Protein AF-A0A923YMP8-F1 (afdb_monomer_lite)

Secondary structure (DSSP, 8-state):
----TTHHHHHHHHHHHHHHHHHTT-HHHHHHHHHHHHHHHHHSTTSS-HHHHHHHHHHHHHHHHHTT-HHHHHHHHHHHHHHH---SHHHHHHHHHHHHHHHHHHHHHHS-HHHHHHHHHHHHHHHHHHH-HHHHHHHHHHHHHHHHHHHHH----S-EEETTEEE----------------------PPPPP--PPPPPPP----PPPP---------TT----EEEE--STT-SS-EEEEE-SSEEEEEETTEEEEEEGGGEEEEEEEE---SS-TT-EEEEEEETTS-EEEEESEEEEETTEEEE-HHHHHHHHHHHHHHHHHTT--PEEEESS-HHHHHHHHHHHHHHHHHHHHHTTSS-HHHHHHHHHHHHHHHHHHHHHHHHTS-EEE-SSSPPTTSS-----HHHHHHS---

pLDDT: mean 76.53, std 22.95, range [29.64, 98.19]

Foldseek 3Di:
DPDPVPLQVVLVVLLVVLVVCVVVVVLVSSLVSLVVSLVVCVVDPPSYDLVSNLVSLQVNLVSCVVVVVLVVSLVSLVVSCVPNVDDDPVVVVSLVSNLVSQLSVCVVPPVCSPVSVVVSVVVSLVCCCVVDVVSVVVVVVVVVVLVVVCVVPVDDPQFDDDPVDTDGDDDDDDDDDDDDDDDDDDDDDDDDDDDDDDDDDDDDDPDDDPDPDPPPQPQPPVNDKQKDWAAPDPPAPDIWMWIDDSFWTWTADSNDIDTDGLQFWAEWEFAQDADPLRRRKIKIKTAGVVRDIDIDIQWHDDDDSDTDGNQQSVLVVLLVSLVSSVVVVHPHWYKFADDPVVLVVLVVVVVVVVVVLVVCCVPDDPVVNVVSVVVCVVCVVVVVVRSVRRPIDTAHSNGHDPNSGDDNDPPVVVVVVDPD

Radius of gyration: 31.83 Å; chains: 1; bounding box: 91×74×77 Å

Sequence (420 aa):
MTDQPGAVDAEQAEYNAALALLHEGLHREAQAGFKALIARYEAVPGTIRPELAADAMCTLACSERDNGQVEDGLHTFMLTSLTFGYGGHEEARYVAGIADLLASKLYYEQDRPQVAHALLDNMTLRIMMESNPRFRALFDEANAQKAALERIYGFEAGVGIRMDRIDIGRDDRMFDPMKPLADGVGPNLDPVEPEQASPPPPMPVVFAAPDPAPQAVVTSAAGKTCRYEKIESKFETAPHSWELGPAALMVTRQGQSFSIRYAEMTRLTLRFAPSRFKKGRYTMQVRSRSGASAEIDNMSFVGIGNFEERSFDYALLVHALGLELSNCGSVGEVVGGVGWPYYLMMAGLSAFGLLVVLLTFLVGGPIGILIKLALVVLYVPRLVRWFKFNRPAPGSFTAFPPGTVPPLVSRDSVNGAGCR

Structure (mmCIF, N/CA/C/O backbone):
data_AF-A0A923YMP8-F1
#
_entry.id   AF-A0A923YMP8-F1
#
loop_
_atom_site.group_PDB
_atom_site.id
_atom_site.type_symbol
_atom_site.label_atom_id
_at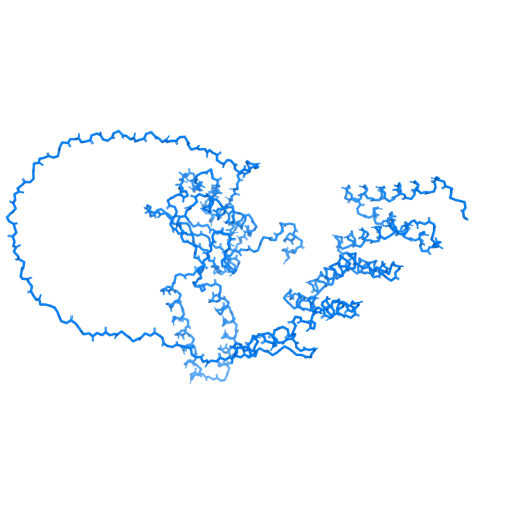om_site.label_alt_id
_atom_site.label_comp_id
_atom_site.label_asym_id
_atom_site.label_entity_id
_atom_site.label_seq_id
_atom_site.pdbx_PDB_ins_code
_atom_site.Cartn_x
_atom_site.Cartn_y
_atom_site.Cartn_z
_atom_site.occupancy
_atom_site.B_iso_or_equiv
_atom_site.auth_seq_id
_atom_site.auth_comp_id
_atom_site.auth_asym_id
_atom_site.auth_atom_id
_atom_site.pdbx_PDB_model_num
ATOM 1 N N . MET A 1 1 ? 27.638 -50.789 31.799 1.00 50.09 1 MET A N 1
ATOM 2 C CA . MET A 1 1 ? 27.803 -49.340 32.005 1.00 50.09 1 MET A CA 1
ATOM 3 C C . MET A 1 1 ? 27.077 -49.001 33.287 1.00 50.09 1 MET A C 1
ATOM 5 O O . MET A 1 1 ? 25.883 -49.234 33.371 1.00 50.09 1 MET A O 1
ATOM 9 N N . THR A 1 2 ? 27.814 -48.640 34.330 1.00 45.84 2 THR A N 1
ATOM 10 C CA . THR A 1 2 ? 27.243 -48.148 35.586 1.00 45.84 2 THR A CA 1
ATOM 11 C C . THR A 1 2 ? 26.910 -46.677 35.383 1.00 45.84 2 THR A C 1
ATOM 13 O O . THR A 1 2 ? 27.838 -45.874 35.295 1.00 45.84 2 THR A O 1
ATOM 16 N N . ASP A 1 3 ? 25.625 -46.345 35.268 1.00 48.38 3 ASP A N 1
ATOM 17 C CA . ASP A 1 3 ? 25.150 -44.961 35.266 1.00 48.38 3 ASP A CA 1
ATOM 18 C C . ASP A 1 3 ? 25.620 -44.286 36.556 1.00 48.38 3 ASP A C 1
ATOM 20 O O . ASP A 1 3 ? 25.162 -44.623 37.649 1.00 48.38 3 ASP A O 1
ATOM 24 N N . GLN A 1 4 ? 26.587 -43.372 36.448 1.00 56.53 4 GLN A N 1
ATOM 25 C CA . GLN A 1 4 ? 26.904 -42.459 37.536 1.00 56.53 4 GLN A CA 1
ATOM 26 C C . GLN A 1 4 ? 25.887 -41.313 37.477 1.00 56.53 4 GLN A C 1
ATOM 28 O O . GLN A 1 4 ? 25.968 -40.490 36.564 1.00 56.53 4 GLN A O 1
ATOM 33 N N . PRO A 1 5 ? 24.951 -41.213 38.437 1.00 61.78 5 PRO A N 1
ATOM 34 C CA . PRO A 1 5 ? 23.853 -40.247 38.380 1.00 61.78 5 PRO A CA 1
ATOM 35 C C . PRO A 1 5 ? 24.297 -38.772 38.395 1.00 61.78 5 PRO A C 1
ATOM 37 O O . PRO A 1 5 ? 23.478 -37.907 38.131 1.00 61.78 5 PRO A O 1
ATOM 40 N N . GLY A 1 6 ? 25.575 -38.466 38.651 1.00 69.25 6 GLY A N 1
ATOM 41 C CA . GLY A 1 6 ? 26.095 -37.092 38.652 1.00 69.25 6 GLY A CA 1
ATOM 42 C C . GLY A 1 6 ? 26.572 -36.550 37.297 1.00 69.25 6 GLY A C 1
ATOM 43 O O . GLY A 1 6 ? 26.750 -35.343 37.171 1.00 69.25 6 GLY A O 1
ATOM 44 N N . ALA A 1 7 ? 26.794 -37.397 36.284 1.00 68.44 7 ALA A N 1
ATOM 45 C CA . ALA A 1 7 ? 27.309 -36.933 34.987 1.00 68.44 7 ALA A CA 1
ATOM 46 C C . ALA A 1 7 ? 26.232 -36.218 34.148 1.00 68.44 7 ALA A C 1
ATOM 48 O O . ALA A 1 7 ? 26.513 -35.217 33.495 1.00 68.44 7 ALA A O 1
ATOM 49 N N . VAL A 1 8 ? 24.983 -36.685 34.235 1.00 74.06 8 VAL A N 1
ATOM 50 C CA . VAL A 1 8 ? 23.845 -36.144 33.471 1.00 74.06 8 VAL A CA 1
ATOM 51 C C . VAL A 1 8 ? 23.516 -34.703 33.880 1.00 74.06 8 VAL A C 1
ATOM 53 O O . VAL A 1 8 ? 23.192 -33.871 33.030 1.00 74.06 8 VAL A O 1
ATOM 56 N N . ASP A 1 9 ? 23.651 -34.389 35.170 1.00 83.94 9 ASP A N 1
ATOM 57 C CA . ASP A 1 9 ? 23.353 -33.058 35.703 1.00 83.94 9 ASP A CA 1
ATOM 58 C C . ASP A 1 9 ? 24.392 -32.014 35.269 1.00 83.94 9 ASP A C 1
ATOM 60 O O . ASP A 1 9 ? 24.046 -30.856 35.027 1.00 83.94 9 ASP A O 1
ATOM 64 N N . ALA A 1 10 ? 25.657 -32.420 35.113 1.00 90.75 10 ALA A N 1
ATOM 65 C CA . ALA A 1 10 ? 26.735 -31.523 34.700 1.00 90.75 10 ALA A CA 1
ATOM 66 C C . ALA A 1 10 ? 26.558 -31.044 33.250 1.00 90.75 10 ALA A C 1
ATOM 68 O O . ALA A 1 10 ? 26.672 -29.854 32.967 1.00 90.75 10 ALA A O 1
ATOM 69 N N . GLU A 1 11 ? 26.206 -31.947 32.335 1.00 92.31 11 GLU A N 1
ATOM 70 C CA . GLU A 1 11 ? 26.021 -31.615 30.918 1.00 92.31 11 GLU A CA 1
ATOM 71 C C . GLU A 1 11 ? 24.833 -30.681 30.694 1.00 92.31 11 GLU A C 1
ATOM 73 O O . GLU A 1 11 ? 24.927 -29.709 29.943 1.00 92.31 11 GLU A O 1
ATOM 78 N N . GLN A 1 12 ? 23.718 -30.949 31.381 1.00 94.12 12 GLN A N 1
ATOM 79 C CA . GLN A 1 12 ? 22.542 -30.088 31.314 1.00 94.12 12 GLN A CA 1
ATOM 80 C C . GLN A 1 12 ? 22.836 -28.701 31.900 1.00 94.12 12 GLN A C 1
ATOM 82 O O . GLN A 1 12 ? 22.362 -27.702 31.360 1.00 94.12 12 GLN A O 1
ATOM 87 N N . ALA A 1 13 ? 23.623 -28.622 32.978 1.00 94.44 13 ALA A N 1
ATOM 88 C CA . ALA A 1 13 ? 24.037 -27.349 33.558 1.00 94.44 13 ALA A CA 1
ATOM 89 C C . ALA A 1 13 ? 24.897 -26.527 32.584 1.00 94.44 13 ALA A C 1
ATOM 91 O O . ALA A 1 13 ? 24.678 -25.324 32.452 1.00 94.44 13 ALA A O 1
ATOM 92 N N . GLU A 1 14 ? 25.819 -27.163 31.859 1.00 95.56 14 GLU A N 1
ATOM 93 C CA . GLU A 1 14 ? 26.637 -26.489 30.845 1.00 95.56 14 GLU A CA 1
ATOM 94 C C . GLU A 1 14 ? 25.813 -26.000 29.647 1.00 95.56 14 GLU A C 1
ATOM 96 O O . GLU A 1 14 ? 25.981 -24.858 29.214 1.00 95.56 14 GLU A O 1
ATOM 101 N N . TYR A 1 15 ? 24.879 -26.818 29.150 1.00 96.62 15 TYR A N 1
ATOM 102 C CA . TYR A 1 15 ? 23.943 -26.399 28.105 1.00 96.62 15 TYR A CA 1
ATOM 103 C C . TYR A 1 15 ? 23.107 -25.189 28.553 1.00 96.62 15 TYR A C 1
ATOM 105 O O . TYR A 1 15 ? 23.030 -24.182 27.849 1.00 96.62 15 TYR A O 1
ATOM 113 N N . ASN A 1 16 ? 22.537 -25.247 29.761 1.00 96.19 16 ASN A N 1
ATOM 114 C CA . ASN A 1 16 ? 21.732 -24.158 30.314 1.00 96.19 16 ASN A CA 1
ATOM 115 C C . ASN A 1 16 ? 22.560 -22.879 30.523 1.00 96.19 16 ASN A C 1
ATOM 117 O O . ASN A 1 16 ? 22.038 -21.782 30.335 1.00 96.19 16 ASN A O 1
ATOM 121 N N . ALA A 1 17 ? 23.842 -23.001 30.883 1.00 97.25 17 ALA A N 1
ATOM 122 C CA . ALA A 1 17 ? 24.745 -21.860 31.002 1.00 97.25 17 ALA A CA 1
ATOM 123 C C . ALA A 1 17 ? 25.004 -21.193 29.640 1.00 97.25 17 ALA A C 1
ATOM 125 O O . ALA A 1 17 ? 24.932 -19.969 29.538 1.00 97.25 17 ALA A O 1
ATOM 126 N N . ALA A 1 18 ? 25.235 -21.975 28.579 1.00 96.69 18 ALA A N 1
ATOM 127 C CA . ALA A 1 18 ? 25.372 -21.446 27.220 1.00 96.69 18 ALA A CA 1
ATOM 128 C C . ALA A 1 18 ? 24.076 -20.772 26.731 1.00 96.69 18 ALA A C 1
ATOM 130 O O . ALA A 1 18 ? 24.119 -19.704 26.119 1.00 96.69 18 ALA A O 1
ATOM 131 N N . LEU A 1 19 ? 22.918 -21.351 27.058 1.00 96.44 19 LEU A N 1
ATOM 132 C CA . LEU A 1 19 ? 21.614 -20.784 26.720 1.00 96.44 19 LEU A CA 1
ATOM 133 C C . LEU A 1 19 ? 21.338 -19.467 27.467 1.00 96.44 19 LEU A C 1
ATOM 135 O O . LEU A 1 19 ? 20.824 -18.519 26.875 1.00 96.44 19 LEU A O 1
ATOM 139 N N . ALA A 1 20 ? 21.721 -19.371 28.743 1.00 95.88 20 ALA A N 1
ATOM 140 C CA . ALA A 1 20 ? 21.611 -18.134 29.516 1.00 95.88 20 ALA A CA 1
ATOM 141 C C . ALA A 1 20 ? 22.447 -17.000 28.896 1.00 95.88 20 ALA A C 1
ATOM 143 O O . ALA A 1 20 ? 21.930 -15.903 28.696 1.00 95.88 20 ALA A O 1
ATOM 144 N N . LEU A 1 21 ? 23.690 -17.289 28.492 1.00 96.50 21 LEU A N 1
ATOM 145 C CA . LEU A 1 21 ? 24.546 -16.330 27.781 1.00 96.50 21 LEU A CA 1
ATOM 146 C C . LEU A 1 21 ? 23.909 -15.860 26.465 1.00 96.50 21 LEU A C 1
ATOM 148 O O . LEU A 1 21 ? 23.966 -14.676 26.135 1.00 96.50 21 LEU A O 1
ATOM 152 N N . LEU A 1 22 ? 23.251 -16.765 25.732 1.00 95.00 22 LEU A N 1
ATOM 153 C CA . LEU A 1 22 ? 22.539 -16.414 24.503 1.00 95.00 22 LEU A CA 1
ATOM 154 C C . LEU A 1 22 ? 21.383 -15.439 24.780 1.00 95.00 22 LEU A C 1
ATOM 156 O O . LEU A 1 22 ? 21.217 -14.464 24.051 1.00 95.00 22 LEU A O 1
ATOM 160 N N . HIS A 1 23 ? 20.615 -15.664 25.851 1.00 93.00 23 HIS A N 1
ATOM 161 C CA . HIS A 1 23 ? 19.528 -14.770 26.265 1.00 93.00 23 HIS A CA 1
ATOM 162 C C . HIS A 1 23 ? 20.011 -13.396 26.748 1.00 93.00 23 HIS A C 1
ATOM 164 O O . HIS A 1 23 ? 19.290 -12.411 26.596 1.00 93.00 23 HIS A O 1
ATOM 170 N N . GLU A 1 24 ? 21.229 -13.312 27.281 1.00 95.81 24 GLU A N 1
ATOM 171 C CA . GLU A 1 24 ? 21.881 -12.051 27.655 1.00 95.81 24 GLU A CA 1
ATOM 172 C C . GLU A 1 24 ? 22.489 -11.301 26.452 1.00 95.81 24 GLU A C 1
ATOM 174 O O . GLU A 1 24 ? 23.007 -10.195 26.608 1.00 95.81 24 GLU A O 1
ATOM 179 N N . GLY A 1 25 ? 22.417 -11.869 25.241 1.00 92.38 25 GLY A N 1
ATOM 180 C CA . GLY A 1 25 ? 23.005 -11.296 24.025 1.00 92.38 25 GLY A CA 1
ATOM 181 C C . GLY A 1 25 ? 24.519 -11.512 23.904 1.00 92.38 25 GLY A C 1
ATOM 182 O O . GLY A 1 25 ? 25.159 -10.944 23.017 1.00 92.38 25 GLY A O 1
ATOM 183 N N . LEU A 1 26 ? 25.108 -12.351 24.761 1.00 96.06 26 LEU A N 1
ATOM 184 C CA . LEU A 1 26 ? 26.523 -12.734 24.742 1.00 96.06 26 LEU A CA 1
ATOM 185 C C . LEU A 1 26 ? 26.743 -13.891 23.758 1.00 96.06 26 LEU A C 1
ATOM 187 O O . LEU A 1 26 ? 27.092 -15.018 24.118 1.00 96.06 26 LEU A O 1
ATOM 191 N N . HIS A 1 27 ? 26.473 -13.618 22.479 1.00 92.56 27 HIS A N 1
ATOM 192 C CA . HIS A 1 27 ? 26.428 -14.645 21.440 1.00 92.56 27 HIS A CA 1
ATOM 193 C C . HIS A 1 27 ? 27.751 -15.401 21.273 1.00 92.56 27 HIS A C 1
ATOM 195 O O . HIS A 1 27 ? 27.737 -16.609 21.051 1.00 92.56 27 HIS A O 1
ATOM 201 N N . ARG A 1 28 ? 28.899 -14.724 21.394 1.00 93.56 28 ARG A N 1
ATOM 202 C CA . ARG A 1 28 ? 30.215 -15.340 21.171 1.00 93.56 28 ARG A CA 1
ATOM 203 C C . ARG A 1 28 ? 30.566 -16.333 22.279 1.00 93.56 28 ARG A C 1
ATOM 205 O O . ARG A 1 28 ? 31.092 -17.410 22.003 1.00 93.56 28 ARG A O 1
ATOM 212 N N . GLU A 1 29 ? 30.264 -15.977 23.520 1.00 96.44 29 GLU A N 1
ATOM 213 C CA . GLU A 1 29 ? 30.448 -16.817 24.698 1.00 96.44 29 GLU A CA 1
ATOM 214 C C . GLU A 1 29 ? 29.490 -18.015 24.665 1.00 96.44 29 GLU A C 1
ATOM 216 O O . GLU A 1 29 ? 29.918 -19.149 24.886 1.00 96.44 29 GLU A O 1
ATOM 221 N N . ALA A 1 30 ? 28.225 -17.788 24.293 1.00 96.25 30 ALA A N 1
ATOM 222 C CA . ALA A 1 30 ? 27.240 -18.851 24.105 1.00 96.25 30 ALA A CA 1
ATOM 223 C C . ALA A 1 30 ? 27.676 -19.857 23.025 1.00 96.25 30 ALA A C 1
ATOM 225 O O . ALA A 1 30 ? 27.676 -21.066 23.260 1.00 96.25 30 ALA A O 1
ATOM 226 N N . GLN A 1 31 ? 28.121 -19.369 21.860 1.00 96.12 31 GLN A N 1
ATOM 227 C CA . GLN A 1 31 ? 28.639 -20.210 20.776 1.00 96.12 31 GLN A CA 1
ATOM 228 C C . GLN A 1 31 ? 29.844 -21.049 21.224 1.00 96.12 31 GLN A C 1
ATOM 230 O O . GLN A 1 31 ? 29.930 -22.227 20.879 1.00 96.12 31 GLN A O 1
ATOM 235 N N . ALA A 1 32 ? 30.765 -20.474 22.006 1.00 96.31 32 ALA A N 1
ATOM 236 C CA . ALA A 1 32 ? 31.902 -21.210 22.555 1.00 96.31 32 ALA A CA 1
ATOM 237 C C . ALA A 1 32 ? 31.451 -22.339 23.501 1.00 96.31 32 ALA A C 1
ATOM 239 O O . ALA A 1 32 ? 31.991 -23.444 23.426 1.00 96.31 32 ALA A O 1
ATOM 240 N N . GLY A 1 33 ? 30.430 -22.086 24.329 1.00 96.00 33 GLY A N 1
ATOM 241 C CA . GLY A 1 33 ? 29.814 -23.093 25.196 1.00 96.00 33 GLY A CA 1
ATOM 242 C C . GLY A 1 33 ? 29.204 -24.257 24.410 1.00 96.00 33 GLY A C 1
ATOM 243 O O . GLY A 1 33 ? 29.533 -25.415 24.672 1.00 96.00 33 GLY A O 1
ATOM 244 N N . PHE A 1 34 ? 28.392 -23.966 23.388 1.00 96.75 34 PHE A N 1
ATOM 245 C CA . PHE A 1 34 ? 27.806 -25.009 22.537 1.00 96.75 34 PHE A CA 1
ATOM 246 C C . PHE A 1 34 ? 28.874 -25.804 21.771 1.00 96.75 34 PHE A C 1
ATOM 248 O O . PHE A 1 34 ? 28.815 -27.032 21.748 1.00 96.75 34 PHE A O 1
ATOM 255 N N . LYS A 1 35 ? 29.898 -25.140 21.213 1.00 95.12 35 LYS A N 1
ATOM 256 C CA . LYS A 1 35 ? 31.016 -25.808 20.516 1.00 95.12 35 LYS A CA 1
ATOM 257 C C . LYS A 1 35 ? 31.795 -26.750 21.433 1.00 95.12 35 LYS A C 1
ATOM 259 O O . LYS A 1 35 ? 32.152 -27.845 21.007 1.00 95.12 35 LYS A O 1
ATOM 264 N N . ALA A 1 36 ? 32.035 -26.362 22.686 1.00 95.38 36 ALA A N 1
ATOM 265 C CA . ALA A 1 36 ? 32.704 -27.224 23.659 1.00 95.38 36 ALA A CA 1
ATOM 266 C C . ALA A 1 36 ? 31.879 -28.484 23.976 1.00 95.38 36 ALA A C 1
ATOM 268 O O . ALA A 1 36 ? 32.436 -29.580 24.060 1.00 95.38 36 ALA A O 1
ATOM 269 N N . LEU A 1 37 ? 30.556 -28.340 24.103 1.00 94.12 37 LEU A N 1
ATOM 270 C CA . LEU A 1 37 ? 29.645 -29.458 24.348 1.00 94.12 37 LEU A CA 1
ATOM 271 C C . LEU A 1 37 ? 29.615 -30.426 23.157 1.00 94.12 37 LEU A C 1
ATOM 273 O O . LEU A 1 37 ? 29.778 -31.631 23.341 1.00 94.12 37 LEU A O 1
ATOM 277 N N . ILE A 1 38 ? 29.521 -29.898 21.936 1.00 93.19 38 ILE A N 1
ATOM 278 C CA . ILE A 1 38 ? 29.565 -30.683 20.694 1.00 93.19 38 ILE A CA 1
ATOM 279 C C . ILE A 1 38 ? 30.894 -31.435 20.554 1.00 93.19 38 ILE A C 1
ATOM 281 O O . ILE A 1 38 ? 30.897 -32.643 20.331 1.00 93.19 38 ILE A O 1
ATOM 285 N N . ALA A 1 39 ? 32.025 -30.759 20.770 1.00 92.44 39 ALA A N 1
ATOM 286 C CA . ALA A 1 39 ? 33.347 -31.371 20.645 1.00 92.44 39 ALA A CA 1
ATOM 287 C C . ALA A 1 39 ? 33.550 -32.552 21.613 1.00 92.44 39 ALA A C 1
ATOM 289 O O . ALA A 1 39 ? 34.201 -33.536 21.265 1.00 92.44 39 ALA A O 1
ATOM 290 N N . ARG A 1 40 ? 32.982 -32.493 22.826 1.00 93.31 40 ARG A N 1
ATOM 291 C CA . ARG A 1 40 ? 33.028 -33.625 23.769 1.00 93.31 40 ARG A CA 1
ATOM 292 C C . ARG A 1 40 ? 32.173 -34.802 23.309 1.00 93.31 40 ARG A C 1
ATOM 294 O O . ARG A 1 40 ? 32.608 -35.943 23.459 1.00 93.31 40 ARG A O 1
ATOM 301 N N . TYR A 1 41 ? 31.003 -34.526 22.734 1.00 90.38 41 TYR A N 1
ATOM 302 C CA . TYR A 1 41 ? 30.129 -35.561 22.183 1.00 90.38 41 TYR A CA 1
ATOM 303 C C . TYR A 1 41 ? 30.828 -36.298 21.033 1.00 90.38 41 TYR A C 1
ATOM 305 O O . TYR A 1 41 ? 30.827 -37.527 20.998 1.00 90.38 41 TYR A O 1
ATOM 313 N N . GLU A 1 42 ? 31.498 -35.554 20.147 1.00 88.62 42 GLU A N 1
ATOM 314 C CA . GLU A 1 42 ? 32.287 -36.113 19.043 1.00 88.62 42 GLU A CA 1
ATOM 315 C C . GLU A 1 42 ? 33.513 -36.900 19.530 1.00 88.62 42 GLU A C 1
ATOM 317 O O . GLU A 1 42 ? 33.837 -37.949 18.973 1.00 88.62 42 GLU A O 1
ATOM 322 N N . ALA A 1 43 ? 34.194 -36.420 20.578 1.00 91.75 43 ALA A N 1
ATOM 323 C CA . ALA A 1 43 ? 35.400 -37.058 21.101 1.00 91.75 43 ALA A CA 1
ATOM 324 C C . ALA A 1 43 ? 35.128 -38.431 21.733 1.00 91.75 43 ALA A C 1
ATOM 326 O O . ALA A 1 43 ? 35.942 -39.346 21.591 1.00 91.75 43 ALA A O 1
ATOM 327 N N . VAL A 1 44 ? 34.007 -38.583 22.446 1.00 88.88 44 VAL A N 1
ATOM 328 C CA . VAL A 1 44 ? 33.626 -39.847 23.087 1.00 88.88 44 VAL A CA 1
ATOM 329 C C . VAL A 1 44 ? 32.115 -40.065 22.932 1.00 88.88 44 VAL A C 1
ATOM 331 O O . VAL A 1 44 ? 31.341 -39.664 23.811 1.00 88.88 44 VAL A O 1
ATOM 334 N N . PRO A 1 45 ? 31.675 -40.722 21.840 1.00 79.56 45 PRO A N 1
ATOM 335 C CA . PRO A 1 45 ? 30.264 -41.001 21.604 1.00 79.56 45 PRO A CA 1
ATOM 336 C C . PRO A 1 45 ? 29.629 -41.745 22.783 1.00 79.56 45 PRO A C 1
ATOM 338 O O . PRO A 1 45 ? 30.154 -42.754 23.255 1.00 79.56 45 PRO A O 1
ATOM 341 N N . GLY A 1 46 ? 28.496 -41.232 23.265 1.00 79.50 46 GLY A N 1
ATOM 342 C CA . GLY A 1 46 ? 27.784 -41.769 24.428 1.00 79.50 46 GLY A CA 1
ATOM 343 C C . GLY A 1 46 ? 28.200 -41.182 25.780 1.00 79.50 46 GLY A C 1
ATOM 344 O O . GLY A 1 46 ? 27.660 -41.618 26.792 1.00 79.50 46 GLY A O 1
ATOM 345 N N . THR A 1 47 ? 29.122 -40.208 25.820 1.00 82.94 47 THR A N 1
ATOM 346 C CA . THR A 1 47 ? 29.329 -39.396 27.035 1.00 82.94 47 THR A CA 1
ATOM 347 C C . THR A 1 47 ? 28.182 -38.424 27.233 1.00 82.94 47 THR A C 1
ATOM 349 O O . THR A 1 47 ? 27.556 -38.476 28.280 1.00 82.94 47 THR A O 1
ATOM 352 N N . ILE A 1 48 ? 27.851 -37.650 26.194 1.00 88.19 48 ILE A N 1
ATOM 353 C CA . ILE A 1 48 ? 26.730 -36.710 26.213 1.00 88.19 48 ILE A CA 1
ATOM 354 C C . ILE A 1 48 ? 25.464 -37.344 25.643 1.00 88.19 48 ILE A C 1
ATOM 356 O O . ILE A 1 48 ? 25.507 -38.064 24.638 1.00 88.19 48 ILE A O 1
ATOM 360 N N . ARG A 1 49 ? 24.320 -37.030 26.265 1.00 89.00 49 ARG A N 1
ATOM 361 C CA . ARG A 1 49 ? 22.995 -37.406 25.748 1.00 89.00 49 ARG A CA 1
ATOM 362 C C . ARG A 1 49 ? 22.813 -36.920 24.300 1.00 89.00 49 ARG A C 1
ATOM 364 O O . ARG A 1 49 ? 22.934 -35.715 24.063 1.00 89.00 49 ARG A O 1
ATOM 371 N N . PRO A 1 50 ? 22.495 -37.810 23.341 1.00 87.06 50 PRO A N 1
ATOM 372 C CA . PRO A 1 50 ? 22.317 -37.440 21.937 1.00 87.06 50 PRO A CA 1
ATOM 373 C C . PRO A 1 50 ? 21.333 -36.285 21.732 1.00 87.06 50 PRO A C 1
ATOM 375 O O . PRO A 1 50 ? 21.586 -35.409 20.914 1.00 87.06 50 PRO A O 1
ATOM 378 N N . GLU A 1 51 ? 20.259 -36.234 22.524 1.00 88.19 51 GLU A N 1
ATOM 379 C CA . GLU A 1 51 ? 19.240 -35.185 22.443 1.00 88.19 51 GLU A CA 1
ATOM 380 C C . GLU A 1 51 ? 19.802 -33.810 22.828 1.00 88.19 51 GLU A C 1
ATOM 382 O O . GLU A 1 51 ? 19.473 -32.802 22.210 1.00 88.19 51 GLU A O 1
ATOM 387 N N . LEU A 1 52 ? 20.691 -33.765 23.825 1.00 91.12 52 LEU A N 1
ATOM 388 C CA . LEU A 1 52 ? 21.311 -32.523 24.284 1.00 91.12 52 LEU A CA 1
ATOM 389 C C . LEU A 1 52 ? 22.363 -32.020 23.287 1.00 91.12 52 LEU A C 1
ATOM 391 O O . LEU A 1 52 ? 22.466 -30.820 23.044 1.00 91.12 52 LEU A O 1
ATOM 395 N N . ALA A 1 53 ? 23.128 -32.936 22.688 1.00 89.62 53 ALA A N 1
ATOM 396 C CA . ALA A 1 53 ? 24.088 -32.602 21.641 1.00 89.62 53 ALA A CA 1
ATOM 397 C C . ALA A 1 53 ? 23.380 -32.098 20.370 1.00 89.62 53 ALA A C 1
ATOM 399 O O . ALA A 1 53 ? 23.794 -31.092 19.796 1.00 89.62 53 ALA A O 1
ATOM 400 N N . ALA A 1 54 ? 22.274 -32.735 19.982 1.00 87.50 54 ALA A N 1
ATOM 401 C CA . ALA A 1 54 ? 21.402 -32.280 18.905 1.00 87.50 54 ALA A CA 1
ATOM 402 C C . ALA A 1 54 ? 20.856 -30.864 19.144 1.00 87.50 54 ALA A C 1
ATOM 404 O O . ALA A 1 54 ? 20.950 -30.005 18.265 1.00 87.50 54 ALA A O 1
ATOM 405 N N . ASP A 1 55 ? 20.322 -30.603 20.338 1.00 90.12 55 ASP A N 1
ATOM 406 C CA . ASP A 1 55 ? 19.763 -29.297 20.691 1.00 90.12 55 ASP A CA 1
ATOM 407 C C . ASP A 1 55 ? 20.847 -28.202 20.725 1.00 90.12 55 ASP A C 1
ATOM 409 O O . ASP A 1 55 ? 20.646 -27.090 20.228 1.00 90.12 55 ASP A O 1
ATOM 413 N N . ALA A 1 56 ? 22.048 -28.539 21.209 1.00 91.75 56 ALA A N 1
ATOM 414 C CA . ALA A 1 56 ? 23.210 -27.653 21.172 1.00 91.75 56 ALA A CA 1
ATOM 415 C C . ALA A 1 56 ? 23.641 -27.308 19.739 1.00 91.75 56 ALA A C 1
ATOM 417 O O . ALA A 1 56 ? 23.922 -26.142 19.460 1.00 91.75 56 ALA A O 1
ATOM 418 N N . MET A 1 57 ? 23.665 -28.279 18.818 1.00 91.62 57 MET A N 1
ATOM 419 C CA . MET A 1 57 ? 24.011 -28.015 17.417 1.00 91.62 57 MET A CA 1
ATOM 420 C C . MET A 1 57 ? 22.947 -27.170 16.704 1.00 91.62 57 MET A C 1
ATOM 422 O O . MET A 1 57 ? 23.296 -26.225 15.995 1.00 91.62 57 MET A O 1
ATOM 426 N N . CYS A 1 58 ? 21.658 -27.445 16.929 1.00 87.25 58 CYS A N 1
ATOM 427 C CA . CYS A 1 58 ? 20.563 -26.632 16.389 1.00 87.25 58 CYS A CA 1
ATOM 428 C C . CYS A 1 58 ? 20.628 -25.185 16.896 1.00 87.25 58 CYS A C 1
ATOM 430 O O . CYS A 1 58 ? 20.527 -24.238 16.113 1.00 87.25 58 CYS A O 1
ATOM 432 N N . THR A 1 59 ? 20.843 -25.006 18.200 1.00 91.06 59 THR A N 1
ATOM 433 C CA . THR A 1 59 ? 20.933 -23.679 18.825 1.00 91.06 59 THR A CA 1
ATOM 434 C C . THR A 1 59 ? 22.167 -22.916 18.343 1.00 91.06 59 THR A C 1
ATOM 436 O O . THR A 1 59 ? 22.082 -21.722 18.043 1.00 91.06 59 THR A O 1
ATOM 439 N N . LEU A 1 60 ? 23.301 -23.606 18.189 1.00 93.38 60 LEU A N 1
ATOM 440 C CA . LEU A 1 60 ? 24.517 -23.034 17.622 1.00 93.38 60 LEU A CA 1
ATOM 441 C C . LEU A 1 60 ? 24.302 -22.566 16.177 1.00 93.38 60 LEU A C 1
ATOM 443 O O . LEU A 1 60 ? 24.633 -21.424 15.869 1.00 93.38 60 LEU A O 1
ATOM 447 N N . ALA A 1 61 ? 23.693 -23.394 15.324 1.00 87.50 61 ALA A N 1
ATOM 448 C CA . ALA A 1 61 ? 23.435 -23.052 13.925 1.00 87.50 61 ALA A CA 1
ATOM 449 C C . ALA A 1 61 ? 22.533 -21.812 13.779 1.00 87.50 61 ALA A C 1
ATOM 451 O O . ALA A 1 61 ? 22.814 -20.927 12.967 1.00 87.50 61 ALA A O 1
ATOM 452 N N . CYS A 1 62 ? 21.481 -21.709 14.599 1.00 84.81 62 CYS A N 1
ATOM 453 C CA . CYS A 1 62 ? 20.625 -20.522 14.654 1.00 84.81 62 CYS A CA 1
ATOM 454 C C . CYS A 1 62 ? 21.407 -19.277 15.101 1.00 84.81 62 CYS A C 1
ATOM 456 O O . CYS A 1 62 ? 21.306 -18.227 14.471 1.00 84.81 62 CYS A O 1
ATOM 458 N N . SER A 1 63 ? 22.231 -19.401 16.145 1.00 90.25 63 SER A N 1
ATOM 459 C CA . SER A 1 63 ? 23.049 -18.292 16.652 1.00 90.25 63 SER A CA 1
ATOM 460 C C . SER A 1 63 ? 24.106 -17.824 15.641 1.00 90.25 63 SER A C 1
ATOM 462 O O . SER A 1 63 ? 24.332 -16.625 15.490 1.00 90.25 63 SER A O 1
ATOM 464 N N . GLU A 1 64 ? 24.762 -18.740 14.922 1.00 89.81 64 GLU A N 1
ATOM 465 C CA . GLU A 1 64 ? 25.720 -18.413 13.853 1.00 89.81 64 GLU A CA 1
ATOM 466 C C . GLU A 1 64 ? 25.029 -17.682 12.693 1.00 89.81 64 GLU A C 1
ATOM 468 O O . GLU A 1 64 ? 25.520 -16.646 12.238 1.00 89.81 64 GLU A O 1
ATOM 473 N N . ARG A 1 65 ? 23.835 -18.135 12.282 1.00 86.88 65 ARG A N 1
ATOM 474 C CA . ARG A 1 65 ? 23.013 -17.443 11.278 1.00 86.88 65 ARG A CA 1
ATOM 475 C C . ARG A 1 65 ? 22.676 -16.016 11.708 1.00 86.88 65 ARG A C 1
ATOM 477 O O . ARG A 1 65 ? 22.891 -15.085 10.934 1.00 86.88 65 ARG A O 1
ATOM 484 N N . ASP A 1 66 ? 22.165 -15.848 12.923 1.00 82.31 66 ASP A N 1
ATOM 485 C CA . ASP A 1 66 ? 21.697 -14.550 13.415 1.00 82.31 66 ASP A CA 1
ATOM 486 C C . ASP A 1 66 ? 22.859 -13.545 13.584 1.00 82.31 66 ASP A C 1
ATOM 488 O O . ASP A 1 66 ? 22.658 -12.338 13.456 1.00 82.31 66 ASP A O 1
ATOM 492 N N . ASN A 1 67 ? 24.098 -14.028 13.756 1.00 85.25 67 ASN A N 1
ATOM 493 C CA . ASN A 1 67 ? 25.322 -13.212 13.768 1.00 85.25 67 ASN A CA 1
ATOM 494 C C . ASN A 1 67 ? 25.974 -13.013 12.385 1.00 85.25 67 ASN A C 1
ATOM 496 O O . ASN A 1 67 ? 27.092 -12.502 12.292 1.00 85.25 67 ASN A O 1
ATOM 500 N N . GLY A 1 68 ? 25.307 -13.410 11.298 1.00 86.38 68 GLY A N 1
ATOM 501 C CA . GLY A 1 68 ? 25.813 -13.261 9.931 1.00 86.38 68 GLY A CA 1
ATOM 502 C C . GLY A 1 68 ? 26.896 -14.272 9.529 1.00 86.38 68 GLY A C 1
ATOM 503 O O . GLY A 1 68 ? 27.467 -14.147 8.447 1.00 86.38 68 GLY A O 1
ATOM 504 N N . GLN A 1 69 ? 27.160 -15.295 10.347 1.00 88.50 69 GLN A N 1
ATOM 505 C CA . GLN A 1 69 ? 28.062 -16.416 10.048 1.00 88.50 69 GLN A CA 1
ATOM 506 C C . GLN A 1 69 ? 27.292 -17.541 9.337 1.00 88.50 69 GLN A C 1
ATOM 508 O O . GLN A 1 69 ? 27.234 -18.681 9.791 1.00 88.50 69 GLN A O 1
ATOM 513 N N . VAL A 1 70 ? 26.649 -17.210 8.213 1.00 80.19 70 VAL A N 1
ATOM 514 C CA . VAL A 1 70 ? 25.710 -18.108 7.511 1.00 80.19 70 VAL A CA 1
ATOM 515 C C . VAL A 1 70 ? 26.375 -19.417 7.060 1.00 80.19 70 VAL A C 1
ATOM 517 O O . VAL A 1 70 ? 25.733 -20.465 7.076 1.00 80.19 70 VAL A O 1
ATOM 520 N N . GLU A 1 71 ? 27.653 -19.379 6.671 1.00 76.50 71 GLU A N 1
ATOM 521 C CA . GLU A 1 71 ? 28.388 -20.580 6.247 1.00 76.50 71 GLU A CA 1
ATOM 522 C C . GLU A 1 71 ? 28.683 -21.528 7.411 1.00 76.50 71 GLU A C 1
ATOM 524 O O . GLU A 1 71 ? 28.475 -22.734 7.269 1.00 76.50 71 GLU A O 1
ATOM 529 N N . ASP A 1 72 ? 29.086 -20.983 8.561 1.00 80.50 72 ASP A N 1
ATOM 530 C CA . ASP A 1 72 ? 29.329 -21.761 9.778 1.00 80.50 72 ASP A CA 1
ATOM 531 C C . ASP A 1 72 ? 28.016 -22.379 10.273 1.00 80.50 72 ASP A C 1
ATOM 533 O O . ASP A 1 72 ? 27.952 -23.589 10.491 1.00 80.50 72 ASP A O 1
ATOM 537 N N . GLY A 1 73 ? 26.932 -21.592 10.297 1.00 79.06 73 GLY A N 1
ATOM 538 C CA . GLY A 1 73 ? 25.606 -22.080 10.676 1.00 79.06 73 GLY A CA 1
ATOM 539 C C . GLY A 1 73 ? 25.108 -23.206 9.766 1.00 79.06 73 GLY A C 1
ATOM 540 O O . GLY A 1 73 ? 24.576 -24.203 10.251 1.00 79.06 73 GLY A O 1
ATOM 541 N N . LEU A 1 74 ? 25.335 -23.102 8.451 1.00 75.75 74 LEU A N 1
ATOM 542 C CA . LEU A 1 74 ? 24.992 -24.159 7.495 1.00 75.75 74 LEU A CA 1
ATOM 543 C C . LEU A 1 74 ? 25.841 -25.419 7.715 1.00 75.75 74 LEU A C 1
ATOM 545 O O . LEU A 1 74 ? 25.314 -26.530 7.662 1.00 75.75 74 LEU A O 1
ATOM 549 N N . HIS A 1 75 ? 27.141 -25.263 7.969 1.00 76.81 75 HIS A N 1
ATOM 550 C CA . HIS A 1 75 ? 28.041 -26.380 8.241 1.00 76.81 75 HIS A CA 1
ATOM 551 C C . HIS A 1 75 ? 27.656 -27.118 9.532 1.00 76.81 75 HIS A C 1
ATOM 553 O O . HIS A 1 75 ? 27.504 -28.341 9.515 1.00 76.81 75 HIS A O 1
ATOM 559 N N . THR A 1 76 ? 27.411 -26.382 10.620 1.00 81.06 76 THR A N 1
ATOM 560 C CA . THR A 1 76 ? 26.923 -26.916 11.901 1.00 81.06 76 THR A CA 1
ATOM 561 C C . THR A 1 76 ? 25.606 -27.675 11.713 1.00 81.06 76 THR A C 1
ATOM 563 O O . THR A 1 76 ? 25.439 -28.793 12.209 1.00 81.06 76 THR A O 1
ATOM 566 N N . PHE A 1 77 ? 24.687 -27.123 10.920 1.00 76.88 77 PHE A N 1
ATOM 567 C CA . PHE A 1 77 ? 23.410 -27.766 10.626 1.00 76.88 77 PHE A CA 1
ATOM 568 C C . PHE A 1 77 ? 23.578 -29.074 9.832 1.00 76.88 77 PHE A C 1
ATOM 570 O O . PHE A 1 77 ? 22.994 -30.096 10.193 1.00 76.88 77 PHE A O 1
ATOM 577 N N . MET A 1 78 ? 24.429 -29.085 8.797 1.00 72.56 78 MET A N 1
ATOM 578 C CA . MET A 1 78 ? 24.725 -30.297 8.018 1.00 72.56 78 MET A CA 1
ATOM 579 C C . MET A 1 78 ? 25.350 -31.403 8.876 1.00 72.56 78 MET A C 1
ATOM 581 O O . MET A 1 78 ? 24.946 -32.564 8.763 1.00 72.56 78 MET A O 1
ATOM 585 N N . LEU A 1 79 ? 26.293 -31.052 9.756 1.00 72.50 79 LEU A N 1
ATOM 586 C CA . LEU A 1 79 ? 26.899 -31.994 10.701 1.00 72.50 79 LEU A CA 1
ATOM 587 C C . LEU A 1 79 ? 25.855 -32.616 11.632 1.00 72.50 79 LEU A C 1
ATOM 589 O O . LEU A 1 79 ? 25.900 -33.821 11.883 1.00 72.50 79 LEU A O 1
ATOM 593 N N . THR A 1 80 ? 24.868 -31.830 12.068 1.00 74.75 80 THR A N 1
ATOM 594 C CA . THR A 1 80 ? 23.777 -32.313 12.928 1.00 74.75 80 THR A CA 1
ATOM 595 C C . THR A 1 80 ? 23.000 -33.443 12.252 1.00 74.75 80 THR A C 1
ATOM 597 O O . THR A 1 80 ? 22.751 -34.479 12.866 1.00 74.75 80 THR A O 1
ATOM 600 N N . SER A 1 81 ? 22.665 -33.309 10.964 1.00 65.62 81 SER A N 1
ATOM 601 C CA . SER A 1 81 ? 21.967 -34.392 10.255 1.00 65.62 81 SER A CA 1
ATOM 602 C C . SER A 1 81 ? 22.781 -35.642 10.063 1.00 65.62 81 SER A C 1
ATOM 604 O O . SER A 1 81 ? 22.261 -36.742 10.239 1.00 65.62 81 SER A O 1
ATOM 606 N N . LEU A 1 82 ? 24.035 -35.470 9.645 1.00 68.88 82 LEU A N 1
ATOM 607 C CA . LEU A 1 82 ? 24.909 -36.602 9.375 1.00 68.88 82 LEU A CA 1
ATOM 608 C C . LEU A 1 82 ? 25.137 -37.423 10.648 1.00 68.88 82 LEU A C 1
ATOM 610 O O . LEU A 1 82 ? 25.283 -38.640 10.568 1.00 68.88 82 LEU A O 1
ATOM 614 N N . THR A 1 83 ? 25.121 -36.758 11.804 1.00 72.06 83 THR A N 1
ATOM 615 C CA . THR A 1 83 ? 25.396 -37.369 13.104 1.00 72.06 83 THR A CA 1
ATOM 616 C C . THR A 1 83 ? 24.169 -38.046 13.717 1.00 72.06 83 THR A C 1
ATOM 618 O O . THR A 1 83 ? 24.296 -39.148 14.246 1.00 72.06 83 THR A O 1
ATOM 621 N N . PHE A 1 84 ? 22.982 -37.432 13.640 1.00 74.94 84 PHE A N 1
ATOM 622 C CA . PHE A 1 84 ? 21.807 -37.909 14.387 1.00 74.94 84 PHE A CA 1
ATOM 623 C C . PHE A 1 84 ? 20.766 -38.678 13.567 1.00 74.94 84 PHE A C 1
ATOM 625 O O . PHE A 1 84 ? 19.896 -39.292 14.176 1.00 74.94 84 PHE A O 1
ATOM 632 N N . GLY A 1 85 ? 20.857 -38.702 12.228 1.00 51.72 85 GLY A N 1
ATOM 633 C CA . GLY A 1 85 ? 20.025 -39.565 11.377 1.00 51.72 85 GLY A CA 1
ATOM 634 C C . GLY A 1 85 ? 18.537 -39.537 11.748 1.00 51.72 85 GLY A C 1
ATOM 635 O O . GLY A 1 85 ? 17.985 -40.543 12.188 1.00 51.72 85 GLY A O 1
ATOM 636 N N . TYR A 1 86 ? 17.894 -38.375 11.627 1.00 56.72 86 TYR A N 1
ATOM 637 C CA . TYR A 1 86 ? 16.513 -38.195 12.078 1.00 56.72 86 TYR A CA 1
ATOM 638 C C . TYR A 1 86 ? 15.511 -38.983 11.228 1.00 56.72 86 TYR A C 1
ATOM 640 O O . TYR A 1 86 ? 15.531 -38.906 10.004 1.00 56.72 86 TYR A O 1
ATOM 648 N N . GLY A 1 87 ? 14.576 -39.672 11.888 1.00 38.47 87 GLY A N 1
ATOM 649 C CA . GLY A 1 87 ? 13.352 -40.177 11.266 1.00 38.4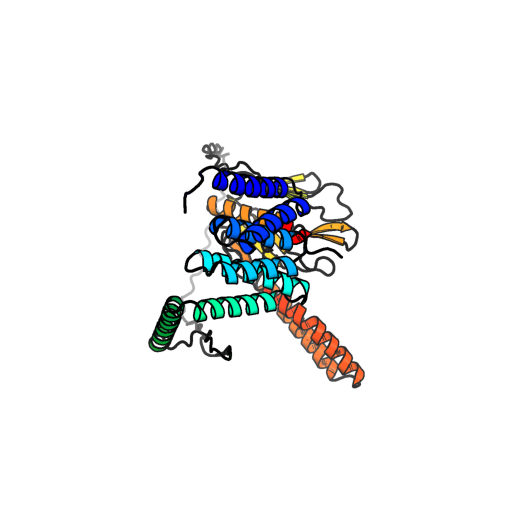7 87 GLY A CA 1
ATOM 650 C C . GLY A 1 87 ? 12.114 -39.509 11.869 1.00 38.47 87 GLY A C 1
ATOM 651 O O . GLY A 1 87 ? 11.932 -39.530 13.084 1.00 38.47 87 GLY A O 1
ATOM 652 N N . GLY A 1 88 ? 11.225 -38.953 11.036 1.00 56.03 88 GLY A N 1
ATOM 653 C CA . GLY A 1 88 ? 9.885 -38.505 11.457 1.00 56.03 88 GLY A CA 1
ATOM 654 C C . GLY A 1 88 ? 9.690 -36.985 11.593 1.00 56.03 88 GLY A C 1
ATOM 655 O O . GLY A 1 88 ? 10.175 -36.208 10.783 1.00 56.03 88 GLY A O 1
ATOM 656 N N . HIS A 1 89 ? 8.900 -36.540 12.583 1.00 40.34 89 HIS A N 1
ATOM 657 C CA . HIS A 1 89 ? 8.428 -35.143 12.724 1.00 40.34 89 HIS A CA 1
ATOM 658 C C . HIS A 1 89 ? 9.553 -34.095 12.869 1.00 40.34 89 HIS A C 1
ATOM 660 O O . HIS A 1 89 ? 9.342 -32.918 12.566 1.00 40.34 89 HIS A O 1
ATOM 666 N N . GLU A 1 90 ? 10.740 -34.515 13.307 1.00 47.91 90 GLU A N 1
ATOM 667 C CA . GLU A 1 90 ? 11.936 -33.672 13.427 1.00 47.91 90 GLU A CA 1
ATOM 668 C C . GLU A 1 90 ? 12.630 -33.446 12.079 1.00 47.91 90 GLU A C 1
ATOM 670 O O . GLU A 1 90 ? 13.174 -32.372 11.843 1.00 47.91 90 GLU A O 1
ATOM 675 N N . GLU A 1 91 ? 12.467 -34.374 11.135 1.00 49.44 91 GLU A N 1
ATOM 676 C CA . GLU A 1 91 ? 12.937 -34.278 9.749 1.00 49.44 91 GLU A CA 1
ATOM 677 C C . GLU A 1 91 ? 12.270 -33.092 9.015 1.00 49.44 91 GLU A C 1
ATOM 679 O O . GLU A 1 91 ? 12.897 -32.408 8.210 1.00 49.44 91 GLU A O 1
ATOM 684 N N . ALA A 1 92 ? 11.018 -32.756 9.358 1.00 42.44 92 ALA A N 1
ATOM 685 C CA . ALA A 1 92 ? 10.298 -31.611 8.789 1.00 42.44 92 ALA A CA 1
ATOM 686 C C . ALA A 1 92 ? 10.785 -30.252 9.328 1.00 42.44 92 ALA A C 1
ATOM 688 O O . ALA A 1 92 ? 10.925 -29.302 8.556 1.00 42.44 92 ALA A O 1
ATOM 689 N N . ARG A 1 93 ? 11.080 -30.150 10.636 1.00 51.81 93 ARG A N 1
ATOM 690 C CA . ARG A 1 93 ? 11.735 -28.955 11.212 1.00 51.81 93 ARG A CA 1
ATOM 691 C C . ARG A 1 93 ? 13.149 -28.795 10.658 1.00 51.81 93 ARG A C 1
ATOM 693 O O . ARG A 1 93 ? 13.596 -27.680 10.408 1.00 51.81 93 ARG A O 1
ATOM 700 N N . TYR A 1 94 ? 13.809 -29.919 10.414 1.00 55.22 94 TYR A N 1
ATOM 701 C CA . TYR A 1 94 ? 15.152 -29.990 9.874 1.00 55.22 94 TYR A CA 1
ATOM 702 C C . TYR A 1 94 ? 15.232 -29.517 8.409 1.00 55.22 94 TYR A C 1
ATOM 704 O O . TYR A 1 94 ? 16.042 -28.653 8.072 1.00 55.22 94 TYR A O 1
ATOM 712 N N . VAL A 1 95 ? 14.335 -29.995 7.539 1.00 50.50 95 VAL A N 1
ATOM 713 C CA . VAL A 1 95 ? 14.244 -29.531 6.143 1.00 50.50 95 VAL A CA 1
ATOM 714 C C . VAL A 1 95 ? 13.857 -28.049 6.067 1.00 50.50 95 VAL A C 1
ATOM 716 O O . VAL A 1 95 ? 14.387 -27.330 5.222 1.00 50.50 95 VAL A O 1
ATOM 719 N N . ALA A 1 96 ? 13.002 -27.567 6.976 1.00 52.34 96 ALA A N 1
ATOM 720 C CA . ALA A 1 96 ? 12.684 -26.143 7.082 1.00 52.34 96 ALA A CA 1
ATOM 721 C C . ALA A 1 96 ? 13.910 -25.295 7.481 1.00 52.34 96 ALA A C 1
ATOM 723 O O . ALA A 1 96 ? 14.107 -24.221 6.923 1.00 52.34 96 ALA A O 1
ATOM 724 N N . GLY A 1 97 ? 14.775 -25.799 8.371 1.00 58.19 97 GLY A N 1
ATOM 725 C CA . GLY A 1 97 ? 16.018 -25.126 8.764 1.00 58.19 97 GLY A CA 1
ATOM 726 C C . GLY A 1 97 ? 17.049 -25.018 7.633 1.00 58.19 97 GLY A C 1
ATOM 727 O O . GLY A 1 97 ? 17.570 -23.929 7.397 1.00 58.19 97 GLY A O 1
ATOM 728 N N . ILE A 1 98 ? 17.296 -26.101 6.876 1.00 56.31 98 ILE A N 1
ATOM 729 C CA . ILE A 1 98 ? 18.157 -26.056 5.670 1.00 56.31 98 ILE A CA 1
ATOM 730 C C . ILE A 1 98 ? 17.593 -25.091 4.637 1.00 56.31 98 ILE A C 1
ATOM 732 O O . ILE A 1 98 ? 18.347 -24.319 4.045 1.00 56.31 98 ILE A O 1
ATOM 736 N N . ALA A 1 99 ? 16.282 -25.156 4.403 1.00 51.81 99 ALA A N 1
ATOM 737 C CA . ALA A 1 99 ? 15.612 -24.286 3.457 1.00 51.81 99 ALA A CA 1
ATOM 738 C C . ALA A 1 99 ? 15.823 -22.817 3.857 1.00 51.81 99 ALA A C 1
ATOM 740 O O . ALA A 1 99 ? 16.343 -22.049 3.055 1.00 51.81 99 ALA A O 1
ATOM 741 N N . ASP A 1 100 ? 15.553 -22.436 5.105 1.00 54.50 100 ASP A N 1
ATOM 742 C CA . ASP A 1 100 ? 15.754 -21.060 5.582 1.00 54.50 100 ASP A CA 1
ATOM 743 C C . ASP A 1 100 ? 17.220 -20.596 5.510 1.00 54.50 100 ASP A C 1
ATOM 745 O O . ASP A 1 100 ? 17.494 -19.448 5.147 1.00 54.50 100 ASP A O 1
ATOM 749 N N . LEU A 1 101 ? 18.185 -21.471 5.810 1.00 56.47 101 LEU A N 1
ATOM 750 C CA . LEU A 1 101 ? 19.619 -21.162 5.721 1.00 56.47 101 LEU A CA 1
ATOM 751 C C . LEU A 1 101 ? 20.090 -20.987 4.267 1.00 56.47 101 LEU A C 1
ATOM 753 O O . LEU A 1 101 ? 20.794 -20.023 3.956 1.00 56.47 101 LEU A O 1
ATOM 757 N N . LEU A 1 102 ? 19.666 -21.867 3.356 1.00 53.69 102 LEU A N 1
ATOM 758 C CA . LEU A 1 102 ? 19.951 -21.747 1.921 1.00 53.69 102 LEU A CA 1
ATOM 759 C C . LEU A 1 102 ? 19.240 -20.544 1.300 1.00 53.69 102 LEU A C 1
ATOM 761 O O . LEU A 1 102 ? 19.825 -19.861 0.459 1.00 53.69 102 LEU A O 1
ATOM 765 N N . ALA A 1 103 ? 18.014 -20.251 1.739 1.00 53.56 103 ALA A N 1
ATOM 766 C CA . ALA A 1 103 ? 17.274 -19.063 1.340 1.00 53.56 103 ALA A CA 1
ATOM 767 C C . ALA A 1 103 ? 18.031 -17.819 1.773 1.00 53.56 103 ALA A C 1
ATOM 769 O O . ALA A 1 103 ? 18.242 -16.939 0.951 1.00 53.56 103 ALA A O 1
ATOM 770 N N . SER A 1 104 ? 18.514 -17.784 3.017 1.00 53.84 104 SER A N 1
ATOM 771 C CA . SER A 1 104 ? 19.319 -16.680 3.538 1.00 53.84 104 SER A CA 1
ATOM 772 C C . SER A 1 104 ? 20.599 -16.491 2.716 1.00 53.84 104 SER A C 1
ATOM 774 O O . SER A 1 104 ? 20.867 -15.381 2.261 1.00 53.84 104 SER A O 1
ATOM 776 N N . LYS A 1 105 ? 21.351 -17.562 2.419 1.00 52.03 105 LYS A N 1
ATOM 777 C CA . LYS A 1 105 ? 22.566 -17.481 1.586 1.00 52.03 105 LYS A CA 1
ATOM 778 C C . LYS A 1 105 ? 22.277 -16.992 0.158 1.00 52.03 105 LYS A C 1
ATOM 780 O O . LYS A 1 105 ? 22.928 -16.067 -0.321 1.00 52.03 105 LYS A O 1
ATOM 785 N N . LEU A 1 106 ? 21.256 -17.545 -0.503 1.00 50.91 106 LEU A N 1
ATOM 786 C CA . LEU A 1 106 ? 20.834 -17.125 -1.848 1.00 50.91 106 LEU A CA 1
ATOM 787 C C . LEU A 1 106 ? 20.290 -15.689 -1.872 1.00 50.91 106 LEU A C 1
ATOM 789 O O . LEU A 1 106 ? 20.476 -14.971 -2.855 1.00 50.91 106 LEU A O 1
ATOM 793 N N . TYR A 1 107 ? 19.636 -15.260 -0.793 1.00 52.88 107 TYR A N 1
ATOM 794 C CA . TYR A 1 107 ? 19.125 -13.903 -0.623 1.00 52.88 107 TYR A CA 1
ATOM 795 C C . TYR A 1 107 ? 20.270 -12.891 -0.491 1.00 52.88 107 TYR A C 1
ATOM 797 O O . TYR A 1 107 ? 20.206 -11.829 -1.107 1.00 52.88 107 TYR A O 1
ATOM 805 N N . TYR A 1 108 ? 21.337 -13.241 0.236 1.00 51.97 108 TYR A N 1
ATOM 806 C CA . TYR A 1 108 ? 22.535 -12.405 0.365 1.00 51.97 108 TYR A CA 1
ATOM 807 C C . TYR A 1 108 ? 23.396 -12.366 -0.909 1.00 51.97 108 TYR A C 1
ATOM 809 O O . TYR A 1 108 ? 24.005 -11.335 -1.187 1.00 51.97 108 TYR A O 1
ATOM 817 N N . GLU A 1 109 ? 23.440 -13.442 -1.702 1.00 47.47 109 GLU A N 1
ATOM 818 C CA . GLU A 1 109 ? 24.324 -13.524 -2.876 1.00 47.47 109 GLU A CA 1
ATOM 819 C C . GLU A 1 109 ? 23.684 -13.099 -4.215 1.00 47.47 109 GLU A C 1
ATOM 821 O O . GLU A 1 109 ? 24.412 -12.642 -5.098 1.00 47.47 109 GLU A O 1
ATOM 826 N N . GLN A 1 110 ? 22.362 -13.239 -4.422 1.00 46.44 110 GLN A N 1
ATOM 827 C CA . GLN A 1 110 ? 21.770 -13.132 -5.775 1.00 46.44 110 GLN A CA 1
ATOM 828 C C . GLN A 1 110 ? 20.750 -12.007 -6.028 1.00 46.44 110 GLN A C 1
ATOM 830 O O . GLN A 1 110 ? 20.301 -11.877 -7.169 1.00 46.44 110 GLN A O 1
ATOM 835 N N . ASP A 1 111 ? 20.368 -11.191 -5.039 1.00 45.72 111 ASP A N 1
ATOM 836 C CA . ASP A 1 111 ? 19.434 -10.048 -5.199 1.00 45.72 111 ASP A CA 1
ATOM 837 C C . ASP A 1 111 ? 18.120 -10.401 -5.956 1.00 45.72 111 ASP A C 1
ATOM 839 O O . ASP A 1 111 ? 17.513 -9.598 -6.673 1.00 45.72 111 ASP A O 1
ATOM 843 N N . ARG A 1 112 ? 17.684 -11.670 -5.860 1.00 45.94 112 ARG A N 1
ATOM 844 C CA . ARG A 1 112 ? 16.512 -12.229 -6.565 1.00 45.94 112 ARG A CA 1
ATOM 845 C C . ARG A 1 112 ? 15.701 -13.168 -5.664 1.00 45.94 112 ARG A C 1
ATOM 847 O O . ARG A 1 112 ? 15.698 -14.383 -5.871 1.00 45.94 112 ARG A O 1
ATOM 854 N N . PRO A 1 113 ? 14.921 -12.619 -4.719 1.00 45.28 113 PRO A N 1
ATOM 855 C CA . PRO A 1 113 ? 14.208 -13.405 -3.707 1.00 45.28 113 PRO A CA 1
ATOM 856 C C . PRO A 1 113 ? 13.200 -14.412 -4.283 1.00 45.28 113 PRO A C 1
ATOM 858 O O . PRO A 1 113 ? 12.985 -15.479 -3.724 1.00 45.28 113 PRO A O 1
ATOM 861 N N . GLN A 1 114 ? 12.613 -14.122 -5.446 1.00 47.16 114 GLN A N 1
ATOM 862 C CA . GLN A 1 114 ? 11.610 -14.993 -6.075 1.00 47.16 114 GLN A CA 1
ATOM 863 C C . GLN A 1 114 ? 12.215 -16.268 -6.681 1.00 47.16 114 GLN A C 1
ATOM 865 O O . GLN A 1 114 ? 11.552 -17.299 -6.727 1.00 47.16 114 GLN A O 1
ATOM 870 N N . VAL A 1 115 ? 13.468 -16.200 -7.141 1.00 45.88 115 VAL A N 1
ATOM 871 C CA . VAL A 1 115 ? 14.185 -17.356 -7.700 1.00 45.88 115 VAL A CA 1
ATOM 872 C C . VAL A 1 115 ? 14.684 -18.249 -6.566 1.00 45.88 115 VAL A C 1
ATOM 874 O O . VAL A 1 115 ? 14.571 -19.466 -6.670 1.00 45.88 115 VAL A O 1
ATOM 877 N N . ALA A 1 116 ? 15.135 -17.642 -5.464 1.00 45.28 116 ALA A N 1
ATOM 878 C CA . ALA A 1 116 ? 15.533 -18.353 -4.255 1.00 45.28 116 ALA A CA 1
ATOM 879 C C . ALA A 1 116 ? 14.373 -19.170 -3.668 1.00 45.28 116 ALA A C 1
ATOM 881 O O . ALA A 1 116 ? 14.541 -20.367 -3.479 1.00 45.28 116 ALA A O 1
ATOM 882 N N . HIS A 1 117 ? 13.184 -18.577 -3.483 1.00 44.97 117 HIS A N 1
ATOM 883 C CA . HIS A 1 117 ? 12.010 -19.299 -2.969 1.00 44.97 117 HIS A CA 1
ATOM 884 C C . HIS A 1 117 ? 11.558 -20.448 -3.882 1.00 44.97 117 HIS A C 1
ATOM 886 O O . HIS A 1 117 ? 11.311 -21.545 -3.399 1.00 44.97 117 HIS A O 1
ATOM 892 N N . ALA A 1 118 ? 11.518 -20.240 -5.203 1.00 46.34 118 ALA A N 1
ATOM 893 C CA . ALA A 1 118 ? 11.112 -21.292 -6.138 1.00 46.34 118 ALA A CA 1
ATOM 894 C C . ALA A 1 118 ? 12.118 -22.459 -6.209 1.00 46.34 118 ALA A C 1
ATOM 896 O O . ALA A 1 118 ? 11.715 -23.609 -6.379 1.00 46.34 118 ALA A O 1
ATOM 897 N N . LEU A 1 119 ? 13.421 -22.179 -6.079 1.00 46.62 119 LEU A N 1
ATOM 898 C CA . LEU A 1 119 ? 14.461 -23.208 -5.962 1.00 46.62 119 LEU A CA 1
ATOM 899 C C . LEU A 1 119 ? 14.363 -23.957 -4.632 1.00 46.62 119 LEU A C 1
ATOM 901 O O . LEU A 1 119 ? 14.489 -25.179 -4.624 1.00 46.62 119 LEU A O 1
ATOM 905 N N . LEU A 1 120 ? 14.096 -23.237 -3.542 1.00 50.94 120 LEU A N 1
ATOM 906 C CA . LEU A 1 120 ? 13.892 -23.797 -2.209 1.00 50.94 120 LEU A CA 1
ATOM 907 C C . LEU A 1 120 ? 12.719 -24.772 -2.184 1.00 50.94 120 LEU A C 1
ATOM 909 O O . LEU A 1 120 ? 12.889 -25.918 -1.789 1.00 50.94 120 LEU A O 1
ATOM 913 N N . ASP A 1 121 ? 11.557 -24.334 -2.671 1.00 51.59 121 ASP A N 1
ATOM 914 C CA . ASP A 1 121 ? 10.341 -25.142 -2.687 1.00 51.59 121 ASP A CA 1
ATOM 915 C C . ASP A 1 121 ? 10.565 -26.417 -3.507 1.00 51.59 121 ASP A C 1
ATOM 917 O O . ASP A 1 121 ? 10.148 -27.501 -3.107 1.00 51.59 121 ASP A O 1
ATOM 921 N N . ASN A 1 122 ? 11.297 -26.317 -4.621 1.00 52.56 122 ASN A N 1
ATOM 922 C CA . ASN A 1 122 ? 11.617 -27.459 -5.473 1.00 52.56 122 ASN A CA 1
ATOM 923 C C . ASN A 1 122 ? 12.617 -28.425 -4.810 1.00 52.56 122 ASN A C 1
ATOM 925 O O . ASN A 1 122 ? 12.408 -29.638 -4.831 1.00 52.56 122 ASN A O 1
ATOM 929 N N . MET A 1 123 ? 13.673 -27.906 -4.175 1.00 52.00 123 MET A N 1
ATOM 930 C CA . MET A 1 123 ? 14.663 -28.721 -3.462 1.00 52.00 123 MET A CA 1
ATOM 931 C C . MET A 1 123 ? 14.058 -29.406 -2.235 1.00 52.00 123 MET A C 1
ATOM 933 O O . MET A 1 123 ? 14.273 -30.600 -2.045 1.00 52.00 123 MET A O 1
ATOM 937 N N . THR A 1 124 ? 13.257 -28.692 -1.448 1.00 53.41 124 THR A N 1
ATOM 938 C CA . THR A 1 124 ? 12.540 -29.224 -0.285 1.00 53.41 124 THR A CA 1
ATOM 939 C C . THR A 1 124 ? 11.571 -30.328 -0.689 1.00 53.41 124 THR A C 1
ATOM 941 O O . THR A 1 124 ? 11.598 -31.407 -0.096 1.00 53.41 124 THR A O 1
ATOM 944 N N . LEU A 1 125 ? 10.767 -30.111 -1.736 1.00 51.16 125 LEU A N 1
ATOM 945 C CA . LEU A 1 125 ? 9.829 -31.121 -2.227 1.00 51.16 125 LEU A CA 1
ATOM 946 C C . LEU A 1 125 ? 10.567 -32.361 -2.749 1.00 51.16 125 LEU A C 1
ATOM 948 O O . LEU A 1 125 ? 10.153 -33.487 -2.483 1.00 51.16 125 LEU A O 1
ATOM 952 N N . ARG A 1 126 ? 11.695 -32.166 -3.442 1.00 55.50 126 ARG A N 1
ATOM 953 C CA . ARG A 1 126 ? 12.516 -33.259 -3.967 1.00 55.50 126 ARG A CA 1
ATOM 954 C C . ARG A 1 126 ? 13.179 -34.076 -2.859 1.00 55.50 126 ARG A C 1
ATOM 956 O O . ARG A 1 126 ? 13.098 -35.298 -2.901 1.00 55.50 126 ARG A O 1
ATOM 963 N N . ILE A 1 127 ? 13.765 -33.421 -1.858 1.00 55.66 127 ILE A N 1
ATOM 964 C CA . ILE A 1 127 ? 14.365 -34.092 -0.696 1.00 55.66 127 ILE A CA 1
ATOM 965 C C . ILE A 1 127 ? 13.291 -34.881 0.061 1.00 55.66 127 ILE A C 1
ATOM 967 O O . ILE A 1 127 ? 13.494 -36.062 0.318 1.00 55.66 127 ILE A O 1
ATOM 971 N N . MET A 1 128 ? 12.118 -34.288 0.320 1.00 52.06 128 MET A N 1
ATOM 972 C CA . MET A 1 128 ? 11.001 -34.980 0.982 1.00 52.06 128 MET A CA 1
ATOM 973 C C . MET A 1 128 ? 10.482 -36.189 0.184 1.00 52.06 128 MET A C 1
ATOM 975 O O . MET A 1 128 ? 10.105 -37.204 0.770 1.00 52.06 128 MET A O 1
ATOM 979 N N . MET A 1 129 ? 10.459 -36.105 -1.150 1.00 60.97 129 MET A N 1
ATOM 980 C CA . MET A 1 129 ? 10.028 -37.207 -2.020 1.00 60.97 129 MET A CA 1
ATOM 981 C C . MET A 1 129 ? 11.073 -38.323 -2.167 1.00 60.97 129 MET A C 1
ATOM 983 O O . MET A 1 129 ? 10.697 -39.475 -2.394 1.00 60.97 129 MET A O 1
ATOM 987 N N . GLU A 1 130 ? 12.365 -38.000 -2.080 1.00 58.06 130 GLU A N 1
ATOM 988 C CA . GLU A 1 130 ? 13.463 -38.971 -2.171 1.00 58.06 130 GLU A CA 1
ATOM 989 C C . GLU A 1 130 ? 13.746 -39.649 -0.819 1.00 58.06 130 GLU A C 1
ATOM 991 O O . GLU A 1 130 ? 14.060 -40.840 -0.806 1.00 58.06 130 GLU A O 1
ATOM 996 N N . SER A 1 131 ? 13.571 -38.949 0.310 1.00 53.25 131 SER A N 1
ATOM 997 C CA . SER A 1 131 ? 13.830 -39.498 1.650 1.00 53.25 131 SER A CA 1
ATOM 998 C C . SER A 1 131 ? 12.652 -40.276 2.248 1.00 53.25 131 SER A C 1
ATOM 1000 O O . SER A 1 131 ? 12.866 -41.151 3.086 1.00 53.25 131 SER A O 1
ATOM 1002 N N . ASN A 1 132 ? 11.409 -40.020 1.809 1.00 66.94 132 ASN A N 1
ATOM 1003 C CA . ASN A 1 132 ? 10.218 -40.622 2.411 1.00 66.94 132 ASN A CA 1
ATOM 1004 C C . ASN A 1 132 ? 9.298 -41.330 1.386 1.00 66.94 132 ASN A C 1
ATOM 1006 O O . ASN A 1 132 ? 8.479 -40.684 0.718 1.00 66.94 132 ASN A O 1
ATOM 1010 N N . PRO A 1 133 ? 9.331 -42.678 1.306 1.00 68.50 133 PRO A N 1
ATOM 1011 C CA . PRO A 1 133 ? 8.504 -43.457 0.376 1.00 68.50 133 PRO A CA 1
ATOM 1012 C C . PRO A 1 133 ? 6.996 -43.233 0.548 1.00 68.50 133 PRO A C 1
ATOM 1014 O O . PRO A 1 133 ? 6.235 -43.325 -0.415 1.00 68.50 133 PRO A O 1
ATOM 1017 N N . ARG A 1 134 ? 6.550 -42.919 1.771 1.00 58.00 134 ARG A N 1
ATOM 1018 C CA . ARG A 1 134 ? 5.137 -42.667 2.079 1.00 58.00 134 ARG A CA 1
ATOM 1019 C C . ARG A 1 134 ? 4.675 -41.324 1.523 1.00 58.00 134 ARG A C 1
ATOM 1021 O O . ARG A 1 134 ? 3.554 -41.225 1.035 1.00 58.00 134 ARG A O 1
ATOM 1028 N N . PHE A 1 135 ? 5.535 -40.308 1.568 1.00 50.59 135 PHE A N 1
ATOM 1029 C CA . PHE A 1 135 ? 5.239 -39.000 0.989 1.00 50.59 135 PHE A CA 1
ATOM 1030 C C . PHE A 1 135 ? 5.154 -39.079 -0.539 1.00 50.59 135 PHE A C 1
ATOM 1032 O O . PHE A 1 135 ? 4.221 -38.546 -1.137 1.00 50.59 135 PHE A O 1
ATOM 1039 N N . ARG A 1 136 ? 6.063 -39.840 -1.162 1.00 67.44 136 ARG A N 1
ATOM 1040 C CA . ARG A 1 136 ? 6.011 -40.138 -2.598 1.00 67.44 136 ARG A CA 1
ATOM 1041 C C . ARG A 1 136 ? 4.702 -40.821 -3.006 1.00 67.44 136 ARG A C 1
ATOM 1043 O O . ARG A 1 136 ? 4.070 -40.381 -3.957 1.00 67.44 136 ARG A O 1
ATOM 1050 N N . ALA A 1 137 ? 4.250 -41.818 -2.243 1.00 66.94 137 ALA A N 1
ATOM 1051 C CA . ALA A 1 137 ? 2.981 -42.500 -2.507 1.00 66.94 137 ALA A CA 1
ATOM 1052 C C . ALA A 1 137 ? 1.762 -41.557 -2.432 1.00 66.94 137 ALA A C 1
ATOM 1054 O O . ALA A 1 137 ? 0.890 -41.619 -3.295 1.00 66.94 137 ALA A O 1
ATOM 1055 N N . LEU A 1 138 ? 1.719 -40.651 -1.446 1.00 56.62 138 LEU A N 1
ATOM 1056 C CA . LEU A 1 138 ? 0.649 -39.650 -1.319 1.00 56.62 138 LEU A CA 1
ATOM 1057 C C . LEU A 1 138 ? 0.661 -38.634 -2.470 1.00 56.62 138 LEU A C 1
ATOM 1059 O O . LEU A 1 138 ? -0.393 -38.227 -2.956 1.00 56.62 138 LEU A O 1
ATOM 1063 N N . PHE A 1 139 ? 1.850 -38.233 -2.919 1.00 63.47 139 PHE A N 1
ATOM 1064 C CA . PHE A 1 139 ? 2.009 -37.334 -4.059 1.00 63.47 139 PHE A CA 1
ATOM 1065 C C . PHE A 1 139 ? 1.548 -37.989 -5.371 1.00 63.47 139 PHE A C 1
ATOM 1067 O O . PHE A 1 139 ? 0.832 -37.370 -6.162 1.00 63.47 139 PHE A O 1
ATOM 1074 N N . ASP A 1 140 ? 1.902 -39.258 -5.584 1.00 73.81 140 ASP A N 1
ATOM 1075 C CA . ASP A 1 140 ? 1.457 -40.040 -6.740 1.00 73.81 140 ASP A CA 1
ATOM 1076 C C . ASP A 1 140 ? -0.072 -40.239 -6.728 1.00 73.81 140 ASP A C 1
ATOM 1078 O O . ASP A 1 140 ? -0.726 -40.098 -7.765 1.00 73.81 140 ASP A O 1
ATOM 1082 N N . GLU A 1 141 ? -0.668 -40.475 -5.554 1.00 68.88 141 GLU A N 1
ATOM 1083 C CA . GLU A 1 141 ? -2.121 -40.577 -5.380 1.00 68.88 141 GLU A CA 1
ATOM 1084 C C . GLU A 1 141 ? -2.839 -39.254 -5.691 1.00 68.88 141 GLU A C 1
ATOM 1086 O O . GLU A 1 141 ? -3.822 -39.245 -6.437 1.00 68.88 141 GLU A O 1
ATOM 1091 N N . ALA A 1 142 ? -2.326 -38.123 -5.200 1.00 56.06 142 ALA A N 1
ATOM 1092 C CA . ALA A 1 142 ? -2.884 -36.803 -5.491 1.00 56.06 142 ALA A CA 1
ATOM 1093 C C . ALA A 1 142 ? -2.839 -36.477 -6.998 1.00 56.06 142 ALA A C 1
ATOM 1095 O O . ALA A 1 142 ? -3.810 -35.961 -7.560 1.00 56.06 142 ALA A O 1
ATOM 1096 N N . ASN A 1 143 ? -1.750 -36.841 -7.686 1.00 66.62 143 ASN A N 1
ATOM 1097 C CA . ASN A 1 143 ? -1.641 -36.686 -9.139 1.00 66.62 143 ASN A CA 1
ATOM 1098 C C . ASN A 1 143 ? -2.590 -37.622 -9.903 1.00 66.62 143 ASN A C 1
ATOM 1100 O O . ASN A 1 143 ? -3.176 -37.215 -10.909 1.00 66.62 143 ASN A O 1
ATOM 1104 N N . ALA A 1 144 ? -2.799 -38.849 -9.422 1.00 72.38 144 ALA A N 1
ATOM 1105 C CA . ALA A 1 144 ? -3.772 -39.771 -10.003 1.00 72.38 144 ALA A CA 1
ATOM 1106 C C . ALA A 1 144 ? -5.215 -39.255 -9.850 1.00 72.38 144 ALA A C 1
ATOM 1108 O O . ALA A 1 144 ? -5.999 -39.326 -10.801 1.00 72.38 144 ALA A O 1
ATOM 1109 N N . GLN A 1 145 ? -5.553 -38.679 -8.691 1.00 60.81 145 GLN A N 1
ATOM 1110 C CA . GLN A 1 145 ? -6.850 -38.040 -8.442 1.00 60.81 145 GLN A CA 1
ATOM 1111 C C . GLN A 1 145 ? -7.057 -36.818 -9.342 1.00 60.81 145 GLN A C 1
ATOM 1113 O O . GLN A 1 145 ? -8.120 -36.671 -9.946 1.00 60.81 145 GLN A O 1
ATOM 1118 N N . LYS A 1 146 ? -6.024 -35.987 -9.518 1.00 61.91 146 LYS A N 1
ATOM 1119 C CA . LYS A 1 146 ? -6.047 -34.868 -10.467 1.00 61.91 146 LYS A CA 1
ATOM 1120 C C . LYS A 1 146 ? -6.333 -35.347 -11.896 1.00 61.91 146 LYS A C 1
ATOM 1122 O O . LYS A 1 146 ? -7.274 -34.868 -12.521 1.00 61.91 146 LYS A O 1
ATOM 1127 N N . ALA A 1 147 ? -5.595 -36.346 -12.381 1.00 69.00 147 ALA A N 1
ATOM 1128 C CA . ALA A 1 147 ? -5.780 -36.911 -13.721 1.00 69.00 147 ALA A CA 1
ATOM 1129 C C . ALA A 1 147 ? -7.151 -37.596 -13.913 1.00 69.00 147 ALA A C 1
ATOM 1131 O O . ALA A 1 147 ? -7.629 -37.758 -15.041 1.00 69.00 147 ALA A O 1
ATOM 1132 N N . ALA A 1 148 ? -7.789 -38.047 -12.830 1.00 66.75 148 ALA A N 1
ATOM 1133 C CA . ALA A 1 148 ? -9.161 -38.547 -12.858 1.00 66.75 148 ALA A CA 1
ATOM 1134 C C . ALA A 1 148 ? -10.177 -37.398 -12.971 1.00 66.75 148 ALA A C 1
ATOM 1136 O O . ALA A 1 148 ? -11.100 -37.482 -13.779 1.00 66.75 148 ALA A O 1
ATOM 1137 N N . LEU A 1 149 ? -9.979 -36.307 -12.226 1.00 55.00 149 LEU A N 1
ATOM 1138 C CA . LEU A 1 149 ? -10.824 -35.112 -12.301 1.00 55.00 149 LEU A CA 1
ATOM 1139 C C . LEU A 1 149 ? -10.746 -34.443 -13.682 1.00 55.00 149 LEU A C 1
ATOM 1141 O O 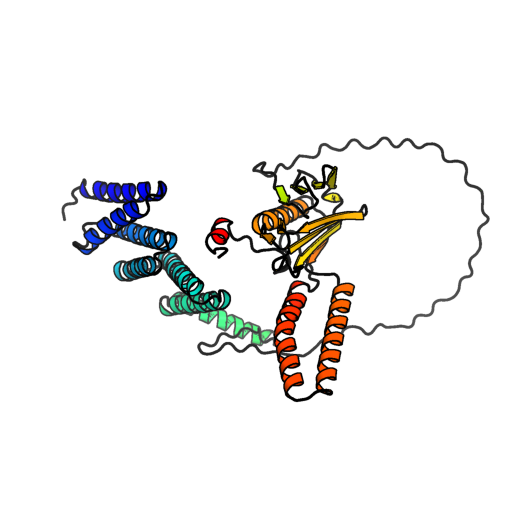. LEU A 1 149 ? -11.781 -34.104 -14.248 1.00 55.00 149 LEU A O 1
ATOM 1145 N N . GLU A 1 150 ? -9.555 -34.331 -14.272 1.00 71.31 150 GLU A N 1
ATOM 1146 C CA . GLU A 1 150 ? -9.370 -33.776 -15.624 1.00 71.31 150 GLU A CA 1
ATOM 1147 C C . GLU A 1 150 ? -10.121 -34.601 -16.689 1.00 71.31 150 GLU A C 1
ATOM 1149 O O . GLU A 1 150 ? -10.756 -34.040 -17.581 1.00 71.31 150 GLU A O 1
ATOM 1154 N N . ARG A 1 151 ? -10.151 -35.937 -16.548 1.00 72.62 151 ARG A N 1
ATOM 1155 C CA . ARG A 1 151 ? -10.934 -36.830 -17.423 1.00 72.62 151 ARG A CA 1
ATOM 1156 C C . ARG A 1 151 ? -12.445 -36.675 -17.267 1.00 72.62 151 ARG A C 1
ATOM 1158 O O . ARG A 1 151 ? -13.161 -36.807 -18.253 1.00 72.62 151 ARG A O 1
ATOM 1165 N N . ILE A 1 152 ? -12.928 -36.440 -16.048 1.00 68.06 152 ILE A N 1
ATOM 1166 C CA . ILE A 1 152 ? -14.365 -36.309 -15.763 1.00 68.06 152 ILE A CA 1
ATOM 1167 C C . ILE A 1 152 ? -14.891 -34.958 -16.246 1.00 68.06 152 ILE A C 1
ATOM 1169 O O . ILE A 1 152 ? -15.979 -34.889 -16.813 1.00 68.06 152 ILE A O 1
ATOM 1173 N N . TYR A 1 153 ? -14.127 -33.890 -16.020 1.00 59.66 153 TYR A N 1
ATOM 1174 C CA . TYR A 1 153 ? -14.610 -32.527 -16.224 1.00 59.66 153 TYR A CA 1
ATOM 1175 C C . TYR A 1 153 ? -14.132 -31.880 -17.528 1.00 59.66 153 TYR A C 1
ATOM 1177 O O . TYR A 1 153 ? -14.601 -30.795 -17.854 1.00 59.66 153 TYR A O 1
ATOM 1185 N N . GLY A 1 154 ? -13.241 -32.522 -18.292 1.00 54.09 154 GLY A N 1
ATOM 1186 C CA . GLY A 1 154 ? -12.792 -32.023 -19.599 1.00 54.09 154 GLY A CA 1
ATOM 1187 C C . GLY A 1 154 ? -11.997 -30.713 -19.541 1.00 54.09 154 GLY A C 1
ATOM 1188 O O . GLY A 1 154 ? -11.811 -30.074 -20.572 1.00 54.09 154 GLY A O 1
ATOM 1189 N N . PHE A 1 155 ? -11.534 -30.312 -18.353 1.00 51.19 155 PHE A N 1
ATOM 1190 C CA . PHE A 1 155 ? -10.642 -29.175 -18.149 1.00 51.19 155 PHE A CA 1
ATOM 1191 C C . PHE A 1 155 ? -9.223 -29.688 -17.898 1.00 51.19 155 PHE A C 1
ATOM 1193 O O . PHE A 1 155 ? -9.020 -30.493 -16.990 1.00 51.19 155 PHE A O 1
ATOM 1200 N N . GLU A 1 156 ? -8.235 -29.185 -18.642 1.00 48.53 156 GLU A N 1
ATOM 1201 C CA . GLU A 1 156 ? -6.839 -29.261 -18.206 1.00 48.53 156 GLU A CA 1
ATOM 1202 C C . GLU A 1 156 ? -6.672 -28.326 -17.000 1.00 48.53 156 GLU A C 1
ATOM 1204 O O . GLU A 1 156 ? -6.749 -27.101 -17.127 1.00 48.53 156 GLU A O 1
ATOM 1209 N N . ALA A 1 157 ? -6.456 -28.874 -15.803 1.00 48.19 157 ALA A N 1
ATOM 1210 C CA . ALA A 1 157 ? -6.089 -28.049 -14.663 1.00 48.19 157 ALA A CA 1
ATOM 1211 C C . ALA A 1 157 ? -4.626 -27.620 -14.859 1.00 48.19 157 ALA A C 1
ATOM 1213 O O . ALA A 1 157 ? -3.702 -28.420 -14.694 1.00 48.19 157 ALA A O 1
ATOM 1214 N N . GLY A 1 158 ? -4.433 -26.355 -15.248 1.00 41.47 158 GLY A N 1
ATOM 1215 C CA . GLY A 1 158 ? -3.184 -25.751 -15.733 1.00 41.47 158 GLY A CA 1
ATOM 1216 C C . GLY A 1 158 ? -2.012 -25.638 -14.748 1.00 41.47 158 GLY A C 1
ATOM 1217 O O . GLY A 1 158 ? -1.397 -24.580 -14.657 1.00 41.47 158 GLY A O 1
ATOM 1218 N N . VAL A 1 159 ? -1.666 -26.718 -14.047 1.00 39.28 159 VAL A N 1
ATOM 1219 C CA . VAL A 1 159 ? -0.353 -26.938 -13.423 1.00 39.28 159 VAL A CA 1
ATOM 1220 C C . VAL A 1 159 ? -0.019 -28.429 -13.526 1.00 39.28 159 VAL A C 1
ATOM 1222 O O . VAL A 1 159 ? -0.505 -29.246 -12.745 1.00 39.28 159 VAL A O 1
ATOM 1225 N N . GLY A 1 160 ? 0.785 -28.808 -14.519 1.00 37.03 160 GLY A N 1
ATOM 1226 C CA . GLY A 1 160 ? 1.430 -30.120 -14.587 1.00 37.03 160 GLY A CA 1
ATOM 1227 C C . GLY A 1 160 ? 2.900 -29.978 -14.208 1.00 37.03 160 GLY A C 1
ATOM 1228 O O . GLY A 1 160 ? 3.648 -29.315 -14.921 1.00 37.03 160 GLY A O 1
ATOM 1229 N N . ILE A 1 161 ? 3.317 -30.574 -13.091 1.00 35.94 161 ILE A N 1
ATOM 1230 C CA . ILE A 1 161 ? 4.732 -30.644 -12.709 1.00 35.94 161 ILE A CA 1
ATOM 1231 C C . ILE A 1 161 ? 5.288 -31.934 -13.318 1.00 35.94 161 ILE A C 1
ATOM 1233 O O . ILE A 1 161 ? 5.011 -33.021 -12.813 1.00 35.94 161 ILE A O 1
ATOM 1237 N N . ARG A 1 162 ? 6.041 -31.840 -14.422 1.00 41.09 162 ARG A N 1
ATOM 1238 C CA . ARG A 1 162 ? 6.922 -32.939 -14.846 1.00 41.09 162 ARG A CA 1
ATOM 1239 C C . ARG A 1 162 ? 8.285 -32.760 -14.186 1.00 41.09 162 ARG A C 1
ATOM 1241 O O . ARG A 1 162 ? 8.722 -31.630 -13.978 1.00 41.09 162 ARG A O 1
ATOM 1248 N N . MET A 1 163 ? 8.959 -33.873 -13.886 1.00 34.38 163 MET A N 1
ATOM 1249 C CA . MET A 1 163 ? 10.288 -33.896 -13.250 1.00 34.38 163 MET A CA 1
ATOM 1250 C C . MET A 1 163 ? 11.354 -33.068 -13.992 1.00 34.38 163 MET A C 1
ATOM 1252 O O . MET A 1 163 ? 12.372 -32.724 -13.401 1.00 34.38 163 MET A O 1
ATOM 1256 N N . ASP A 1 164 ? 11.129 -32.744 -15.264 1.00 30.33 164 ASP A N 1
ATOM 1257 C CA . ASP A 1 164 ? 12.070 -32.076 -16.157 1.00 30.33 164 ASP A CA 1
ATOM 1258 C C . ASP A 1 164 ? 11.589 -30.716 -16.701 1.00 30.33 164 ASP A C 1
ATOM 1260 O O . ASP A 1 164 ? 12.400 -29.980 -17.269 1.00 30.33 164 ASP A O 1
ATOM 1264 N N . ARG A 1 165 ? 10.309 -30.334 -16.537 1.00 31.47 165 ARG A N 1
ATOM 1265 C CA . ARG A 1 165 ? 9.772 -29.074 -17.091 1.00 31.47 165 ARG A CA 1
ATOM 1266 C C . ARG A 1 165 ? 8.407 -28.673 -16.510 1.00 31.47 165 ARG A C 1
ATOM 1268 O O . ARG A 1 165 ? 7.534 -29.515 -16.318 1.00 31.47 165 ARG A O 1
ATOM 1275 N N . ILE A 1 166 ? 8.196 -27.366 -16.315 1.00 32.28 166 ILE A N 1
ATOM 1276 C CA . ILE A 1 166 ? 6.873 -26.756 -16.090 1.00 32.28 166 ILE A CA 1
ATOM 1277 C C . ILE A 1 166 ? 6.427 -26.121 -17.414 1.00 32.28 166 ILE A C 1
ATOM 1279 O O . ILE A 1 166 ? 7.046 -25.154 -17.858 1.00 32.28 166 ILE A O 1
ATOM 1283 N N . ASP A 1 167 ? 5.366 -26.640 -18.036 1.00 34.31 167 ASP A N 1
ATOM 1284 C CA . ASP A 1 167 ? 4.723 -26.007 -19.195 1.00 34.31 167 ASP A CA 1
ATOM 1285 C C . ASP A 1 167 ? 3.427 -25.307 -18.754 1.00 34.31 167 ASP A C 1
ATOM 1287 O O . ASP A 1 167 ? 2.544 -25.912 -18.146 1.00 34.31 167 ASP A O 1
ATOM 1291 N N . ILE A 1 168 ? 3.321 -24.010 -19.057 1.00 31.56 168 ILE A N 1
ATOM 1292 C CA . ILE A 1 168 ? 2.129 -23.191 -18.803 1.00 31.56 168 ILE A CA 1
ATOM 1293 C C . ILE A 1 168 ? 1.396 -23.027 -20.139 1.00 31.56 168 ILE A C 1
ATOM 1295 O O . ILE A 1 168 ? 1.774 -22.193 -20.964 1.00 31.56 168 ILE A O 1
ATOM 1299 N N . GLY A 1 169 ? 0.375 -23.853 -20.369 1.00 30.53 169 GLY A N 1
ATOM 1300 C CA . GLY A 1 169 ? -0.512 -23.758 -21.529 1.00 30.53 169 GLY A CA 1
ATOM 1301 C C . GLY A 1 169 ? -1.511 -22.606 -21.388 1.00 30.53 169 GLY A C 1
ATOM 1302 O O . GLY A 1 169 ? -2.052 -22.364 -20.311 1.00 30.53 169 GLY A O 1
ATOM 1303 N N . ARG A 1 170 ? -1.742 -21.880 -22.484 1.00 31.14 170 ARG A N 1
ATOM 1304 C CA . ARG A 1 170 ? -2.728 -20.800 -22.611 1.00 31.14 170 ARG A CA 1
ATOM 1305 C C . ARG A 1 170 ? -3.819 -21.297 -23.554 1.00 31.14 170 ARG A C 1
ATOM 1307 O O . ARG A 1 170 ? -3.503 -21.558 -24.711 1.00 31.14 170 ARG A O 1
ATOM 1314 N N . ASP A 1 171 ? -5.053 -21.420 -23.074 1.00 30.66 171 ASP A N 1
ATOM 1315 C CA . ASP A 1 171 ? -6.203 -21.741 -23.925 1.00 30.66 171 ASP A CA 1
ATOM 1316 C C . ASP A 1 171 ? -7.165 -20.545 -23.993 1.00 30.66 171 ASP A C 1
ATOM 1318 O O . ASP A 1 171 ? -7.570 -19.985 -22.973 1.00 30.66 171 ASP A O 1
ATOM 1322 N N . ASP A 1 172 ? -7.473 -20.136 -25.223 1.00 37.31 172 ASP A N 1
ATOM 1323 C CA . ASP A 1 172 ? -8.282 -18.973 -25.593 1.00 37.31 172 ASP A CA 1
ATOM 1324 C C . ASP A 1 172 ? -9.594 -19.470 -26.227 1.00 37.31 172 ASP A C 1
ATOM 1326 O O . ASP A 1 172 ? -9.757 -19.364 -27.444 1.00 37.31 172 ASP A O 1
ATOM 1330 N N . ARG A 1 173 ? -10.550 -20.018 -25.453 1.00 32.38 173 ARG A N 1
ATOM 1331 C CA . ARG A 1 173 ? -11.922 -20.282 -25.951 1.00 32.38 173 ARG A CA 1
ATOM 1332 C C . ARG A 1 173 ? -13.034 -20.129 -24.897 1.00 32.38 173 ARG A C 1
ATOM 1334 O O . ARG A 1 173 ? -13.023 -20.777 -23.863 1.00 32.38 173 ARG A O 1
ATOM 1341 N N . MET A 1 174 ? -14.046 -19.352 -25.311 1.00 31.31 174 MET A N 1
ATOM 1342 C CA . MET A 1 174 ? -15.453 -19.235 -24.861 1.00 31.31 174 MET A CA 1
ATOM 1343 C C . MET A 1 174 ? -15.797 -18.499 -23.551 1.00 31.31 174 MET A C 1
ATOM 1345 O O . MET A 1 174 ? -15.588 -19.013 -22.461 1.00 31.31 174 MET A O 1
ATOM 1349 N N . PHE A 1 175 ? -16.510 -17.367 -23.659 1.00 32.22 175 PHE A N 1
ATOM 1350 C CA . PHE A 1 175 ? -17.989 -17.315 -23.667 1.00 32.22 175 PHE A CA 1
ATOM 1351 C C . PHE A 1 175 ? -18.475 -15.880 -23.970 1.00 32.22 175 PHE A C 1
ATOM 1353 O O . PHE A 1 175 ? -17.941 -14.921 -23.419 1.00 32.22 175 PHE A O 1
ATOM 1360 N N . ASP A 1 176 ? -19.496 -15.744 -24.820 1.00 37.62 176 ASP A N 1
ATOM 1361 C CA . ASP A 1 176 ? -20.220 -14.493 -25.100 1.00 37.62 176 ASP A CA 1
ATOM 1362 C C . ASP A 1 176 ? -21.653 -14.624 -24.557 1.00 37.62 176 ASP A C 1
ATOM 1364 O O . ASP A 1 176 ? -22.433 -15.408 -25.109 1.00 37.62 176 ASP A O 1
ATOM 1368 N N . PRO A 1 177 ? -22.012 -13.939 -23.454 1.00 33.22 177 PRO A N 1
ATOM 1369 C CA . PRO A 1 177 ? -23.359 -13.999 -22.924 1.00 33.22 177 PRO A CA 1
ATOM 1370 C C . PRO A 1 177 ? -23.972 -12.600 -22.847 1.00 33.22 177 PRO A C 1
ATOM 1372 O O . PRO A 1 177 ? -24.092 -12.079 -21.749 1.00 33.22 177 PRO A O 1
ATOM 1375 N N . MET A 1 178 ? -24.395 -11.986 -23.957 1.00 29.64 178 MET A N 1
ATOM 1376 C CA . MET A 1 178 ? -25.502 -11.010 -23.933 1.00 29.64 178 MET A CA 1
ATOM 1377 C C . MET A 1 178 ? -26.130 -10.803 -25.316 1.00 29.64 178 MET A C 1
ATOM 1379 O O . MET A 1 178 ? -25.636 -10.050 -26.150 1.00 29.64 178 MET A O 1
ATOM 1383 N N . LYS A 1 179 ? -27.309 -11.399 -25.512 1.00 33.84 179 LYS A N 1
ATOM 1384 C CA . LYS A 1 179 ? -28.276 -10.994 -26.537 1.00 33.84 179 LYS A CA 1
ATOM 1385 C C . LYS A 1 179 ? -29.572 -10.603 -25.819 1.00 33.84 179 LYS A C 1
ATOM 1387 O O . LYS A 1 179 ? -30.256 -11.503 -25.332 1.00 33.84 179 LYS A O 1
ATOM 1392 N N . PRO A 1 180 ? -29.917 -9.312 -25.684 1.00 38.16 180 PRO A N 1
ATOM 1393 C CA . PRO A 1 180 ? -31.207 -8.940 -25.127 1.00 38.16 180 PRO A CA 1
ATOM 1394 C C . PRO A 1 180 ? -32.296 -9.026 -26.203 1.00 38.16 180 PRO A C 1
ATOM 1396 O O . PRO A 1 180 ? -32.131 -8.533 -27.319 1.00 38.16 180 PRO A O 1
ATOM 1399 N N . LEU A 1 181 ? -33.414 -9.662 -25.839 1.00 37.91 181 LEU A N 1
ATOM 1400 C CA . LEU A 1 181 ? -34.701 -9.496 -26.506 1.00 37.91 181 LEU A CA 1
ATOM 1401 C C . LEU A 1 181 ? -35.159 -8.044 -26.315 1.00 37.91 181 LEU A C 1
ATOM 1403 O O . LEU A 1 181 ? -35.371 -7.610 -25.184 1.00 37.91 181 LEU A O 1
ATOM 1407 N N . ALA A 1 182 ? -35.355 -7.331 -27.416 1.00 35.88 182 ALA A N 1
ATOM 1408 C CA . ALA A 1 182 ? -36.183 -6.139 -27.476 1.00 35.88 182 ALA A CA 1
ATOM 1409 C C . ALA A 1 182 ? -37.356 -6.464 -28.405 1.00 35.88 182 ALA A C 1
ATOM 1411 O O . ALA A 1 182 ? -37.126 -6.922 -29.520 1.00 35.88 182 ALA A O 1
ATOM 1412 N N . ASP A 1 183 ? -38.577 -6.364 -27.878 1.00 33.81 183 ASP A N 1
ATOM 1413 C CA . ASP A 1 183 ? -39.738 -5.725 -28.514 1.00 33.81 183 ASP A CA 1
ATOM 1414 C C . ASP A 1 183 ? -41.010 -6.114 -27.749 1.00 33.81 183 ASP A C 1
ATOM 1416 O O . ASP A 1 183 ? -41.449 -7.263 -27.732 1.00 33.81 183 ASP A O 1
ATOM 1420 N N . GLY A 1 184 ? -41.589 -5.124 -27.073 1.00 34.97 184 GLY A N 1
ATOM 1421 C CA . GLY A 1 184 ? -42.804 -5.250 -26.278 1.00 34.97 184 GLY A CA 1
ATOM 1422 C C . GLY A 1 184 ? -43.441 -3.881 -26.097 1.00 34.97 184 GLY A C 1
ATOM 1423 O O . GLY A 1 184 ? -43.194 -3.192 -25.113 1.00 34.97 184 GLY A O 1
ATOM 1424 N N . VAL A 1 185 ? -44.213 -3.492 -27.108 1.00 42.47 185 VAL A N 1
ATOM 1425 C CA . VAL A 1 185 ? -45.033 -2.280 -27.210 1.00 42.47 185 VAL A CA 1
ATOM 1426 C C . VAL A 1 185 ? -46.110 -2.264 -26.117 1.00 42.47 185 VAL A C 1
ATOM 1428 O O . VAL A 1 185 ? -46.850 -3.233 -25.969 1.00 42.47 185 VAL A O 1
ATOM 1431 N N . GLY A 1 186 ? -46.237 -1.148 -25.395 1.00 36.59 186 GLY A N 1
ATOM 1432 C CA . GLY A 1 186 ? -47.343 -0.862 -24.473 1.00 36.59 186 GLY A CA 1
ATOM 1433 C C . GLY A 1 186 ? -47.790 0.604 -24.606 1.00 36.59 186 GLY A C 1
ATOM 1434 O O . GLY A 1 186 ? -46.922 1.461 -24.775 1.00 36.59 186 GLY A O 1
ATOM 1435 N N . PRO A 1 187 ? -49.104 0.905 -24.613 1.00 50.28 187 PRO A N 1
ATOM 1436 C CA . PRO A 1 187 ? -49.635 2.152 -25.161 1.00 50.28 187 PRO A CA 1
ATOM 1437 C C . PRO A 1 187 ? -49.695 3.325 -24.172 1.00 50.28 187 PRO A C 1
ATOM 1439 O O . PRO A 1 187 ? -49.807 3.151 -22.960 1.00 50.28 187 PRO A O 1
ATOM 1442 N N . ASN A 1 188 ? -49.679 4.518 -24.776 1.00 45.19 188 ASN A N 1
ATOM 1443 C CA . ASN A 1 188 ? -49.995 5.837 -24.227 1.00 45.19 188 ASN A CA 1
ATOM 1444 C C . ASN A 1 188 ? -51.162 5.836 -23.232 1.00 45.19 188 ASN A C 1
ATOM 1446 O O . ASN A 1 188 ? -52.262 5.391 -23.560 1.00 45.19 188 ASN A O 1
ATOM 1450 N N . LEU A 1 189 ? -50.938 6.480 -22.087 1.00 43.56 189 LEU A N 1
ATOM 1451 C CA . LEU A 1 189 ? -51.984 7.103 -21.286 1.00 43.56 189 LEU A CA 1
ATOM 1452 C C . LEU A 1 189 ? -51.552 8.540 -20.990 1.00 43.56 189 LEU A C 1
ATOM 1454 O O . LEU A 1 189 ? -50.479 8.770 -20.430 1.00 43.56 189 LEU A O 1
ATOM 1458 N N . ASP A 1 190 ? -52.384 9.485 -21.420 1.00 47.84 190 ASP A N 1
ATOM 1459 C CA . ASP A 1 190 ? -52.218 10.917 -21.189 1.00 47.84 190 ASP A CA 1
ATOM 1460 C C . ASP A 1 190 ? -52.266 11.246 -19.685 1.00 47.84 190 ASP A C 1
ATOM 1462 O O . ASP A 1 190 ? -53.044 10.633 -18.943 1.00 47.84 190 ASP A O 1
ATOM 1466 N N . PRO A 1 191 ? -51.476 12.221 -19.201 1.00 51.56 191 PRO A N 1
ATOM 1467 C CA . PRO A 1 191 ? -51.533 12.629 -17.808 1.00 51.56 191 PRO A CA 1
ATOM 1468 C C . PRO A 1 191 ? -52.748 13.531 -17.558 1.00 51.56 191 PRO A C 1
ATOM 1470 O O . PRO A 1 191 ? -52.860 14.626 -18.106 1.00 51.56 191 PRO A O 1
ATOM 1473 N N . VAL A 1 192 ? -53.641 13.074 -16.678 1.00 50.97 192 VAL A N 1
ATOM 1474 C CA . VAL A 1 192 ? -54.648 13.912 -16.019 1.00 50.97 192 VAL A CA 1
ATOM 1475 C C . VAL A 1 192 ? -53.943 14.733 -14.941 1.00 50.97 192 VAL A C 1
ATOM 1477 O O . VAL A 1 192 ? -53.338 14.178 -14.026 1.00 50.97 192 VAL A O 1
ATOM 1480 N N . GLU A 1 193 ? -54.012 16.051 -15.075 1.00 49.84 193 GLU A N 1
ATOM 1481 C CA . GLU A 1 193 ? -53.472 17.049 -14.153 1.00 49.84 193 GLU A CA 1
ATOM 1482 C C . GLU A 1 193 ? -54.409 17.190 -12.933 1.00 49.84 193 GLU A C 1
ATOM 1484 O O . GLU A 1 193 ? -55.577 17.543 -13.117 1.00 49.84 193 GLU A O 1
ATOM 1489 N N . PRO A 1 194 ? -53.969 16.903 -11.690 1.00 50.66 194 PRO A N 1
ATOM 1490 C CA . PRO A 1 194 ? -54.776 17.186 -10.516 1.00 50.66 194 PRO A CA 1
ATOM 1491 C C . PRO A 1 194 ? -54.477 18.582 -9.957 1.00 50.66 194 PRO A C 1
ATOM 1493 O O . PRO A 1 194 ? -53.338 18.969 -9.697 1.00 50.66 194 PRO A O 1
ATOM 1496 N N . GLU A 1 195 ? -55.576 19.296 -9.754 1.00 46.09 195 GLU A N 1
ATOM 1497 C CA . GLU A 1 195 ? -55.765 20.594 -9.118 1.00 46.09 195 GLU A CA 1
ATOM 1498 C C . GLU A 1 195 ? -54.954 20.754 -7.810 1.00 46.09 195 GLU A C 1
ATOM 1500 O O . GLU A 1 195 ? -55.101 19.993 -6.850 1.00 46.09 195 GLU A O 1
ATOM 1505 N N . GLN A 1 196 ? -54.071 21.759 -7.779 1.00 47.00 196 GLN A N 1
ATOM 1506 C CA . GLN A 1 196 ? -53.247 22.131 -6.625 1.00 47.00 196 GLN A CA 1
ATOM 1507 C C . GLN A 1 196 ? -54.106 22.739 -5.504 1.00 47.00 196 GLN A C 1
ATOM 1509 O O . GLN A 1 196 ? -54.472 23.912 -5.551 1.00 47.00 196 GLN A O 1
ATOM 1514 N N . ALA A 1 197 ? -54.354 21.967 -4.446 1.00 53.25 197 ALA A N 1
ATOM 1515 C CA . ALA A 1 197 ? -54.788 22.491 -3.154 1.00 53.25 197 ALA A CA 1
ATOM 1516 C C . ALA A 1 197 ? -53.565 22.820 -2.277 1.00 53.25 197 ALA A C 1
ATOM 1518 O O . ALA A 1 197 ? -52.687 21.980 -2.065 1.00 53.25 197 ALA A O 1
ATOM 1519 N N . SER A 1 198 ? -53.509 24.049 -1.761 1.00 54.25 198 SER A N 1
ATOM 1520 C CA . SER A 1 198 ? -52.451 24.537 -0.870 1.00 54.25 198 SER A CA 1
ATOM 1521 C C . SER A 1 198 ? -52.328 23.686 0.405 1.00 54.25 198 SER A C 1
ATOM 1523 O O . SER A 1 198 ? -53.333 23.493 1.095 1.00 54.25 198 SER A O 1
ATOM 1525 N N . PRO A 1 199 ? -51.124 23.215 0.782 1.00 59.94 199 PRO A N 1
ATOM 1526 C CA . PRO A 1 199 ? -50.940 22.499 2.038 1.00 59.94 199 PRO A CA 1
ATOM 1527 C C . PRO A 1 199 ? -50.988 23.457 3.248 1.00 59.94 199 PRO A C 1
ATOM 1529 O O . PRO A 1 199 ? -50.484 24.582 3.164 1.00 59.94 199 PRO A O 1
ATOM 1532 N N . PRO A 1 200 ? -51.564 23.031 4.390 1.00 68.25 200 PRO A N 1
ATOM 1533 C CA . PRO A 1 200 ? -51.530 23.795 5.635 1.00 68.25 200 PRO A CA 1
ATOM 1534 C C . PRO A 1 200 ? -50.105 23.863 6.221 1.00 68.25 200 PRO A C 1
ATOM 1536 O O . PRO A 1 200 ? -49.282 22.983 5.952 1.00 68.25 200 PRO A O 1
ATOM 1539 N N . PRO A 1 201 ? -49.792 24.892 7.034 1.00 64.88 201 PRO A N 1
ATOM 1540 C CA . PRO A 1 201 ? -48.459 25.076 7.599 1.00 64.88 201 PRO A CA 1
ATOM 1541 C C . PRO A 1 201 ? -48.073 23.920 8.543 1.00 64.88 201 PRO A C 1
ATOM 1543 O O . PRO A 1 201 ? -48.922 23.434 9.297 1.00 64.88 201 PRO A O 1
ATOM 1546 N N . PRO A 1 202 ? -46.800 23.480 8.540 1.00 56.03 202 PRO A N 1
ATOM 1547 C CA . PRO A 1 202 ? -46.355 22.370 9.373 1.00 56.03 202 PRO A CA 1
ATOM 1548 C C . PRO A 1 202 ? -46.349 22.759 10.856 1.00 56.03 202 PRO A C 1
ATOM 1550 O O . PRO A 1 202 ? -45.740 23.753 11.253 1.00 56.03 202 PRO A O 1
ATOM 1553 N N . MET A 1 203 ? -46.996 21.938 11.688 1.00 50.94 203 MET A N 1
ATOM 1554 C CA . MET A 1 203 ? -46.813 21.981 13.140 1.00 50.94 203 MET A CA 1
ATOM 1555 C C . MET A 1 203 ? -45.431 21.424 13.523 1.00 50.94 203 MET A C 1
ATOM 1557 O O . MET A 1 203 ? -44.952 20.485 12.879 1.00 50.94 203 MET A O 1
ATOM 1561 N N . PRO A 1 204 ? -44.787 21.951 14.579 1.00 47.91 204 PRO A N 1
ATOM 1562 C CA . PRO A 1 204 ? -43.507 21.445 15.053 1.00 47.91 204 PRO A CA 1
ATOM 1563 C C . PRO A 1 204 ? -43.689 20.061 15.689 1.00 47.91 204 PRO A C 1
ATOM 1565 O O . PRO A 1 204 ? -44.177 19.929 16.810 1.00 47.91 204 PRO A O 1
ATOM 1568 N N . VAL A 1 205 ? -43.281 19.015 14.969 1.00 45.59 205 VAL A N 1
ATOM 1569 C CA . VAL A 1 205 ? -43.138 17.667 15.525 1.00 45.59 205 VAL A CA 1
ATOM 1570 C C . VAL A 1 205 ? -41.796 17.604 16.248 1.00 45.59 205 VAL A C 1
ATOM 1572 O O . VAL A 1 205 ? -40.739 17.492 15.628 1.00 45.59 205 VAL A O 1
ATOM 1575 N N . VAL A 1 206 ? -41.835 17.707 17.575 1.00 44.09 206 VAL A N 1
ATOM 1576 C CA . VAL A 1 206 ? -40.686 17.425 18.440 1.00 44.09 206 VAL A CA 1
ATOM 1577 C C . VAL A 1 206 ? -40.516 15.908 18.494 1.00 44.09 206 VAL A C 1
ATOM 1579 O O . VAL A 1 206 ? -41.184 15.224 19.266 1.00 44.09 206 VAL A O 1
ATOM 1582 N N . PHE A 1 207 ? -39.636 15.367 17.653 1.00 38.16 207 PHE A N 1
ATOM 1583 C CA . PHE A 1 207 ? -39.130 14.011 17.836 1.00 38.16 207 PHE A CA 1
ATOM 1584 C C . PHE A 1 207 ? -38.137 14.032 18.998 1.00 38.16 207 PHE A C 1
ATOM 1586 O O . PHE A 1 207 ? -37.031 14.558 18.871 1.00 38.16 207 PHE A O 1
ATOM 1593 N N . ALA A 1 208 ? -38.534 13.472 20.139 1.00 41.84 208 ALA A N 1
ATOM 1594 C CA . ALA A 1 208 ? -37.577 13.069 21.158 1.00 41.84 208 ALA A CA 1
ATOM 1595 C C . ALA A 1 208 ? -36.613 12.058 20.520 1.00 41.84 208 ALA A C 1
ATOM 1597 O O . ALA A 1 208 ? -37.049 11.065 19.931 1.00 41.84 208 ALA A O 1
ATOM 1598 N N . ALA A 1 209 ? -35.312 12.346 20.582 1.00 38.47 209 ALA A N 1
ATOM 1599 C CA . ALA A 1 209 ? -34.288 11.415 20.137 1.00 38.47 209 ALA A CA 1
ATOM 1600 C C . ALA A 1 209 ? -34.452 10.099 20.922 1.00 38.47 209 ALA A C 1
ATOM 1602 O O . ALA A 1 209 ? -34.562 10.158 22.148 1.00 38.47 209 ALA A O 1
ATOM 1603 N N . PRO A 1 210 ? -34.501 8.929 20.261 1.00 42.06 210 PRO A N 1
ATOM 1604 C CA . PRO A 1 210 ? -34.460 7.667 20.979 1.00 42.06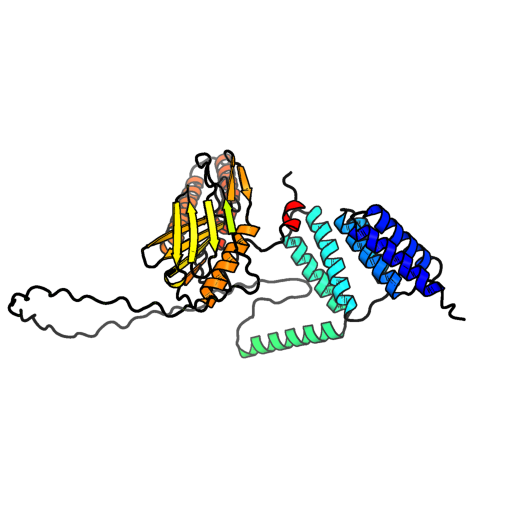 210 PRO A CA 1
ATOM 1605 C C . PRO A 1 210 ? -33.145 7.600 21.758 1.00 42.06 210 PRO A C 1
ATOM 1607 O O . PRO A 1 210 ? -32.074 7.820 21.184 1.00 42.06 210 PRO A O 1
ATOM 1610 N N . ASP A 1 211 ? -33.248 7.321 23.058 1.00 35.88 211 ASP A N 1
ATOM 1611 C CA . ASP A 1 211 ? -32.098 7.051 23.916 1.00 35.88 211 ASP A CA 1
ATOM 1612 C C . ASP A 1 211 ? -31.187 6.029 23.220 1.00 35.88 211 ASP A C 1
ATOM 1614 O O . ASP A 1 211 ? -31.667 4.964 22.804 1.00 35.88 211 ASP A O 1
ATOM 1618 N N . PRO A 1 212 ? -29.884 6.319 23.045 1.00 39.78 212 PRO A N 1
ATOM 1619 C CA . PRO A 1 212 ? -28.972 5.337 22.498 1.00 39.78 212 PRO A CA 1
ATOM 1620 C C . PRO A 1 212 ? -28.917 4.165 23.475 1.00 39.78 212 PRO A C 1
ATOM 1622 O O . PRO A 1 212 ? -28.437 4.294 24.601 1.00 39.78 212 PRO A O 1
ATOM 1625 N N . ALA A 1 213 ? -29.426 3.017 23.026 1.00 33.38 213 ALA A N 1
ATOM 1626 C CA . ALA A 1 213 ? -29.284 1.755 23.732 1.00 33.38 213 ALA A CA 1
ATOM 1627 C C . ALA A 1 213 ? -27.813 1.570 24.156 1.00 33.38 213 ALA A C 1
ATOM 1629 O O . ALA A 1 213 ? -26.915 1.896 23.369 1.00 33.38 213 ALA A O 1
ATOM 1630 N N . PRO A 1 214 ? -27.548 1.069 25.376 1.00 32.12 214 PRO A N 1
ATOM 1631 C CA . PRO A 1 214 ? -26.195 0.905 25.885 1.00 32.12 214 PRO A CA 1
ATOM 1632 C C . PRO A 1 214 ? -25.412 -0.011 24.944 1.00 32.12 214 PRO A C 1
ATOM 1634 O O . PRO A 1 214 ? -25.646 -1.217 24.876 1.00 32.12 214 PRO A O 1
ATOM 1637 N N . GLN A 1 215 ? -24.502 0.586 24.174 1.00 31.38 215 GLN A N 1
ATOM 1638 C CA . GLN A 1 215 ? -23.590 -0.147 23.313 1.00 31.38 215 GLN A CA 1
ATOM 1639 C C . GLN A 1 215 ? -22.651 -0.928 24.225 1.00 31.38 215 GLN A C 1
ATOM 1641 O O . GLN A 1 215 ? -21.848 -0.343 24.952 1.00 31.38 215 GLN A O 1
ATOM 1646 N N . ALA A 1 216 ? -22.783 -2.254 24.210 1.00 29.80 216 ALA A N 1
ATOM 1647 C CA . ALA A 1 216 ? -21.785 -3.139 24.778 1.00 29.80 216 ALA A CA 1
ATOM 1648 C C . ALA A 1 216 ? -20.455 -2.824 24.085 1.00 29.80 216 ALA A C 1
ATOM 1650 O O . ALA A 1 216 ? -20.275 -3.097 22.898 1.00 29.80 216 ALA A O 1
ATOM 1651 N N . VAL A 1 217 ? -19.558 -2.172 24.820 1.00 32.31 217 VAL A N 1
ATOM 1652 C CA . VAL A 1 217 ? -18.193 -1.900 24.387 1.00 32.31 217 VAL A CA 1
ATOM 1653 C C . VAL A 1 217 ? -17.514 -3.256 24.264 1.00 32.31 217 VAL A C 1
ATOM 1655 O O . VAL A 1 217 ? -17.096 -3.846 25.257 1.00 32.31 217 VAL A O 1
ATOM 1658 N N . VAL A 1 218 ? -17.444 -3.778 23.042 1.00 36.16 218 VAL A N 1
ATOM 1659 C CA . VAL A 1 218 ? -16.550 -4.883 22.715 1.00 36.16 218 VAL A CA 1
ATOM 1660 C C . VAL A 1 218 ? -15.152 -4.280 22.690 1.00 36.16 218 VAL A C 1
ATOM 1662 O O . VAL A 1 218 ? -14.656 -3.819 21.668 1.00 36.16 218 VAL A O 1
ATOM 1665 N N . THR A 1 219 ? -14.533 -4.184 23.861 1.00 35.31 219 THR A N 1
ATOM 1666 C CA . THR A 1 219 ? -13.101 -3.944 23.966 1.00 35.31 219 THR A CA 1
ATOM 1667 C C . THR A 1 219 ? -12.404 -5.118 23.290 1.00 35.31 219 THR A C 1
ATOM 1669 O O . THR A 1 219 ? -12.587 -6.268 23.692 1.00 35.31 219 THR A O 1
ATOM 1672 N N . SER A 1 220 ? -11.588 -4.837 22.268 1.00 44.84 220 SER A N 1
ATOM 1673 C CA . SER A 1 220 ? -10.537 -5.757 21.823 1.00 44.84 220 SER A CA 1
ATOM 1674 C C . SER A 1 220 ? -9.877 -6.353 23.066 1.00 44.84 220 SER A C 1
ATOM 1676 O O . SER A 1 220 ? -9.483 -5.607 23.967 1.00 44.84 220 SER A O 1
ATOM 1678 N N . ALA A 1 221 ? -9.794 -7.683 23.144 1.00 43.75 221 ALA A N 1
ATOM 1679 C CA . ALA A 1 221 ? -9.415 -8.425 24.350 1.00 43.75 221 ALA A CA 1
ATOM 1680 C C . ALA A 1 221 ? -8.020 -8.068 24.920 1.00 43.75 221 ALA A C 1
ATOM 1682 O O . ALA A 1 221 ? -7.649 -8.562 25.980 1.00 43.75 221 ALA A O 1
ATOM 1683 N N . ALA A 1 222 ? -7.255 -7.193 24.254 1.00 48.12 222 ALA A N 1
ATOM 1684 C CA . ALA A 1 222 ? -5.969 -6.680 24.719 1.00 48.12 222 ALA A CA 1
ATOM 1685 C C . ALA A 1 222 ? -5.925 -5.161 24.989 1.00 48.12 222 ALA A C 1
ATOM 1687 O O . ALA A 1 222 ? -4.867 -4.664 25.366 1.00 48.12 222 ALA A O 1
ATOM 1688 N N . GLY A 1 223 ? -7.001 -4.397 24.762 1.00 58.94 223 GLY A N 1
ATOM 1689 C CA . GLY A 1 223 ? -7.034 -2.943 25.002 1.00 58.94 223 GLY A CA 1
ATOM 1690 C C . GLY A 1 223 ? -5.982 -2.117 24.239 1.00 58.94 223 GLY A C 1
ATOM 1691 O O . GLY A 1 223 ? -5.823 -0.930 24.513 1.00 58.94 223 GLY A O 1
ATOM 1692 N N . LYS A 1 224 ? -5.243 -2.716 23.296 1.00 63.78 224 LYS A N 1
ATOM 1693 C CA . LYS A 1 224 ? -4.220 -2.025 22.507 1.00 63.78 224 LYS A CA 1
ATOM 1694 C C . LYS A 1 224 ? -4.896 -1.265 21.375 1.00 63.78 224 LYS A C 1
ATOM 1696 O O . LYS A 1 224 ? -5.416 -1.874 20.442 1.00 63.78 224 LYS A O 1
ATOM 1701 N N . THR A 1 225 ? -4.869 0.060 21.457 1.00 81.44 225 THR A N 1
ATOM 1702 C CA . THR A 1 225 ? -5.272 0.932 20.357 1.00 81.44 225 THR A CA 1
ATOM 1703 C C . THR A 1 225 ? -4.256 0.803 19.222 1.00 81.44 225 THR A C 1
ATOM 1705 O O . THR A 1 225 ? -3.046 0.928 19.418 1.00 81.44 225 THR A O 1
ATOM 1708 N N . CYS A 1 226 ? -4.734 0.490 18.016 1.00 93.19 226 CYS A N 1
ATOM 1709 C CA . CYS A 1 226 ? -3.887 0.518 16.830 1.00 93.19 226 CYS A CA 1
ATOM 1710 C C . CYS A 1 226 ? -3.801 1.969 16.354 1.00 93.19 226 CYS A C 1
ATOM 1712 O O . CYS A 1 226 ? -4.817 2.561 15.979 1.00 93.19 226 CYS A O 1
ATOM 1714 N N . ARG A 1 227 ? -2.597 2.544 16.405 1.00 95.75 227 ARG A N 1
ATOM 1715 C CA . ARG A 1 227 ? -2.329 3.933 16.037 1.00 95.75 227 ARG A CA 1
ATOM 1716 C C . ARG A 1 227 ? -1.244 3.995 14.974 1.00 95.75 227 ARG A C 1
ATOM 1718 O O . ARG A 1 227 ? -0.193 3.377 15.108 1.00 95.75 227 ARG A O 1
ATOM 1725 N N . TYR A 1 228 ? -1.505 4.778 13.938 1.00 96.81 228 TYR A N 1
ATOM 1726 C CA . TYR A 1 228 ? -0.573 5.086 12.865 1.00 96.81 228 TYR A CA 1
ATOM 1727 C C . TYR A 1 228 ? -0.338 6.590 12.814 1.00 96.81 228 TYR A C 1
ATOM 1729 O O . TYR A 1 228 ? -1.281 7.372 12.924 1.00 96.81 228 TYR A O 1
ATOM 1737 N N . GLU A 1 229 ? 0.910 6.997 12.608 1.00 97.12 229 GLU A N 1
ATOM 1738 C CA . GLU A 1 229 ? 1.283 8.405 12.501 1.00 97.12 229 GLU A CA 1
ATOM 1739 C C . GLU A 1 229 ? 2.213 8.640 11.321 1.00 97.12 229 GLU A C 1
ATOM 1741 O O . GLU A 1 229 ? 3.031 7.779 10.982 1.00 97.12 229 GLU A O 1
ATOM 1746 N N . LYS A 1 230 ? 2.131 9.829 10.724 1.00 96.75 230 LYS A N 1
ATOM 1747 C CA . LYS A 1 230 ? 3.116 10.311 9.750 1.00 96.75 230 LYS A CA 1
ATOM 1748 C C . LYS A 1 230 ? 3.058 11.824 9.579 1.00 96.75 230 LYS A C 1
ATOM 1750 O O . LYS A 1 230 ? 2.069 12.461 9.922 1.00 96.75 230 LYS A O 1
ATOM 1755 N N . ILE A 1 231 ? 4.095 12.372 8.962 1.00 96.94 231 ILE A N 1
ATOM 1756 C CA . ILE A 1 231 ? 4.127 13.744 8.445 1.00 96.94 231 ILE A CA 1
ATOM 1757 C C . ILE A 1 231 ? 3.859 13.663 6.935 1.00 96.94 231 ILE A C 1
ATOM 1759 O O . ILE A 1 231 ? 4.491 12.852 6.253 1.00 96.94 231 ILE A O 1
ATOM 1763 N N . GLU A 1 232 ? 2.920 14.432 6.375 1.00 94.69 232 GLU A N 1
ATOM 1764 C CA . GLU A 1 232 ? 2.624 14.361 4.933 1.00 94.69 232 GLU A CA 1
ATOM 1765 C C . GLU A 1 232 ? 3.551 15.242 4.100 1.00 94.69 232 GLU A C 1
ATOM 1767 O O . GLU A 1 232 ? 3.917 14.865 2.980 1.00 94.69 232 GLU A O 1
ATOM 1772 N N . SER A 1 233 ? 3.945 16.403 4.628 1.00 95.25 233 SER A N 1
ATOM 1773 C CA . SER A 1 233 ? 4.746 17.379 3.888 1.00 95.25 233 SER A CA 1
ATOM 1774 C C . SER A 1 233 ? 5.696 18.191 4.769 1.00 95.25 233 SER A C 1
ATOM 1776 O O . SER A 1 233 ? 5.538 18.264 5.982 1.00 95.25 233 SER A O 1
ATOM 1778 N N . LYS A 1 234 ? 6.650 18.889 4.135 1.00 94.50 234 LYS A N 1
ATOM 1779 C CA . LYS A 1 234 ? 7.593 19.794 4.821 1.00 94.50 234 LYS A CA 1
ATOM 1780 C C . LYS A 1 234 ? 6.910 20.935 5.590 1.00 94.50 234 LYS A C 1
ATOM 1782 O O . LYS A 1 234 ? 7.545 21.552 6.437 1.00 94.50 234 LYS A O 1
ATOM 1787 N N . PHE A 1 235 ? 5.682 21.289 5.214 1.00 95.12 235 PHE A N 1
ATOM 1788 C CA . PHE A 1 235 ? 4.971 22.438 5.776 1.00 95.12 235 PHE A CA 1
ATOM 1789 C C . PHE A 1 235 ? 4.172 22.080 7.029 1.00 95.12 235 PHE A C 1
ATOM 1791 O O . PHE A 1 235 ? 3.654 22.972 7.694 1.00 95.12 235 PHE A O 1
ATOM 1798 N N . GLU A 1 236 ? 4.067 20.794 7.352 1.00 93.69 236 GLU A N 1
ATOM 1799 C CA . GLU A 1 236 ? 3.337 20.327 8.520 1.00 93.69 236 GLU A CA 1
ATOM 1800 C C . GLU A 1 236 ? 4.266 20.260 9.725 1.00 93.69 236 GLU A C 1
ATOM 1802 O O . GLU A 1 236 ? 5.320 19.628 9.692 1.00 93.69 236 GLU A O 1
ATOM 1807 N N . THR A 1 237 ? 3.863 20.931 10.798 1.00 88.75 237 THR A N 1
ATOM 1808 C CA . THR A 1 237 ? 4.591 20.951 12.071 1.00 88.75 237 THR A CA 1
ATOM 1809 C C . THR A 1 237 ? 4.149 19.839 13.017 1.00 88.75 237 THR A C 1
ATOM 1811 O O . THR A 1 237 ? 4.913 19.456 13.897 1.00 88.75 237 THR A O 1
ATOM 1814 N N . ALA A 1 238 ? 2.935 19.312 12.838 1.00 94.31 238 ALA A N 1
ATOM 1815 C CA . ALA A 1 238 ? 2.366 18.251 13.660 1.00 94.31 238 ALA A CA 1
ATOM 1816 C C . ALA A 1 238 ? 2.090 16.998 12.814 1.00 94.31 238 ALA A C 1
ATOM 1818 O O . ALA A 1 238 ? 1.592 17.128 11.691 1.00 94.31 238 ALA A O 1
ATOM 1819 N N . PRO A 1 239 ? 2.372 15.791 13.338 1.00 95.38 239 PRO A N 1
ATOM 1820 C CA . PRO A 1 239 ? 2.056 14.556 12.642 1.00 95.38 239 PRO A CA 1
ATOM 1821 C C . PRO A 1 239 ? 0.542 14.382 12.514 1.00 95.38 239 PRO A C 1
ATOM 1823 O O . PRO A 1 239 ? -0.232 14.719 13.413 1.00 95.38 239 PRO A O 1
ATOM 1826 N N . HIS A 1 240 ? 0.120 13.816 11.392 1.00 97.25 240 HIS 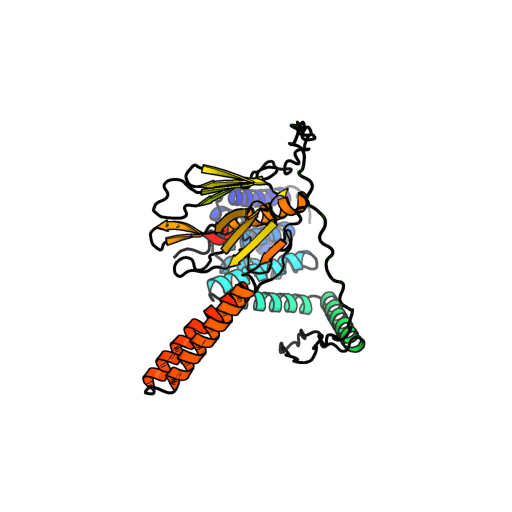A N 1
ATOM 1827 C CA . HIS A 1 240 ? -1.219 13.274 11.248 1.00 97.25 240 HIS A CA 1
ATOM 1828 C C . HIS A 1 240 ? -1.279 11.934 11.970 1.00 97.25 240 HIS A C 1
ATOM 1830 O O . HIS A 1 240 ? -0.349 11.130 11.852 1.00 97.25 240 HIS A O 1
ATOM 1836 N N . SER A 1 241 ? -2.367 11.691 12.695 1.00 97.19 241 SER A N 1
ATOM 1837 C CA . SER A 1 241 ? -2.595 10.430 13.393 1.00 97.19 241 SER A CA 1
ATOM 1838 C C . SER A 1 241 ? -3.916 9.796 12.980 1.00 97.19 241 SER A C 1
ATOM 1840 O O . SER A 1 241 ? -4.913 10.472 12.707 1.00 97.19 241 SER A O 1
ATOM 1842 N N . TRP A 1 242 ? -3.898 8.472 12.923 1.00 97.62 242 TRP A N 1
ATOM 1843 C CA . TRP A 1 242 ? -5.050 7.628 12.666 1.00 97.62 242 TRP A CA 1
ATOM 1844 C C . TRP A 1 242 ? -5.091 6.570 13.745 1.00 97.62 242 TRP A C 1
ATOM 1846 O O . TRP A 1 242 ? -4.149 5.793 13.888 1.00 97.62 242 TRP A O 1
ATOM 1856 N N . GLU A 1 243 ? -6.167 6.564 14.513 1.00 97.12 243 GLU A N 1
ATOM 1857 C CA . GLU A 1 243 ? -6.322 5.692 15.666 1.00 97.12 243 GLU A CA 1
ATOM 1858 C C . GLU A 1 243 ? -7.653 4.954 15.574 1.00 97.12 243 GLU A C 1
ATOM 1860 O O . GLU A 1 243 ? -8.697 5.550 15.289 1.00 97.12 243 GLU A O 1
ATOM 1865 N N . LEU A 1 244 ? -7.611 3.639 15.777 1.00 96.56 244 LEU A N 1
ATOM 1866 C CA . LEU A 1 244 ? -8.817 2.825 15.858 1.00 96.56 244 LEU A CA 1
ATOM 1867 C C . LEU A 1 244 ? -9.420 2.966 17.251 1.00 96.56 244 LEU A C 1
ATOM 1869 O O . LEU A 1 244 ? -8.864 2.476 18.234 1.00 96.56 244 LEU A O 1
ATOM 1873 N N . GLY A 1 245 ? -10.559 3.652 17.319 1.00 94.88 245 GLY A N 1
ATOM 1874 C CA . GLY A 1 245 ? -11.400 3.684 18.505 1.00 94.88 245 GLY A CA 1
ATOM 1875 C C . GLY A 1 245 ? -12.395 2.517 18.526 1.00 94.88 245 GLY A C 1
ATOM 1876 O O . GLY A 1 245 ? -12.513 1.782 17.542 1.00 94.88 245 GLY A O 1
ATOM 1877 N N . PRO A 1 246 ? -13.183 2.374 19.606 1.00 92.88 246 PRO A N 1
ATOM 1878 C CA . PRO A 1 246 ? -14.139 1.271 19.748 1.00 92.88 246 PRO A CA 1
ATOM 1879 C C . PRO A 1 246 ? -15.239 1.227 18.674 1.00 92.88 246 PRO A C 1
ATOM 1881 O O . PRO A 1 246 ? -15.755 0.162 18.368 1.00 92.88 246 PRO A O 1
ATOM 1884 N N . ALA A 1 247 ? -15.624 2.376 18.107 1.00 95.31 247 ALA A N 1
ATOM 1885 C CA . ALA A 1 247 ? -16.738 2.472 17.150 1.00 95.31 247 ALA A CA 1
ATOM 1886 C C . ALA A 1 247 ? -16.445 3.367 15.930 1.00 95.31 247 ALA A C 1
ATOM 1888 O O . ALA A 1 247 ? -17.319 3.600 15.084 1.00 95.31 247 ALA A O 1
ATOM 1889 N N . ALA A 1 248 ? -15.240 3.931 15.850 1.00 96.88 248 ALA A N 1
ATOM 1890 C CA . ALA A 1 248 ? -14.878 4.885 14.816 1.00 96.88 248 ALA A CA 1
ATOM 1891 C C . ALA A 1 248 ? -13.369 4.923 14.577 1.00 96.88 248 ALA A C 1
ATOM 1893 O O . ALA A 1 248 ? -12.574 4.760 15.501 1.00 96.88 248 ALA A O 1
ATOM 1894 N N . LEU A 1 249 ? -12.994 5.252 13.343 1.00 97.19 249 LEU A N 1
ATOM 1895 C CA . LEU A 1 249 ? -11.641 5.672 13.005 1.00 97.19 249 LEU A CA 1
ATOM 1896 C C . LEU A 1 249 ? -11.484 7.143 13.400 1.00 97.19 249 LEU A C 1
ATOM 1898 O O . LEU A 1 249 ? -12.153 8.011 12.832 1.00 97.19 249 LEU A O 1
ATOM 1902 N N . MET A 1 250 ? -10.613 7.418 14.364 1.00 97.62 250 MET A N 1
ATOM 1903 C CA . MET A 1 250 ? -10.268 8.769 14.793 1.00 97.62 250 MET A CA 1
ATOM 1904 C C . MET A 1 250 ? -9.123 9.283 13.925 1.00 97.62 250 MET A C 1
ATOM 1906 O O . MET A 1 250 ? -8.092 8.629 13.784 1.00 97.62 250 MET A O 1
ATOM 1910 N N . VAL A 1 251 ? -9.315 10.448 13.317 1.00 97.44 251 VAL A N 1
ATOM 1911 C CA . VAL A 1 251 ? -8.361 11.061 12.395 1.00 97.44 251 VAL A CA 1
ATOM 1912 C C . VAL A 1 251 ? -7.989 12.430 12.929 1.00 97.44 251 VAL A C 1
ATOM 1914 O O . VAL A 1 251 ? -8.857 13.288 13.066 1.00 97.44 251 VAL A O 1
ATOM 1917 N N . THR A 1 252 ? -6.704 12.652 13.185 1.00 97.25 252 THR A N 1
ATOM 1918 C CA . THR A 1 252 ? -6.176 13.967 13.559 1.00 97.25 252 THR A CA 1
ATOM 1919 C C . THR A 1 252 ? -5.287 14.484 12.441 1.00 97.25 252 THR A C 1
ATOM 1921 O O . THR A 1 252 ? -4.312 13.837 12.065 1.00 97.25 252 THR A O 1
ATOM 1924 N N . ARG A 1 253 ? -5.624 15.653 11.896 1.00 95.81 253 ARG A N 1
ATOM 1925 C CA . ARG A 1 253 ? -4.864 16.344 10.849 1.00 95.81 253 ARG A CA 1
ATOM 1926 C C . ARG A 1 253 ? -4.672 17.792 11.243 1.00 95.81 253 ARG A C 1
ATOM 1928 O O . ARG A 1 253 ? -5.650 18.484 11.497 1.00 95.81 253 ARG A O 1
ATOM 1935 N N . GLN A 1 254 ? -3.422 18.244 11.296 1.00 93.25 254 GLN A N 1
ATOM 1936 C CA . GLN A 1 254 ? -3.082 19.641 11.594 1.00 93.25 254 GLN A CA 1
ATOM 1937 C C . GLN A 1 254 ? -3.791 20.190 12.855 1.00 93.25 254 GLN A C 1
ATOM 1939 O O . GLN A 1 254 ? -4.271 21.318 12.879 1.00 93.25 254 GLN A O 1
ATOM 1944 N N . GLY A 1 255 ? -3.906 19.360 13.900 1.00 92.50 255 GLY A N 1
ATOM 1945 C CA . GLY A 1 255 ? -4.581 19.709 15.158 1.00 92.50 255 GLY A CA 1
ATOM 1946 C C . GLY A 1 255 ? -6.114 19.642 15.130 1.00 92.50 255 GLY A C 1
ATOM 1947 O O . GLY A 1 255 ? -6.739 19.787 16.175 1.00 92.50 255 GLY A O 1
ATOM 1948 N N . GLN A 1 256 ? -6.731 19.385 13.975 1.00 95.56 256 GLN A N 1
ATOM 1949 C CA . GLN A 1 256 ? -8.162 19.113 13.869 1.00 95.56 256 GLN A CA 1
ATOM 1950 C C . GLN A 1 256 ? -8.411 17.611 13.947 1.00 95.56 256 GLN A C 1
ATOM 1952 O O . GLN A 1 256 ? -7.847 16.840 13.170 1.00 95.56 256 GLN A O 1
ATOM 1957 N N . SER A 1 257 ? -9.285 17.202 14.861 1.00 96.31 257 SER A N 1
ATOM 1958 C CA . SER A 1 257 ? -9.711 15.812 14.988 1.00 96.31 257 SER A CA 1
ATOM 1959 C C . SER A 1 257 ? -11.139 15.642 14.492 1.00 96.31 257 SER A C 1
ATOM 1961 O O . SER A 1 257 ? -12.035 16.396 14.864 1.00 96.31 257 SER A O 1
ATOM 1963 N N . PHE A 1 258 ? -11.355 14.624 13.671 1.00 97.00 258 PHE A N 1
ATOM 1964 C CA . PHE A 1 258 ? -12.679 14.158 13.284 1.00 97.00 258 PHE A CA 1
ATOM 1965 C C . PHE A 1 258 ? -12.727 12.635 13.373 1.00 97.00 258 PHE A C 1
ATOM 1967 O O . PHE A 1 258 ? -11.697 11.961 13.351 1.00 97.00 258 PHE A O 1
ATOM 1974 N N . SER A 1 259 ? -13.926 12.079 13.494 1.00 97.00 259 SER A N 1
ATOM 1975 C CA . SER A 1 259 ? -14.126 10.636 13.556 1.00 97.00 259 SER A CA 1
ATOM 1976 C C . SER A 1 259 ? -15.029 10.174 12.420 1.00 97.00 259 SER A C 1
ATOM 1978 O O . SER A 1 259 ? -15.981 10.854 12.041 1.00 97.00 259 SER A O 1
ATOM 1980 N N . ILE A 1 260 ? -14.715 9.009 11.857 1.00 97.44 260 ILE A N 1
ATOM 1981 C CA . ILE A 1 260 ? -15.569 8.324 10.886 1.00 97.44 260 ILE A CA 1
ATOM 1982 C C . ILE A 1 260 ? -16.099 7.068 11.568 1.00 97.44 260 ILE A C 1
ATOM 1984 O O . ILE A 1 260 ? -15.332 6.145 11.846 1.00 97.44 260 ILE A O 1
ATOM 1988 N N . ARG A 1 261 ? -17.405 7.033 11.853 1.00 97.06 261 ARG A N 1
ATOM 1989 C CA . ARG A 1 261 ? -18.053 5.870 12.476 1.00 97.06 261 ARG A CA 1
ATOM 1990 C C . ARG A 1 261 ? -17.981 4.660 11.549 1.00 97.06 261 ARG A C 1
ATOM 1992 O O . ARG A 1 261 ? -18.254 4.790 10.357 1.00 97.06 261 ARG A O 1
ATOM 1999 N N . TYR A 1 262 ? -17.691 3.478 12.090 1.00 97.06 262 TYR A N 1
ATOM 2000 C CA . TYR A 1 262 ? -17.598 2.239 11.301 1.00 97.06 262 TYR A CA 1
ATOM 2001 C C . TYR A 1 262 ? -18.900 1.924 10.549 1.00 97.06 262 TYR A C 1
ATOM 2003 O O . TYR A 1 262 ? -18.868 1.547 9.378 1.00 97.06 262 TYR A O 1
ATOM 2011 N N . ALA A 1 263 ? -20.048 2.192 11.180 1.00 96.31 263 ALA A N 1
ATOM 2012 C CA . ALA A 1 263 ? -21.375 2.043 10.577 1.00 96.31 263 ALA A CA 1
ATOM 2013 C C . ALA A 1 263 ? -21.647 3.011 9.406 1.00 96.31 263 ALA A C 1
ATOM 2015 O O . ALA A 1 263 ? -22.523 2.761 8.578 1.00 96.31 263 ALA A O 1
ATOM 2016 N N . GLU A 1 264 ? -20.920 4.129 9.330 1.00 96.94 264 GLU A N 1
ATOM 2017 C CA . GLU A 1 264 ? -21.044 5.092 8.234 1.00 96.94 264 GLU A CA 1
ATOM 2018 C C . GLU A 1 264 ? -20.087 4.797 7.081 1.00 96.94 264 GLU A C 1
ATOM 2020 O O . GLU A 1 264 ? -20.264 5.370 6.007 1.00 96.94 264 GLU A O 1
ATOM 2025 N N . MET A 1 265 ? -19.082 3.936 7.266 1.00 97.75 265 MET A N 1
ATOM 2026 C CA . MET A 1 265 ? -18.124 3.601 6.214 1.00 97.75 265 MET A CA 1
ATOM 2027 C C . MET A 1 265 ? -18.810 2.788 5.117 1.00 97.75 265 MET A C 1
ATOM 2029 O O . MET A 1 265 ? -19.335 1.706 5.353 1.00 97.75 265 MET A O 1
ATOM 2033 N N . THR A 1 266 ? -18.808 3.326 3.901 1.00 97.50 266 THR A N 1
ATOM 2034 C CA . THR A 1 266 ? -19.450 2.716 2.729 1.00 97.50 266 THR A CA 1
ATOM 2035 C C . THR A 1 266 ? -18.447 2.051 1.806 1.00 97.50 266 THR A C 1
ATOM 2037 O O . THR A 1 266 ? -18.798 1.107 1.106 1.00 97.50 266 THR A O 1
ATOM 2040 N N . ARG A 1 267 ? -17.200 2.531 1.785 1.00 97.38 267 ARG A N 1
ATOM 2041 C CA . ARG A 1 267 ? -16.164 2.007 0.896 1.00 97.38 267 ARG A CA 1
ATOM 2042 C C . ARG A 1 267 ? -14.778 2.132 1.514 1.00 97.38 267 ARG A C 1
ATOM 2044 O O . ARG A 1 267 ? -14.379 3.217 1.941 1.00 97.38 267 ARG A O 1
ATOM 2051 N N . LEU A 1 268 ? -14.027 1.037 1.459 1.00 97.75 268 LEU A N 1
ATOM 2052 C CA . LEU A 1 268 ? -12.606 0.953 1.772 1.00 97.75 268 LEU A CA 1
ATOM 2053 C C . LEU A 1 268 ? -11.837 0.652 0.482 1.00 97.75 268 LEU A C 1
ATOM 2055 O O . LEU A 1 268 ? -11.980 -0.418 -0.099 1.00 97.75 268 LEU A O 1
ATOM 2059 N N . THR A 1 269 ? -11.043 1.602 -0.006 1.00 97.75 269 THR A N 1
ATOM 2060 C CA . THR A 1 269 ? -10.246 1.436 -1.232 1.00 97.75 269 THR A CA 1
ATOM 2061 C C . THR A 1 269 ? -8.768 1.286 -0.898 1.00 97.75 269 THR A C 1
ATOM 2063 O O . THR A 1 269 ? -8.198 2.155 -0.242 1.00 97.75 269 THR A O 1
ATOM 2066 N N . LEU A 1 270 ? -8.134 0.218 -1.377 1.00 97.75 270 LEU A N 1
ATOM 2067 C CA . LEU A 1 270 ? -6.716 -0.084 -1.170 1.00 97.75 270 LEU A CA 1
ATOM 2068 C C . LEU A 1 270 ? -5.998 -0.076 -2.519 1.00 97.75 270 LEU A C 1
ATOM 2070 O O . LEU A 1 270 ? -6.411 -0.776 -3.438 1.00 97.75 270 LEU A O 1
ATOM 2074 N N . ARG A 1 271 ? -4.923 0.702 -2.671 1.00 96.56 271 ARG A N 1
ATOM 2075 C CA . ARG A 1 271 ? -4.213 0.830 -3.959 1.00 96.56 271 ARG A CA 1
ATOM 2076 C C . ARG A 1 271 ? -2.702 0.905 -3.796 1.00 96.56 271 ARG A C 1
ATOM 2078 O O . ARG A 1 271 ? -2.192 1.470 -2.829 1.00 96.56 271 ARG A O 1
ATOM 2085 N N . PHE A 1 272 ? -1.996 0.414 -4.810 1.00 96.06 272 PHE A N 1
ATOM 2086 C CA . PHE A 1 272 ? -0.559 0.606 -4.973 1.00 96.06 272 PHE A CA 1
ATOM 2087 C C . PHE A 1 272 ? -0.307 1.816 -5.884 1.00 96.06 272 PHE A C 1
ATOM 2089 O O . PHE A 1 272 ? -0.476 1.737 -7.101 1.00 96.06 272 PHE A O 1
ATOM 2096 N N . ALA A 1 273 ? 0.084 2.951 -5.305 1.00 95.12 273 ALA A N 1
ATOM 2097 C CA . ALA A 1 273 ? 0.168 4.243 -5.990 1.00 95.12 273 ALA A CA 1
ATOM 2098 C C . ALA A 1 273 ? 1.608 4.795 -6.020 1.00 95.12 273 ALA A C 1
ATOM 2100 O O . ALA A 1 273 ? 1.864 5.867 -5.458 1.00 95.12 273 ALA A O 1
ATOM 2101 N N . PRO A 1 274 ? 2.565 4.091 -6.658 1.00 94.31 274 PRO A N 1
ATOM 2102 C CA . PRO A 1 274 ? 3.961 4.502 -6.665 1.00 94.31 274 PRO A CA 1
ATOM 2103 C C . PRO A 1 274 ? 4.123 5.884 -7.304 1.00 94.31 274 PRO A C 1
ATOM 2105 O O . PRO A 1 274 ? 3.527 6.186 -8.337 1.00 94.31 274 PRO A O 1
ATOM 2108 N N . SER A 1 275 ? 4.965 6.721 -6.705 1.00 93.88 275 SER A N 1
ATOM 2109 C CA . SER A 1 275 ? 5.368 8.011 -7.269 1.00 93.88 275 SER A CA 1
ATOM 2110 C C . SER A 1 275 ? 6.865 8.024 -7.575 1.00 93.88 275 SER A C 1
ATOM 2112 O O . SER A 1 275 ? 7.598 7.106 -7.202 1.00 93.88 275 SER A O 1
ATOM 2114 N N . ARG A 1 276 ? 7.345 9.093 -8.228 1.00 91.50 276 ARG A N 1
ATOM 2115 C CA . ARG A 1 276 ? 8.778 9.282 -8.509 1.00 91.50 276 ARG A CA 1
ATOM 2116 C C . ARG A 1 276 ? 9.641 9.167 -7.246 1.00 91.50 276 ARG A C 1
ATOM 2118 O O . ARG A 1 276 ? 10.729 8.604 -7.319 1.00 91.50 276 ARG A O 1
ATOM 2125 N N . PHE A 1 277 ? 9.145 9.684 -6.121 1.00 94.94 277 PHE A N 1
ATOM 2126 C CA . PHE A 1 277 ? 9.863 9.720 -4.843 1.00 94.94 277 PHE A CA 1
ATOM 2127 C C . PHE A 1 277 ? 9.390 8.655 -3.843 1.00 94.94 277 PHE A C 1
ATOM 2129 O O . PHE A 1 277 ? 10.116 8.339 -2.913 1.00 94.94 277 PHE A O 1
ATOM 2136 N N . LYS A 1 278 ? 8.199 8.072 -4.036 1.00 95.06 278 LYS A N 1
ATOM 2137 C CA . LYS A 1 278 ? 7.621 7.038 -3.164 1.00 95.06 278 LYS A CA 1
ATOM 2138 C C . LYS A 1 278 ? 7.358 5.762 -3.975 1.00 95.06 278 LYS A C 1
ATOM 2140 O O . LYS A 1 278 ? 6.225 5.500 -4.378 1.00 95.06 278 LYS A O 1
ATOM 2145 N N . LYS A 1 279 ? 8.402 4.982 -4.275 1.00 92.69 279 LYS A N 1
ATOM 2146 C CA . LYS A 1 279 ? 8.303 3.801 -5.164 1.00 92.69 279 LYS A CA 1
ATOM 2147 C C . LYS A 1 279 ? 7.469 2.650 -4.578 1.00 92.69 279 LYS A C 1
ATOM 2149 O O . LYS A 1 279 ? 6.876 1.898 -5.341 1.00 92.69 279 LYS A O 1
ATOM 2154 N N . GLY A 1 280 ? 7.411 2.530 -3.251 1.00 93.88 280 GLY A N 1
ATOM 2155 C CA . GLY A 1 280 ? 6.644 1.517 -2.512 1.00 93.88 280 GLY A CA 1
ATOM 2156 C C . GLY A 1 280 ? 5.374 2.066 -1.857 1.00 93.88 280 GLY A C 1
ATOM 2157 O O . GLY A 1 280 ? 5.036 1.659 -0.752 1.00 93.88 280 GLY A O 1
ATOM 2158 N N . ARG A 1 281 ? 4.719 3.065 -2.465 1.00 96.69 281 ARG A N 1
ATOM 2159 C CA . ARG A 1 281 ? 3.572 3.746 -1.848 1.00 96.69 281 ARG A CA 1
ATOM 2160 C C . ARG A 1 281 ? 2.298 2.908 -1.950 1.00 96.69 281 ARG A C 1
ATOM 2162 O O . ARG A 1 281 ? 1.768 2.719 -3.045 1.00 96.69 281 ARG A O 1
ATOM 2169 N N . TYR A 1 282 ? 1.766 2.511 -0.805 1.00 97.44 282 TYR A N 1
ATOM 2170 C CA . TYR A 1 282 ? 0.431 1.944 -0.648 1.00 97.44 282 TYR A CA 1
ATOM 2171 C C . TYR A 1 282 ? -0.469 2.989 -0.015 1.00 97.44 282 TYR A C 1
ATOM 2173 O O . TYR A 1 282 ? -0.022 3.753 0.842 1.00 97.44 282 TYR A O 1
ATOM 2181 N N . THR A 1 283 ? -1.721 3.058 -0.454 1.00 97.88 283 THR A N 1
ATOM 2182 C CA . THR A 1 283 ? -2.675 4.009 0.113 1.00 97.88 283 THR A CA 1
ATOM 2183 C C . THR A 1 283 ? -4.009 3.349 0.408 1.00 97.88 283 THR A C 1
ATOM 2185 O O . THR A 1 283 ? -4.512 2.578 -0.410 1.00 97.88 283 THR A O 1
ATOM 2188 N N . MET A 1 284 ? -4.603 3.734 1.532 1.00 98.19 284 MET A N 1
ATOM 2189 C CA . MET A 1 284 ? -5.947 3.366 1.947 1.00 98.19 284 MET A CA 1
ATOM 2190 C C . MET A 1 284 ? -6.827 4.610 1.895 1.00 98.19 284 MET A C 1
ATOM 2192 O O . MET A 1 284 ? -6.471 5.637 2.469 1.00 98.19 284 MET A O 1
ATOM 2196 N N . GLN A 1 285 ? -7.974 4.523 1.232 1.00 98.00 285 GLN A N 1
ATOM 2197 C CA . GLN A 1 285 ? -9.002 5.555 1.250 1.00 98.00 285 GLN A CA 1
ATOM 2198 C C . GLN A 1 285 ? -10.270 4.999 1.890 1.00 98.00 285 GLN A C 1
ATOM 2200 O O . GLN A 1 285 ? -10.833 4.015 1.417 1.00 98.00 285 GLN A O 1
ATOM 2205 N N . VAL A 1 286 ? -10.740 5.670 2.932 1.00 97.81 286 VAL A N 1
ATOM 2206 C CA . VAL A 1 286 ? -12.023 5.401 3.578 1.00 97.81 286 VAL A CA 1
ATOM 2207 C C . VAL A 1 286 ? -13.019 6.444 3.093 1.00 97.81 286 VAL A C 1
ATOM 2209 O O . VAL A 1 286 ? -12.721 7.640 3.118 1.00 97.81 286 VAL A O 1
ATOM 2212 N N . ARG A 1 287 ? -14.200 6.008 2.653 1.00 97.62 287 ARG A N 1
ATOM 2213 C CA . ARG A 1 287 ? -15.341 6.884 2.364 1.00 97.62 287 ARG A CA 1
ATOM 2214 C C . ARG A 1 287 ? -16.508 6.538 3.270 1.00 97.62 287 ARG A C 1
ATOM 2216 O O . ARG A 1 287 ? -16.799 5.367 3.506 1.00 97.62 287 ARG A O 1
ATOM 2223 N N . SER A 1 288 ? -17.175 7.578 3.743 1.00 97.81 288 SER A N 1
ATOM 2224 C CA . SER A 1 288 ? -18.389 7.482 4.544 1.00 97.81 288 SER A CA 1
ATOM 2225 C C . SER A 1 288 ? -19.636 7.801 3.720 1.00 97.81 288 SER A C 1
ATOM 2227 O O . SER A 1 288 ? -19.564 8.391 2.639 1.00 97.81 288 SER A O 1
ATOM 2229 N N . ARG A 1 289 ? -20.804 7.454 4.260 1.00 97.00 289 ARG A N 1
ATOM 2230 C CA . ARG A 1 289 ? -22.114 7.776 3.685 1.00 97.00 289 ARG A CA 1
ATOM 2231 C C . ARG A 1 289 ? -22.386 9.280 3.635 1.00 97.00 289 ARG A C 1
ATOM 2233 O O . ARG A 1 289 ? -23.054 9.732 2.715 1.00 97.00 289 ARG A O 1
ATOM 2240 N N . SER A 1 290 ? -21.852 10.048 4.586 1.00 96.12 290 SER A N 1
ATOM 2241 C CA . SER A 1 290 ? -21.972 11.513 4.616 1.00 96.12 290 SER A CA 1
ATOM 2242 C C . SER A 1 290 ? -21.097 12.213 3.567 1.00 96.12 290 SER A C 1
ATOM 2244 O O . SER A 1 290 ? -21.165 13.429 3.423 1.00 96.12 290 SER A O 1
ATOM 2246 N N . GLY A 1 291 ? -20.266 11.461 2.836 1.00 95.81 291 GLY A N 1
ATOM 2247 C CA . GLY A 1 291 ? -19.307 11.996 1.872 1.00 95.81 291 GLY A CA 1
ATOM 2248 C C . GLY A 1 291 ? -17.953 12.358 2.485 1.00 95.81 291 GLY A C 1
ATOM 2249 O O . GLY A 1 291 ? -17.009 12.619 1.738 1.00 95.81 291 GLY A O 1
ATOM 2250 N N . ALA A 1 292 ? -17.804 12.306 3.816 1.00 94.94 292 ALA A N 1
ATOM 2251 C CA . ALA A 1 292 ? -16.500 12.460 4.453 1.00 94.94 292 ALA A CA 1
ATOM 2252 C C . ALA A 1 292 ? -15.548 11.353 3.978 1.00 94.94 292 ALA A C 1
ATOM 2254 O O . ALA A 1 292 ? -15.944 10.188 3.840 1.00 94.94 292 ALA A O 1
ATOM 2255 N N . SER A 1 293 ? -14.292 11.718 3.725 1.00 96.56 293 SER A N 1
ATOM 2256 C CA . SER A 1 293 ? -13.272 10.776 3.277 1.00 96.56 293 SER A CA 1
ATOM 2257 C C . SER A 1 293 ? -11.929 11.039 3.939 1.00 96.56 293 SER A C 1
ATOM 2259 O O . SER A 1 293 ? -11.571 12.183 4.214 1.00 96.56 293 SER A O 1
ATOM 2261 N N . ALA A 1 294 ? -11.184 9.966 4.182 1.00 97.06 294 ALA A N 1
ATOM 2262 C CA . ALA A 1 294 ? -9.826 10.020 4.697 1.00 97.06 294 ALA A CA 1
ATOM 2263 C C . ALA A 1 294 ? -8.924 9.168 3.804 1.00 97.06 294 ALA A C 1
ATOM 2265 O O . ALA A 1 294 ? -9.244 8.019 3.510 1.00 97.06 294 ALA A O 1
ATOM 2266 N N . GLU A 1 295 ? -7.801 9.733 3.368 1.00 97.44 295 GLU A N 1
ATOM 2267 C CA . GLU A 1 295 ? -6.765 9.017 2.619 1.00 97.44 295 GLU A CA 1
ATOM 2268 C C . GLU A 1 295 ? -5.487 8.925 3.454 1.00 97.44 295 GLU A C 1
ATOM 2270 O O . GLU A 1 295 ? -5.019 9.927 3.992 1.00 97.44 295 GLU A O 1
ATOM 2275 N N . ILE A 1 296 ? -4.920 7.728 3.543 1.00 97.38 296 ILE A N 1
ATOM 2276 C CA . ILE A 1 296 ? -3.704 7.409 4.290 1.00 97.38 296 ILE A CA 1
ATOM 2277 C C . ILE A 1 296 ? -2.731 6.738 3.330 1.00 97.38 296 ILE A C 1
ATOM 2279 O O . ILE A 1 296 ? -3.150 5.949 2.487 1.00 97.38 296 ILE A O 1
ATOM 2283 N N . ASP A 1 297 ? -1.438 7.014 3.464 1.00 97.94 297 ASP A N 1
ATOM 2284 C CA . ASP A 1 297 ? -0.389 6.262 2.775 1.00 97.94 297 ASP A CA 1
ATOM 2285 C C . ASP A 1 297 ? 0.686 5.821 3.764 1.00 97.94 297 ASP A C 1
ATOM 2287 O O . ASP A 1 297 ? 0.777 6.404 4.840 1.00 97.94 297 ASP A O 1
ATOM 2291 N N . ASN A 1 298 ? 1.465 4.808 3.395 1.00 97.69 298 ASN A N 1
ATOM 2292 C CA . ASN A 1 298 ? 2.491 4.186 4.236 1.00 97.69 298 ASN A CA 1
ATOM 2293 C C . ASN A 1 298 ? 3.816 4.971 4.340 1.00 97.69 298 ASN A C 1
ATOM 2295 O O . ASN A 1 298 ? 4.781 4.437 4.880 1.00 97.69 298 ASN A O 1
ATOM 2299 N N . MET A 1 299 ? 3.919 6.182 3.785 1.00 97.56 299 MET A N 1
ATOM 2300 C CA . MET A 1 299 ? 5.198 6.885 3.606 1.00 97.56 299 MET A CA 1
ATOM 2301 C C . MET A 1 299 ? 5.198 8.218 4.355 1.00 97.56 299 MET A C 1
ATOM 2303 O O . MET A 1 299 ? 4.468 9.137 3.968 1.00 97.56 299 MET A O 1
ATOM 2307 N N . SER A 1 300 ? 6.059 8.348 5.368 1.00 97.25 300 SER A N 1
ATOM 2308 C CA . SER A 1 300 ? 6.208 9.571 6.166 1.00 97.25 300 SER A CA 1
ATOM 2309 C C . SER A 1 300 ? 7.272 10.492 5.576 1.00 97.25 300 SER A C 1
ATOM 2311 O O . SER A 1 300 ? 8.330 10.046 5.137 1.00 97.25 300 SER A O 1
ATOM 2313 N N . PHE A 1 301 ? 6.996 11.790 5.523 1.00 97.25 301 PHE A N 1
ATOM 2314 C CA . PHE A 1 301 ? 7.945 12.789 5.050 1.00 97.25 301 PHE A CA 1
ATOM 2315 C C . PHE A 1 301 ? 9.097 12.959 6.049 1.00 97.25 301 PHE A C 1
ATOM 2317 O O . PHE A 1 301 ? 8.863 13.218 7.226 1.00 97.25 301 PHE A O 1
ATOM 2324 N N . VAL A 1 302 ? 10.335 12.861 5.556 1.00 96.69 302 VAL A N 1
ATOM 2325 C CA . VAL A 1 302 ? 11.559 13.172 6.321 1.00 96.69 302 VAL A CA 1
ATOM 2326 C C . VAL A 1 302 ? 12.284 14.367 5.705 1.00 96.69 302 VAL A C 1
ATOM 2328 O O . VAL A 1 302 ? 12.806 15.222 6.413 1.00 96.69 302 VAL A O 1
ATOM 2331 N N . GLY A 1 303 ? 12.297 14.460 4.373 1.00 95.75 303 GLY A N 1
ATOM 2332 C CA . GLY A 1 303 ? 12.955 15.541 3.649 1.00 95.75 303 GLY A CA 1
ATOM 2333 C C . GLY A 1 303 ? 12.564 15.590 2.174 1.00 95.75 303 GLY A C 1
ATOM 2334 O O . GLY A 1 303 ? 11.793 14.772 1.673 1.00 95.75 303 GLY A O 1
ATOM 2335 N N . ILE A 1 304 ? 13.095 16.568 1.439 1.00 95.25 304 ILE A N 1
ATOM 2336 C CA . ILE A 1 304 ? 12.796 16.724 0.008 1.00 95.25 304 ILE A CA 1
ATOM 2337 C C . ILE A 1 304 ? 13.298 15.490 -0.749 1.00 95.25 304 ILE A C 1
ATOM 2339 O O . ILE A 1 304 ? 14.496 15.255 -0.849 1.00 95.25 304 ILE A O 1
ATOM 2343 N N . GLY A 1 305 ? 12.362 14.700 -1.280 1.00 93.50 305 GLY A N 1
ATOM 2344 C 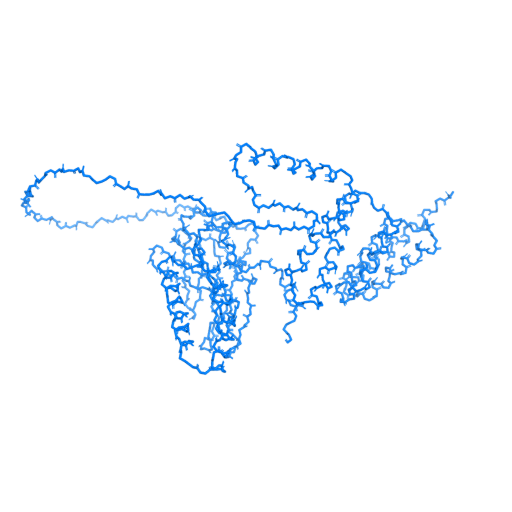CA . GLY A 1 305 ? 12.667 13.453 -1.983 1.00 93.50 305 GLY A CA 1
ATOM 2345 C C . GLY A 1 305 ? 13.034 12.276 -1.073 1.00 93.50 305 GLY A C 1
ATOM 2346 O O . GLY A 1 305 ? 13.295 11.201 -1.605 1.00 93.50 305 GLY A O 1
ATOM 2347 N N . ASN A 1 306 ? 13.013 12.455 0.253 1.00 95.50 306 ASN A N 1
ATOM 2348 C CA . ASN A 1 306 ? 13.288 11.407 1.230 1.00 95.50 306 ASN A CA 1
ATOM 2349 C C . ASN A 1 306 ? 12.049 11.127 2.090 1.00 95.50 306 ASN A C 1
ATOM 2351 O O . ASN A 1 306 ? 11.496 12.028 2.731 1.00 95.50 306 ASN A O 1
ATOM 2355 N N . PHE A 1 307 ? 11.628 9.868 2.103 1.00 96.56 307 PHE A N 1
ATOM 2356 C CA . PHE A 1 307 ? 10.452 9.408 2.823 1.00 96.56 307 PHE A CA 1
ATOM 2357 C C . PHE A 1 307 ? 10.814 8.170 3.632 1.00 96.56 307 PHE A C 1
ATOM 2359 O O . PHE A 1 307 ? 11.417 7.241 3.103 1.00 96.56 307 PHE A O 1
ATOM 2366 N N . GLU A 1 308 ? 10.424 8.167 4.900 1.00 95.69 308 GLU A N 1
ATOM 2367 C CA . GLU A 1 308 ? 10.520 7.000 5.765 1.00 95.69 308 GLU A CA 1
ATOM 2368 C C . GLU A 1 308 ? 9.398 6.025 5.406 1.00 95.69 308 GLU A C 1
ATOM 2370 O O . GLU A 1 308 ? 8.216 6.391 5.350 1.00 95.69 308 GLU A O 1
ATOM 2375 N N . GLU A 1 309 ? 9.774 4.773 5.170 1.00 95.50 309 GLU A N 1
ATOM 2376 C CA . GLU A 1 309 ? 8.828 3.695 4.936 1.00 95.50 309 GLU A CA 1
ATOM 2377 C C . GLU A 1 309 ? 8.229 3.214 6.264 1.00 95.50 309 GLU A C 1
ATOM 2379 O O . GLU A 1 309 ? 8.933 2.737 7.146 1.00 95.50 309 GLU A O 1
ATOM 2384 N N . ARG A 1 310 ? 6.902 3.306 6.395 1.00 96.19 310 ARG A N 1
ATOM 2385 C CA . ARG A 1 310 ? 6.134 2.824 7.555 1.00 96.19 310 ARG A CA 1
ATOM 2386 C C . ARG A 1 310 ? 5.134 1.740 7.149 1.00 96.19 310 ARG A C 1
ATOM 2388 O O . ARG A 1 310 ? 3.989 1.731 7.598 1.00 96.19 310 ARG A O 1
ATOM 2395 N N . SER A 1 311 ? 5.559 0.846 6.254 1.00 95.56 311 SER A N 1
ATOM 2396 C CA . SER A 1 311 ? 4.725 -0.214 5.666 1.00 95.56 311 SER A CA 1
ATOM 2397 C C . SER A 1 311 ? 4.130 -1.166 6.704 1.00 95.56 311 SER A C 1
ATOM 2399 O O . SER A 1 311 ? 2.964 -1.522 6.571 1.00 95.56 311 SER A O 1
ATOM 2401 N N . PHE A 1 312 ? 4.889 -1.528 7.743 1.00 94.69 312 PHE A N 1
ATOM 2402 C CA . PHE A 1 312 ? 4.427 -2.434 8.799 1.00 94.69 312 PHE A CA 1
ATOM 2403 C C . PHE A 1 312 ? 3.299 -1.819 9.639 1.00 94.69 312 PHE A C 1
ATOM 2405 O O . PHE A 1 312 ? 2.206 -2.378 9.697 1.00 94.69 312 PHE A O 1
ATOM 2412 N N . ASP A 1 313 ? 3.527 -0.631 10.213 1.00 95.56 313 ASP A N 1
ATOM 2413 C CA . ASP A 1 313 ? 2.536 0.072 11.042 1.00 95.56 313 ASP A CA 1
ATOM 2414 C C . ASP A 1 313 ? 1.268 0.404 10.231 1.00 95.56 313 ASP A C 1
ATOM 2416 O O . ASP A 1 313 ? 0.143 0.272 10.714 1.00 95.56 313 ASP A O 1
ATOM 2420 N N . TYR A 1 314 ? 1.442 0.770 8.956 1.00 97.25 314 TYR A N 1
ATOM 2421 C CA . TYR A 1 314 ? 0.339 0.968 8.019 1.00 97.25 314 TYR A CA 1
ATOM 2422 C C . TYR A 1 314 ? -0.447 -0.327 7.762 1.00 97.25 314 TYR A C 1
ATOM 2424 O O . TYR A 1 314 ? -1.674 -0.316 7.825 1.00 97.25 314 TYR A O 1
ATOM 2432 N N . ALA A 1 315 ? 0.230 -1.442 7.474 1.00 96.50 315 ALA A N 1
ATOM 2433 C CA . ALA A 1 315 ? -0.430 -2.719 7.220 1.00 96.50 315 ALA A CA 1
ATOM 2434 C C . ALA A 1 315 ? -1.193 -3.203 8.463 1.00 96.50 315 ALA A C 1
ATOM 2436 O O . ALA A 1 315 ? -2.344 -3.617 8.339 1.00 96.50 315 ALA A O 1
ATOM 2437 N N . LEU A 1 316 ? -0.611 -3.061 9.661 1.00 95.56 316 LEU A N 1
ATOM 2438 C CA . LEU A 1 316 ? -1.297 -3.347 10.924 1.00 95.56 316 LEU A CA 1
ATOM 2439 C C . LEU A 1 316 ? -2.590 -2.540 11.068 1.00 95.56 316 LEU A C 1
ATOM 2441 O O . LEU A 1 316 ? -3.630 -3.126 11.361 1.00 95.56 316 LEU A O 1
ATOM 2445 N N . LEU A 1 317 ? -2.553 -1.229 10.799 1.00 96.81 317 LEU A N 1
ATOM 2446 C CA . LEU A 1 317 ? -3.747 -0.380 10.834 1.00 96.81 317 LEU A CA 1
ATOM 2447 C C . LEU A 1 317 ? -4.817 -0.859 9.844 1.00 96.81 317 LEU A C 1
ATOM 2449 O O . LEU A 1 317 ? -5.989 -0.936 10.204 1.00 96.81 317 LEU A O 1
ATOM 2453 N N . VAL A 1 318 ? -4.432 -1.177 8.604 1.00 97.44 318 VAL A N 1
ATOM 2454 C CA . VAL A 1 318 ? -5.363 -1.632 7.557 1.00 97.44 318 VAL A CA 1
ATOM 2455 C C . VAL A 1 318 ? -6.039 -2.945 7.960 1.00 97.44 318 VAL A C 1
ATOM 2457 O O . VAL A 1 318 ? -7.259 -3.062 7.857 1.00 97.44 318 VAL A O 1
ATOM 2460 N N . HIS A 1 319 ? -5.265 -3.916 8.449 1.00 96.56 319 HIS A N 1
ATOM 2461 C CA . HIS A 1 319 ? -5.787 -5.205 8.903 1.00 96.56 319 HIS A CA 1
ATOM 2462 C C . HIS A 1 319 ? -6.677 -5.068 10.140 1.00 96.56 319 HIS A C 1
ATOM 2464 O O . HIS A 1 319 ? -7.758 -5.655 10.174 1.00 96.56 319 HIS A O 1
ATOM 2470 N N . ALA A 1 320 ? -6.269 -4.262 11.120 1.00 96.00 320 ALA A N 1
ATOM 2471 C CA . ALA A 1 320 ? -7.074 -4.007 12.306 1.00 96.00 320 ALA A CA 1
ATOM 2472 C C . ALA A 1 320 ? -8.386 -3.287 11.949 1.00 96.00 320 ALA A C 1
ATOM 2474 O O . ALA A 1 320 ? -9.445 -3.696 12.410 1.00 96.00 320 ALA A O 1
ATOM 2475 N N . LEU A 1 321 ? -8.355 -2.295 11.050 1.00 96.88 321 LEU A N 1
ATOM 2476 C CA . LEU A 1 321 ? -9.566 -1.620 10.573 1.00 96.88 321 LEU A CA 1
ATOM 2477 C C . LEU A 1 321 ? -10.503 -2.586 9.837 1.00 96.88 321 LEU A C 1
ATOM 2479 O O . LEU A 1 321 ? -11.713 -2.533 10.040 1.00 96.88 321 LEU A O 1
ATOM 2483 N N . GLY A 1 322 ? -9.959 -3.465 8.989 1.00 96.38 322 GLY A N 1
ATOM 2484 C CA . GLY A 1 322 ? -10.737 -4.518 8.336 1.00 96.38 322 GLY A CA 1
ATOM 2485 C C . GLY A 1 322 ? -11.441 -5.407 9.360 1.00 96.38 322 GLY A C 1
ATOM 2486 O O . GLY A 1 322 ? -12.654 -5.592 9.289 1.00 96.38 322 GLY A O 1
ATOM 2487 N N . LEU A 1 323 ? -10.713 -5.880 10.371 1.00 95.56 323 LEU A N 1
ATOM 2488 C CA . LEU A 1 323 ? -11.285 -6.703 11.433 1.00 95.56 323 LEU A CA 1
ATOM 2489 C C . LEU A 1 323 ? -12.416 -5.981 12.186 1.00 95.56 323 LEU A C 1
ATOM 2491 O O . LEU A 1 323 ? -13.493 -6.552 12.342 1.00 95.56 323 LEU A O 1
ATOM 2495 N N . GLU A 1 324 ? -12.218 -4.720 12.580 1.00 95.44 324 GLU A N 1
ATOM 2496 C CA . GLU A 1 324 ? -13.253 -3.923 13.258 1.00 95.44 324 GLU A CA 1
ATOM 2497 C C . GLU A 1 324 ? -14.497 -3.712 12.380 1.00 95.44 324 GLU A C 1
ATOM 2499 O O . GLU A 1 324 ? -15.629 -3.839 12.851 1.00 95.44 324 GLU A O 1
ATOM 2504 N N . LEU A 1 325 ? -14.314 -3.458 11.079 1.00 95.88 325 LEU A N 1
ATOM 2505 C CA . LEU A 1 325 ? -15.423 -3.314 10.131 1.00 95.88 325 LEU A CA 1
ATOM 2506 C C . LEU A 1 325 ? -16.199 -4.618 9.938 1.00 95.88 325 LEU A C 1
ATOM 2508 O O . LEU A 1 325 ? -17.430 -4.587 9.865 1.00 95.88 325 LEU A O 1
ATOM 2512 N N . SER A 1 326 ? -15.493 -5.749 9.902 1.00 95.50 326 SER A N 1
ATOM 2513 C CA . SER A 1 326 ? -16.100 -7.079 9.854 1.00 95.50 326 SER A CA 1
ATOM 2514 C C . SER A 1 326 ? -16.907 -7.366 11.123 1.00 95.50 326 SER A C 1
ATOM 2516 O O . SER A 1 326 ? -18.046 -7.817 11.032 1.00 95.50 326 SER A O 1
ATOM 2518 N N . ASN A 1 327 ? -16.349 -7.064 12.300 1.00 94.50 327 ASN A N 1
ATOM 2519 C CA . ASN A 1 327 ? -17.000 -7.289 13.594 1.00 94.50 327 ASN A CA 1
ATOM 2520 C C . ASN A 1 327 ? -18.237 -6.402 13.791 1.00 94.50 327 ASN A C 1
ATOM 2522 O O . ASN A 1 327 ? -19.240 -6.850 14.341 1.00 94.50 327 ASN A O 1
ATOM 2526 N N . CYS A 1 328 ? -18.199 -5.161 13.301 1.00 94.19 328 CYS A N 1
ATOM 2527 C CA . CYS A 1 328 ? -19.339 -4.244 13.350 1.00 94.19 328 CYS A CA 1
ATOM 2528 C C . CYS A 1 328 ? -20.452 -4.586 12.345 1.00 94.19 328 CYS A C 1
ATOM 2530 O O . CYS A 1 328 ? -21.467 -3.888 12.313 1.00 94.19 328 CYS A O 1
ATOM 2532 N N . GLY A 1 329 ? -20.265 -5.597 11.489 1.00 91.69 329 GLY A N 1
ATOM 2533 C CA . GLY A 1 329 ? -21.213 -5.921 10.424 1.00 91.69 329 GLY A CA 1
ATOM 2534 C C . GLY A 1 329 ? -21.360 -4.792 9.400 1.00 91.69 329 GLY A C 1
ATOM 2535 O O . GLY A 1 329 ? -22.454 -4.566 8.881 1.00 91.69 329 GLY A O 1
ATOM 2536 N N . SER A 1 330 ? -20.285 -4.038 9.135 1.00 89.50 330 SER A N 1
ATOM 2537 C CA . SER A 1 330 ? -20.328 -2.961 8.146 1.00 89.50 330 SER A CA 1
ATOM 2538 C C . SER A 1 330 ? -20.666 -3.522 6.763 1.00 89.50 330 SER A C 1
ATOM 2540 O O . SER A 1 330 ? -20.066 -4.490 6.304 1.00 89.50 330 SER A O 1
ATOM 2542 N N . VAL A 1 331 ? -21.609 -2.876 6.072 1.00 85.00 331 VAL A N 1
ATOM 2543 C CA . VAL A 1 331 ? -22.023 -3.228 4.696 1.00 85.00 331 VAL A CA 1
ATOM 2544 C C . VAL A 1 331 ? -21.098 -2.574 3.654 1.00 85.00 331 VAL A C 1
ATOM 2546 O O . VAL A 1 331 ? -21.406 -2.533 2.465 1.00 85.00 331 VAL A O 1
ATOM 2549 N N . GLY A 1 332 ? -19.980 -1.991 4.093 1.00 91.25 332 GLY A N 1
ATOM 2550 C CA . GLY A 1 332 ? -19.046 -1.314 3.209 1.00 91.25 332 GLY A CA 1
ATOM 2551 C C . GLY A 1 332 ? -18.379 -2.270 2.219 1.00 91.25 332 GLY A C 1
ATOM 2552 O O . GLY A 1 332 ? -18.067 -3.413 2.541 1.00 91.25 332 GLY A O 1
ATOM 2553 N N . GLU A 1 333 ? -18.121 -1.789 1.007 1.00 96.69 333 GLU A N 1
ATOM 2554 C CA . GLU A 1 333 ? -17.373 -2.554 0.008 1.00 96.69 333 GLU A CA 1
ATOM 2555 C C . GLU A 1 333 ? -15.859 -2.357 0.189 1.00 96.69 333 GLU A C 1
ATOM 2557 O O . GLU A 1 333 ? -15.380 -1.240 0.416 1.00 96.69 333 GLU A O 1
ATOM 2562 N N . VAL A 1 334 ? -15.089 -3.435 0.042 1.00 97.56 334 VAL A N 1
ATOM 2563 C CA . VAL A 1 334 ? -13.625 -3.374 -0.036 1.00 97.56 334 VAL A CA 1
ATOM 2564 C C . VAL A 1 334 ? -13.216 -3.499 -1.495 1.00 97.56 334 VAL A C 1
ATOM 2566 O O . VAL A 1 334 ? -13.537 -4.483 -2.158 1.00 97.56 334 VAL A O 1
ATOM 2569 N N . VAL A 1 335 ? -12.497 -2.502 -2.003 1.00 97.19 335 VAL A N 1
ATOM 2570 C CA . VAL A 1 335 ? -12.058 -2.455 -3.401 1.00 97.19 335 VAL A CA 1
ATOM 2571 C C . VAL A 1 335 ? -10.546 -2.312 -3.455 1.00 97.19 335 VAL A C 1
ATOM 2573 O O . VAL A 1 335 ? -9.975 -1.363 -2.922 1.00 97.19 335 VAL A O 1
ATOM 2576 N N . GLY A 1 336 ? -9.895 -3.252 -4.127 1.00 96.88 336 GLY A N 1
ATOM 2577 C CA . GLY A 1 336 ? -8.491 -3.163 -4.495 1.00 96.88 336 GLY A CA 1
ATOM 2578 C C . GLY A 1 336 ? -8.300 -2.439 -5.823 1.00 96.88 336 GLY A C 1
ATOM 2579 O O . GLY A 1 336 ? -9.102 -2.590 -6.744 1.00 96.88 336 GLY A O 1
ATOM 2580 N N . GLY A 1 337 ? -7.211 -1.686 -5.934 1.00 95.88 337 GLY A N 1
ATOM 2581 C CA . GLY A 1 337 ? -6.816 -0.983 -7.148 1.00 95.88 337 GLY A CA 1
ATOM 2582 C C . GLY A 1 337 ? -7.570 0.327 -7.369 1.00 95.88 337 GLY A C 1
ATOM 2583 O O . GLY A 1 337 ? -7.945 1.032 -6.431 1.00 95.88 337 GLY A O 1
ATOM 2584 N N . VAL A 1 338 ? -7.741 0.695 -8.638 1.00 95.56 338 VAL A N 1
ATOM 2585 C CA . VAL A 1 338 ? -8.473 1.903 -9.048 1.00 95.56 338 VAL A CA 1
ATOM 2586 C C . VAL A 1 338 ? -9.816 1.527 -9.672 1.00 95.56 338 VAL A C 1
ATOM 2588 O O . VAL A 1 338 ? -9.982 0.421 -10.170 1.00 95.56 338 VAL A O 1
ATOM 2591 N N . GLY A 1 339 ? -10.791 2.440 -9.665 1.00 94.62 339 GLY A N 1
ATOM 2592 C CA . GLY A 1 339 ? -12.102 2.176 -10.272 1.00 94.62 339 GLY A CA 1
ATOM 2593 C C . GLY A 1 339 ? -12.015 1.914 -11.782 1.00 94.62 339 GLY A C 1
ATOM 2594 O O . GLY A 1 339 ? -11.174 2.502 -12.462 1.00 94.62 339 GLY A O 1
ATOM 2595 N N . TRP A 1 340 ? -12.918 1.080 -12.312 1.00 95.75 340 TRP A N 1
ATOM 2596 C CA . TRP A 1 340 ? -12.946 0.678 -13.729 1.00 95.75 340 TRP A CA 1
ATOM 2597 C C . TRP A 1 340 ? -12.842 1.840 -14.730 1.00 95.75 340 TRP A C 1
ATOM 2599 O O . TRP A 1 340 ? -11.984 1.756 -15.608 1.00 95.75 340 TRP A O 1
ATOM 2609 N N . PRO A 1 341 ? -13.612 2.943 -14.605 1.00 96.38 341 PRO A N 1
ATOM 2610 C CA . PRO A 1 341 ? -13.507 4.053 -15.554 1.00 96.38 341 PRO A CA 1
ATOM 2611 C C . PRO A 1 341 ? -12.101 4.660 -15.596 1.00 96.38 341 PRO A C 1
ATOM 2613 O O . PRO A 1 341 ? -11.546 4.890 -16.667 1.00 96.38 341 PRO A O 1
ATOM 2616 N N . TYR A 1 342 ? -11.486 4.856 -14.427 1.00 95.00 342 TYR A N 1
ATOM 2617 C CA . TYR A 1 342 ? -10.133 5.397 -14.330 1.00 95.00 342 TYR A CA 1
ATOM 2618 C C . TYR A 1 342 ? -9.078 4.393 -14.815 1.00 95.00 342 TYR A C 1
ATOM 2620 O O . TYR A 1 342 ? -8.133 4.785 -15.496 1.00 95.00 342 TYR A O 1
ATOM 2628 N N . TYR A 1 343 ? -9.254 3.100 -14.518 1.00 96.19 343 TYR A N 1
ATOM 2629 C CA . TYR A 1 343 ? -8.383 2.031 -15.009 1.00 96.19 343 TYR A CA 1
ATOM 2630 C C . TYR A 1 343 ? -8.358 1.987 -16.540 1.00 96.19 343 TYR A C 1
ATOM 2632 O O . TYR A 1 343 ? -7.285 2.009 -17.140 1.00 96.19 343 TYR A O 1
ATOM 2640 N N . LEU A 1 344 ? -9.537 1.974 -17.171 1.00 97.06 344 LEU A N 1
ATOM 2641 C CA . LEU A 1 344 ? -9.682 1.933 -18.626 1.00 97.06 344 LEU A CA 1
ATOM 2642 C C . LEU A 1 344 ? -9.164 3.211 -19.284 1.00 97.06 344 LEU A C 1
ATOM 2644 O O . LEU A 1 344 ? -8.480 3.132 -20.300 1.00 97.06 344 LEU A O 1
ATOM 2648 N N . MET A 1 345 ? -9.418 4.378 -18.685 1.00 97.56 345 MET A N 1
ATOM 2649 C CA . MET A 1 345 ? -8.856 5.645 -19.155 1.00 97.56 345 MET A CA 1
ATOM 2650 C C . MET A 1 345 ? -7.322 5.611 -19.138 1.00 97.56 345 MET A C 1
ATOM 2652 O O . MET A 1 345 ? -6.686 5.966 -20.129 1.00 97.56 345 MET A O 1
ATOM 2656 N N . MET A 1 346 ? -6.717 5.138 -18.044 1.00 96.31 346 MET A N 1
ATOM 2657 C CA . MET A 1 346 ? -5.262 5.006 -17.938 1.00 96.31 346 MET A CA 1
ATOM 2658 C C . MET A 1 346 ? -4.695 3.963 -18.905 1.00 96.31 346 MET A C 1
ATOM 2660 O O . MET A 1 346 ? -3.638 4.195 -19.495 1.00 96.31 346 MET A O 1
ATOM 2664 N N . ALA A 1 347 ? -5.398 2.848 -19.115 1.00 96.44 347 ALA A N 1
ATOM 2665 C CA . ALA A 1 347 ? -5.055 1.846 -20.123 1.00 96.44 347 ALA A CA 1
ATOM 2666 C C . ALA A 1 347 ? -5.080 2.441 -21.535 1.00 96.44 347 ALA A C 1
ATOM 2668 O O . ALA A 1 347 ? -4.104 2.297 -22.269 1.00 96.44 347 ALA A O 1
ATOM 2669 N N . GLY A 1 348 ? -6.137 3.179 -21.880 1.00 97.50 348 GLY A N 1
ATOM 2670 C CA . GLY A 1 348 ? -6.276 3.861 -23.164 1.00 97.50 348 GLY A CA 1
ATOM 2671 C C . GLY A 1 348 ? -5.189 4.908 -23.395 1.00 97.50 348 GLY A C 1
ATOM 2672 O O . GLY A 1 348 ? -4.537 4.887 -24.436 1.00 97.50 348 GLY A O 1
ATOM 2673 N N . LEU A 1 349 ? -4.920 5.770 -22.408 1.00 97.00 349 LEU A N 1
ATOM 2674 C CA . LEU A 1 349 ? -3.862 6.783 -22.500 1.00 97.00 349 LEU A CA 1
ATOM 2675 C C . LEU A 1 349 ? -2.476 6.145 -22.663 1.00 97.00 349 LEU A C 1
ATOM 2677 O O . LEU A 1 349 ? -1.654 6.626 -23.440 1.00 97.00 349 LEU A O 1
ATOM 2681 N N . SER A 1 350 ? -2.229 5.036 -21.965 1.00 96.19 350 SER A N 1
ATOM 2682 C CA . SER A 1 350 ? -0.966 4.304 -22.063 1.00 96.19 350 SER A CA 1
ATOM 2683 C C . SER A 1 350 ? -0.810 3.597 -23.410 1.00 96.19 350 SER A C 1
ATOM 2685 O O . SER A 1 350 ? 0.262 3.656 -24.007 1.00 96.19 350 SER A O 1
ATOM 2687 N N . ALA A 1 351 ? -1.875 2.967 -23.915 1.00 96.56 351 ALA A N 1
ATOM 2688 C CA . ALA A 1 351 ? -1.896 2.347 -25.237 1.00 96.56 351 ALA A CA 1
ATOM 2689 C C . ALA A 1 351 ? -1.703 3.390 -26.347 1.00 96.56 351 ALA A C 1
ATOM 2691 O O . ALA A 1 351 ? -0.912 3.173 -27.261 1.00 96.56 351 ALA A O 1
ATOM 2692 N N . PHE A 1 352 ? -2.355 4.549 -26.231 1.00 97.56 352 PHE A N 1
ATOM 2693 C CA . PHE A 1 352 ? -2.172 5.672 -27.146 1.00 97.56 352 PHE A CA 1
ATOM 2694 C C . PHE A 1 352 ? -0.741 6.223 -27.096 1.00 97.56 352 PHE A C 1
ATOM 2696 O O . PHE A 1 352 ? -0.120 6.411 -28.138 1.00 97.56 352 PHE A O 1
ATOM 2703 N N . GLY A 1 353 ? -0.174 6.421 -25.902 1.00 94.75 353 GLY A N 1
ATOM 2704 C CA . GLY A 1 353 ? 1.219 6.845 -25.748 1.00 94.75 353 GLY A CA 1
ATOM 2705 C C . GLY A 1 353 ? 2.203 5.850 -26.368 1.00 94.75 353 GLY A C 1
ATOM 2706 O O . GLY A 1 353 ? 3.127 6.253 -27.073 1.00 94.75 353 GLY A O 1
ATOM 2707 N N . LEU A 1 354 ? 1.970 4.547 -26.174 1.00 94.88 354 LEU A N 1
ATOM 2708 C CA . LEU A 1 354 ? 2.764 3.497 -26.805 1.00 94.88 354 LEU A CA 1
ATOM 2709 C C . LEU A 1 354 ? 2.617 3.525 -28.331 1.00 94.88 354 LEU A C 1
ATOM 2711 O O . LEU A 1 354 ? 3.622 3.436 -29.028 1.00 94.88 354 LEU A O 1
ATOM 2715 N N . LEU A 1 355 ? 1.403 3.715 -28.854 1.00 95.81 355 LEU A N 1
ATOM 2716 C CA . LEU A 1 355 ? 1.155 3.861 -30.289 1.00 95.81 355 LEU A CA 1
ATOM 2717 C C . LEU A 1 355 ? 1.907 5.062 -30.871 1.00 95.81 355 LEU A C 1
ATOM 2719 O O . LEU A 1 355 ? 2.562 4.918 -31.896 1.00 95.81 355 LEU A O 1
ATOM 2723 N N . VAL A 1 356 ? 1.874 6.226 -30.216 1.00 94.94 356 VAL A N 1
ATOM 2724 C CA . VAL A 1 356 ? 2.634 7.409 -30.653 1.00 94.94 356 VAL A CA 1
ATOM 2725 C C . VAL A 1 356 ? 4.128 7.103 -30.684 1.00 94.94 356 VAL A C 1
ATOM 2727 O O . VAL A 1 356 ? 4.785 7.381 -31.685 1.00 94.94 356 VAL A O 1
ATOM 2730 N N . VAL A 1 357 ? 4.663 6.477 -29.629 1.00 92.69 357 VAL A N 1
ATOM 2731 C CA . VAL A 1 357 ? 6.069 6.054 -29.584 1.00 92.69 357 VAL A CA 1
ATOM 2732 C C . VAL A 1 357 ? 6.383 5.111 -30.747 1.00 92.69 357 VAL A C 1
ATOM 2734 O O . VAL A 1 357 ? 7.370 5.353 -31.437 1.00 92.69 357 VAL A O 1
ATOM 2737 N N . LEU A 1 358 ? 5.524 4.126 -31.030 1.00 92.69 358 LEU A N 1
ATOM 2738 C CA . LEU A 1 358 ? 5.646 3.208 -32.169 1.00 92.69 358 LEU A CA 1
ATOM 2739 C C . LEU A 1 358 ? 5.620 3.939 -33.520 1.00 92.69 358 LEU A C 1
ATOM 2741 O O . LEU A 1 358 ? 6.481 3.692 -34.358 1.00 92.69 358 LEU A O 1
ATOM 2745 N N . LEU A 1 359 ? 4.712 4.897 -33.717 1.00 93.56 359 LEU A N 1
ATOM 2746 C CA . LEU A 1 359 ? 4.666 5.718 -34.931 1.00 93.56 359 LEU A CA 1
ATOM 2747 C C . LEU A 1 359 ? 5.942 6.547 -35.104 1.00 93.56 359 LEU A C 1
ATOM 2749 O O . LEU A 1 359 ? 6.412 6.722 -36.226 1.00 93.56 359 LEU A O 1
ATOM 2753 N N . THR A 1 360 ? 6.570 6.993 -34.010 1.00 93.69 360 THR A N 1
ATOM 2754 C CA . THR A 1 360 ? 7.861 7.680 -34.119 1.00 93.69 360 THR A CA 1
ATOM 2755 C C . THR A 1 360 ? 8.987 6.769 -34.608 1.00 93.69 360 THR A C 1
ATOM 2757 O O . THR A 1 360 ? 9.997 7.296 -35.062 1.00 93.69 360 THR A O 1
ATOM 2760 N N . PHE A 1 361 ? 8.879 5.436 -34.553 1.00 92.44 361 PHE A N 1
ATOM 2761 C CA . PHE A 1 361 ? 9.896 4.554 -35.150 1.00 92.44 361 PHE A CA 1
ATOM 2762 C C . PHE A 1 361 ? 9.915 4.629 -36.677 1.00 92.44 361 PHE A C 1
ATOM 2764 O O . PHE A 1 361 ? 10.960 4.382 -37.271 1.00 92.44 361 PHE A O 1
ATOM 2771 N N . LEU A 1 362 ? 8.803 5.030 -37.303 1.00 93.50 362 LEU A N 1
ATOM 2772 C CA . LEU A 1 362 ? 8.730 5.265 -38.748 1.00 93.50 362 LEU A CA 1
ATOM 2773 C C . LEU A 1 362 ? 9.527 6.509 -39.174 1.00 93.50 362 LEU A C 1
ATOM 2775 O O . LEU A 1 362 ? 9.830 6.678 -40.351 1.00 93.50 362 LEU A O 1
ATOM 2779 N N . VAL A 1 363 ? 9.870 7.380 -38.217 1.00 91.31 363 VAL A N 1
ATOM 2780 C CA . VAL A 1 363 ? 10.577 8.641 -38.444 1.00 91.31 363 VAL A CA 1
ATOM 2781 C C . VAL A 1 363 ? 11.846 8.670 -37.586 1.00 91.31 363 VAL A C 1
ATOM 2783 O O . VAL A 1 363 ? 11.835 9.014 -36.399 1.00 91.31 363 VAL A O 1
ATOM 2786 N N . GLY A 1 364 ? 12.977 8.295 -38.182 1.00 89.75 364 GLY A N 1
ATOM 2787 C CA . GLY A 1 364 ? 14.287 8.420 -37.548 1.00 89.75 364 GLY A CA 1
ATOM 2788 C C . GLY A 1 364 ? 15.364 7.540 -38.172 1.00 89.75 364 GLY A C 1
ATOM 2789 O O . GLY A 1 364 ? 15.077 6.521 -38.789 1.00 89.75 364 GLY A O 1
ATOM 2790 N N . GLY A 1 365 ? 16.624 7.935 -37.982 1.00 94.19 365 GLY A N 1
ATOM 2791 C CA . GLY A 1 365 ? 17.771 7.083 -38.294 1.00 94.19 365 GLY A CA 1
ATOM 2792 C C . GLY A 1 365 ? 17.911 5.905 -37.313 1.00 94.19 365 GLY A C 1
ATOM 2793 O O . GLY A 1 365 ? 17.283 5.901 -36.247 1.00 94.19 365 GLY A O 1
ATOM 2794 N N . PRO A 1 366 ? 18.787 4.931 -37.616 1.00 93.31 366 PRO A N 1
ATOM 2795 C CA . PRO A 1 366 ? 18.929 3.689 -36.846 1.00 93.31 366 PRO A CA 1
ATOM 2796 C C . PRO A 1 366 ? 19.275 3.921 -35.367 1.00 93.31 366 PRO A C 1
ATOM 2798 O O . PRO A 1 366 ? 18.750 3.240 -34.491 1.00 93.31 366 PRO A O 1
ATOM 2801 N N . ILE A 1 367 ? 20.089 4.936 -35.060 1.00 93.12 367 ILE A N 1
ATOM 2802 C CA . ILE A 1 367 ? 20.444 5.285 -33.673 1.00 93.12 367 ILE A CA 1
ATOM 2803 C C . ILE A 1 367 ? 19.209 5.750 -32.885 1.00 93.12 367 ILE A C 1
ATOM 2805 O O . ILE A 1 367 ? 19.006 5.343 -31.742 1.00 93.12 367 ILE A O 1
ATOM 2809 N N . GLY A 1 368 ? 18.346 6.568 -33.495 1.00 92.31 368 GLY A N 1
ATOM 2810 C CA . GLY A 1 368 ? 17.125 7.052 -32.845 1.00 92.31 368 GLY A CA 1
ATOM 2811 C C . GLY A 1 368 ? 16.143 5.921 -32.536 1.00 92.31 368 GLY A C 1
ATOM 2812 O O . GLY A 1 368 ? 15.516 5.925 -31.478 1.00 92.31 368 GLY A O 1
ATOM 2813 N N . ILE A 1 369 ? 16.054 4.932 -33.428 1.00 93.75 369 ILE A N 1
ATOM 2814 C CA . ILE A 1 369 ? 15.278 3.702 -33.223 1.00 93.75 369 ILE A CA 1
ATOM 2815 C C . ILE A 1 369 ? 15.790 2.939 -31.995 1.00 93.75 369 ILE A C 1
ATOM 2817 O O . ILE A 1 369 ? 14.994 2.586 -31.125 1.00 93.75 369 ILE A O 1
ATOM 2821 N N . LEU A 1 370 ? 17.106 2.742 -31.869 1.00 94.69 370 LEU A N 1
ATOM 2822 C CA . LEU A 1 370 ? 17.694 2.033 -30.726 1.00 94.69 370 LEU A CA 1
ATOM 2823 C C . LEU A 1 370 ? 17.415 2.742 -29.392 1.00 94.69 370 LEU A C 1
ATOM 2825 O O . LEU A 1 370 ? 17.025 2.091 -28.424 1.00 94.69 370 LEU A O 1
ATOM 2829 N N . ILE A 1 371 ? 17.543 4.074 -29.347 1.00 94.12 371 ILE A N 1
ATOM 2830 C CA . ILE A 1 371 ? 17.247 4.866 -28.141 1.00 94.12 371 ILE A CA 1
ATOM 2831 C C . ILE A 1 371 ? 15.771 4.719 -27.741 1.00 94.12 371 ILE A C 1
ATOM 2833 O O . ILE A 1 371 ? 15.464 4.468 -26.575 1.00 94.12 371 ILE A O 1
ATOM 2837 N N . LYS A 1 372 ? 14.844 4.835 -28.700 1.00 91.88 372 LYS A N 1
ATOM 2838 C CA . LYS A 1 372 ? 13.402 4.668 -28.448 1.00 91.88 372 LYS A CA 1
ATOM 2839 C C . LYS A 1 372 ? 13.079 3.259 -27.954 1.00 91.88 372 LYS A C 1
ATOM 2841 O O . LYS A 1 372 ? 12.308 3.113 -27.008 1.00 91.88 372 LYS A O 1
ATOM 2846 N N . LEU A 1 373 ? 13.691 2.231 -28.545 1.00 95.00 373 LEU A N 1
ATOM 2847 C CA . LEU A 1 373 ? 13.495 0.843 -28.125 1.00 95.00 373 LEU A CA 1
ATOM 2848 C C . LEU A 1 373 ? 13.974 0.626 -26.687 1.00 95.00 373 LEU A C 1
ATOM 2850 O O . LEU A 1 373 ? 13.246 0.045 -25.885 1.00 95.00 373 LEU A O 1
ATOM 2854 N N . ALA A 1 374 ? 15.150 1.154 -26.339 1.00 95.25 374 ALA A N 1
ATOM 2855 C CA . ALA A 1 374 ? 15.675 1.092 -24.979 1.00 95.25 374 ALA A CA 1
ATOM 2856 C C . ALA A 1 374 ? 14.721 1.750 -23.964 1.00 95.25 374 ALA A C 1
ATOM 2858 O O . ALA A 1 374 ? 14.473 1.187 -22.898 1.00 95.25 374 ALA A O 1
ATOM 2859 N N . LEU A 1 375 ? 14.122 2.897 -24.310 1.00 94.06 375 LEU A N 1
ATOM 2860 C CA . LEU A 1 375 ? 13.110 3.546 -23.469 1.00 94.06 375 LEU A CA 1
ATOM 2861 C C . LEU A 1 375 ? 11.852 2.679 -23.309 1.00 94.06 375 LEU A C 1
ATOM 2863 O O . LEU A 1 375 ? 11.378 2.502 -22.189 1.00 94.06 375 LEU A O 1
ATOM 2867 N N . VAL A 1 376 ? 11.323 2.096 -24.389 1.00 94.94 376 VAL A N 1
ATOM 2868 C CA . VAL A 1 376 ? 10.149 1.205 -24.318 1.00 94.94 376 VAL A CA 1
ATOM 2869 C C . VAL A 1 376 ? 10.434 0.013 -23.402 1.00 94.94 376 VAL A C 1
ATOM 2871 O O . VAL A 1 376 ? 9.664 -0.243 -22.477 1.00 94.94 376 VAL A O 1
ATOM 2874 N N . VAL A 1 377 ? 11.568 -0.664 -23.593 1.00 96.31 377 VAL A N 1
ATOM 2875 C CA . VAL A 1 377 ? 11.985 -1.804 -22.760 1.00 96.31 377 VAL A CA 1
ATOM 2876 C C . VAL A 1 377 ? 12.144 -1.401 -21.290 1.00 96.31 377 VAL A C 1
ATOM 2878 O O . VAL A 1 377 ? 11.779 -2.168 -20.403 1.00 96.31 377 VAL A O 1
ATOM 2881 N N . LEU A 1 378 ? 12.621 -0.185 -21.011 1.00 95.25 378 LEU A N 1
ATOM 2882 C CA . LEU A 1 378 ? 12.778 0.323 -19.648 1.00 95.25 378 LEU A CA 1
ATOM 2883 C C . LEU A 1 378 ? 11.435 0.638 -18.960 1.00 95.25 378 LEU A C 1
ATOM 2885 O O . LEU A 1 378 ? 11.273 0.377 -17.764 1.00 95.25 378 LEU A O 1
ATOM 2889 N N . TYR A 1 379 ? 10.475 1.225 -19.680 1.00 93.69 379 TYR A N 1
ATOM 2890 C CA . TYR A 1 379 ? 9.234 1.740 -19.085 1.00 93.69 379 TYR A CA 1
ATOM 2891 C C . TYR A 1 379 ? 8.058 0.757 -19.130 1.00 93.69 379 TYR A C 1
ATOM 2893 O O . TYR A 1 379 ? 7.255 0.746 -18.192 1.00 93.69 379 TYR A O 1
ATOM 2901 N N . VAL A 1 380 ? 7.956 -0.099 -20.152 1.00 95.31 380 VAL A N 1
ATOM 2902 C CA . VAL A 1 380 ? 6.842 -1.055 -20.295 1.00 95.31 380 VAL A CA 1
ATOM 2903 C C . VAL A 1 380 ? 6.717 -2.002 -19.093 1.00 95.31 380 VAL A C 1
ATOM 2905 O O . VAL A 1 380 ? 5.606 -2.134 -18.584 1.00 95.31 380 VAL A O 1
ATOM 2908 N N . PRO A 1 381 ? 7.788 -2.598 -18.531 1.00 94.81 381 PRO A N 1
ATOM 2909 C CA . PRO A 1 381 ? 7.658 -3.465 -17.357 1.00 94.81 381 PRO A CA 1
ATOM 2910 C C . PRO A 1 381 ? 7.088 -2.739 -16.133 1.00 94.81 381 PRO A C 1
ATOM 2912 O O . PRO A 1 381 ? 6.280 -3.301 -15.393 1.00 94.81 381 PRO A O 1
ATOM 2915 N N . ARG A 1 382 ? 7.462 -1.466 -15.927 1.00 91.88 382 ARG A N 1
ATOM 2916 C CA . ARG A 1 382 ? 6.916 -0.638 -14.837 1.00 91.88 382 ARG A CA 1
ATOM 2917 C C . ARG A 1 382 ? 5.432 -0.362 -15.041 1.00 91.88 382 ARG A C 1
ATOM 2919 O O . ARG A 1 382 ? 4.664 -0.432 -14.084 1.00 91.88 382 ARG A O 1
ATOM 2926 N N . LEU A 1 383 ? 5.037 -0.092 -16.281 1.00 93.62 383 LEU A N 1
ATOM 2927 C CA . LEU A 1 383 ? 3.649 0.122 -16.663 1.00 93.62 383 LEU A CA 1
ATOM 2928 C C . LEU A 1 383 ? 2.805 -1.150 -16.473 1.00 93.62 383 LEU A C 1
ATOM 2930 O O . LEU A 1 383 ? 1.759 -1.103 -15.830 1.00 93.62 383 LEU A O 1
ATOM 2934 N N . VAL A 1 384 ? 3.288 -2.301 -16.950 1.00 95.38 384 VAL A N 1
ATOM 2935 C CA . VAL A 1 384 ? 2.637 -3.610 -16.764 1.00 95.38 384 VAL A CA 1
ATOM 2936 C C . VAL A 1 384 ? 2.485 -3.929 -15.279 1.00 95.38 384 VAL A C 1
ATOM 2938 O O . VAL A 1 384 ? 1.408 -4.330 -14.837 1.00 95.38 384 VAL A O 1
ATOM 2941 N N . ARG A 1 385 ? 3.534 -3.689 -14.481 1.00 91.94 385 ARG A N 1
ATOM 2942 C CA . ARG A 1 385 ? 3.480 -3.840 -13.024 1.00 91.94 385 ARG A CA 1
ATOM 2943 C C . ARG A 1 385 ? 2.385 -2.959 -12.419 1.00 91.94 385 ARG A C 1
ATOM 2945 O O . ARG A 1 385 ? 1.594 -3.453 -11.622 1.00 91.94 385 ARG A O 1
ATOM 2952 N N . TRP A 1 386 ? 2.309 -1.686 -12.811 1.00 92.81 386 TRP A N 1
ATOM 2953 C CA . TRP A 1 386 ? 1.271 -0.774 -12.330 1.00 92.81 386 TRP A CA 1
ATOM 2954 C C . TRP A 1 386 ? -0.140 -1.278 -12.665 1.00 92.81 386 TRP A C 1
ATOM 2956 O O . TRP A 1 386 ? -0.975 -1.339 -11.763 1.00 92.81 386 TRP A O 1
ATOM 2966 N N . PHE A 1 387 ? -0.389 -1.715 -13.906 1.00 95.44 387 PHE A N 1
ATOM 2967 C CA . PHE A 1 387 ? -1.692 -2.253 -14.325 1.00 95.44 387 PHE A CA 1
ATOM 2968 C C . PHE A 1 387 ? -2.080 -3.540 -13.603 1.00 95.44 387 PHE A C 1
ATOM 2970 O O . PHE A 1 387 ? -3.262 -3.737 -13.323 1.00 95.44 387 PHE A O 1
ATOM 2977 N N . LYS A 1 388 ? -1.107 -4.405 -13.293 1.00 94.75 388 LYS A N 1
ATOM 2978 C CA . LYS A 1 388 ? -1.346 -5.640 -12.541 1.00 94.75 388 LYS A CA 1
ATOM 2979 C C . LYS A 1 388 ? -1.836 -5.341 -11.122 1.00 94.75 388 LYS A C 1
ATOM 2981 O O . LYS A 1 388 ? -2.828 -5.921 -10.701 1.00 94.75 388 LYS A O 1
ATOM 2986 N N . PHE A 1 389 ? -1.175 -4.424 -10.412 1.00 91.56 389 PHE A N 1
ATOM 2987 C CA . PHE A 1 389 ? -1.511 -4.095 -9.018 1.00 91.56 389 PHE A CA 1
ATOM 2988 C C . PHE A 1 389 ? -2.695 -3.132 -8.865 1.00 91.56 389 PHE A C 1
ATOM 2990 O O . PHE A 1 389 ? -3.323 -3.103 -7.813 1.00 91.56 389 PHE A O 1
ATOM 2997 N N . ASN A 1 390 ? -3.006 -2.335 -9.889 1.00 93.69 390 ASN A N 1
ATOM 2998 C CA . ASN A 1 390 ? -4.122 -1.385 -9.845 1.00 93.69 390 ASN A CA 1
ATOM 2999 C C . ASN A 1 390 ? -5.385 -1.887 -10.544 1.00 93.69 390 ASN A C 1
ATOM 3001 O O . ASN A 1 390 ? -6.344 -1.124 -10.654 1.00 93.69 390 ASN A O 1
ATOM 3005 N N . ARG A 1 391 ? -5.418 -3.141 -11.011 1.00 96.62 391 ARG A N 1
ATOM 3006 C CA . ARG A 1 391 ? -6.639 -3.724 -11.568 1.00 96.62 391 ARG A CA 1
ATOM 3007 C C . ARG A 1 391 ? -7.745 -3.691 -10.502 1.00 96.62 391 ARG A C 1
ATOM 3009 O O . ARG A 1 391 ? -7.504 -4.203 -9.410 1.00 96.62 391 ARG A O 1
ATOM 3016 N N . PRO A 1 392 ? -8.929 -3.126 -10.805 1.00 96.81 392 PRO A N 1
ATOM 3017 C CA . PRO A 1 392 ? -10.059 -3.176 -9.891 1.00 96.81 392 PRO A CA 1
ATOM 3018 C C . PRO A 1 392 ? -10.356 -4.627 -9.511 1.00 96.81 392 PRO A C 1
ATOM 3020 O O . PRO A 1 392 ? -10.620 -5.459 -10.383 1.00 96.81 392 PRO A O 1
ATOM 3023 N N . ALA A 1 393 ? -10.289 -4.924 -8.218 1.00 97.00 393 ALA A N 1
ATOM 3024 C CA . ALA A 1 393 ? -10.535 -6.250 -7.672 1.00 97.00 393 ALA A CA 1
ATOM 3025 C C . ALA A 1 393 ? -11.445 -6.135 -6.442 1.00 97.00 393 ALA A C 1
ATOM 3027 O O . ALA A 1 393 ? -11.166 -5.307 -5.570 1.00 97.00 393 ALA A O 1
ATOM 3028 N N . PRO A 1 394 ? -12.526 -6.929 -6.349 1.00 97.31 394 PRO A N 1
ATOM 3029 C CA . PRO A 1 394 ? -13.304 -6.997 -5.121 1.00 97.31 394 PRO A CA 1
ATOM 3030 C C . PRO A 1 394 ? -12.447 -7.615 -4.012 1.00 97.31 394 PRO A C 1
ATOM 3032 O O . PRO A 1 394 ? -11.658 -8.528 -4.259 1.00 97.31 394 PRO A O 1
ATOM 3035 N N . GLY A 1 395 ? -12.590 -7.097 -2.799 1.00 95.88 395 GLY A N 1
ATOM 3036 C CA . GLY A 1 395 ? -11.970 -7.635 -1.598 1.00 95.88 395 GLY A CA 1
ATOM 3037 C C . GLY A 1 395 ? -13.004 -7.927 -0.520 1.00 95.88 395 GLY A C 1
ATOM 3038 O O . GLY A 1 395 ? -14.184 -7.609 -0.657 1.00 95.88 395 GLY A O 1
ATOM 3039 N N . SER A 1 396 ? -12.533 -8.488 0.585 1.00 96.38 396 SER A N 1
ATOM 3040 C CA . SER A 1 396 ? -13.286 -8.561 1.835 1.00 96.38 396 SER A CA 1
ATOM 3041 C C . SER A 1 396 ? -12.475 -7.920 2.958 1.00 96.38 396 SER A C 1
ATOM 3043 O O . SER A 1 396 ? -11.279 -7.668 2.809 1.00 96.38 396 SER A O 1
ATOM 3045 N N . PHE A 1 397 ? -13.121 -7.650 4.088 1.00 95.06 397 PHE A N 1
ATOM 3046 C CA . PHE A 1 397 ? -12.457 -7.072 5.254 1.00 95.06 397 PHE A CA 1
ATOM 3047 C C . PHE A 1 397 ? -11.420 -8.004 5.905 1.00 95.06 397 PHE A C 1
ATOM 3049 O O . PHE A 1 397 ? -10.536 -7.527 6.611 1.00 95.06 397 PHE A O 1
ATOM 3056 N N . THR A 1 398 ? -11.508 -9.312 5.649 1.00 93.81 398 THR A N 1
ATOM 3057 C CA . THR A 1 398 ? -10.590 -10.335 6.175 1.00 93.81 398 THR A CA 1
ATOM 3058 C C . THR A 1 398 ? -9.592 -10.844 5.133 1.00 93.81 398 THR A C 1
ATOM 3060 O O . THR A 1 398 ? -8.537 -11.355 5.498 1.00 93.81 398 THR A O 1
ATOM 3063 N N . ALA A 1 399 ? -9.884 -10.674 3.842 1.00 95.62 399 ALA A N 1
ATOM 3064 C CA . ALA A 1 399 ? -9.007 -11.039 2.736 1.00 95.62 399 ALA A CA 1
ATOM 3065 C C . ALA A 1 399 ? -8.932 -9.893 1.719 1.00 95.62 399 ALA A C 1
ATOM 3067 O O . ALA A 1 399 ? -9.810 -9.728 0.861 1.00 95.62 399 ALA A O 1
ATOM 3068 N N . PHE A 1 400 ? -7.872 -9.091 1.828 1.00 96.12 400 PHE A N 1
ATOM 3069 C CA . PHE A 1 400 ? -7.607 -7.996 0.902 1.00 96.12 400 PHE A CA 1
ATOM 3070 C C . PHE A 1 400 ? -7.087 -8.509 -0.446 1.00 96.12 400 PHE A C 1
ATOM 3072 O O . PHE A 1 400 ? -6.421 -9.547 -0.498 1.00 96.12 400 PHE A O 1
ATOM 3079 N N . PRO A 1 401 ? -7.330 -7.774 -1.546 1.00 95.25 401 PRO A N 1
ATOM 3080 C CA . PRO A 1 401 ? -6.776 -8.132 -2.842 1.00 95.25 401 PRO A CA 1
ATOM 3081 C C . PRO A 1 401 ? -5.237 -8.210 -2.812 1.00 95.25 401 PRO A C 1
ATOM 3083 O O . PRO A 1 401 ? -4.573 -7.409 -2.145 1.00 95.25 401 PRO A O 1
ATOM 3086 N N . PRO A 1 402 ? -4.629 -9.167 -3.530 1.00 94.00 402 PRO A N 1
ATOM 3087 C CA . PRO A 1 402 ? -3.191 -9.385 -3.469 1.00 94.00 402 PRO A CA 1
ATOM 3088 C C . PRO A 1 402 ? -2.418 -8.159 -3.969 1.00 94.00 402 PRO A C 1
ATOM 3090 O O . PRO A 1 402 ? -2.671 -7.633 -5.053 1.00 94.00 402 PRO A O 1
ATOM 3093 N N . GLY A 1 403 ? -1.436 -7.719 -3.179 1.00 93.31 403 GLY A N 1
ATOM 3094 C CA . GLY A 1 403 ? -0.559 -6.601 -3.525 1.00 93.31 403 GLY A CA 1
ATOM 3095 C C . GLY A 1 403 ? -1.177 -5.207 -3.380 1.00 93.31 403 GLY A C 1
ATOM 3096 O O . GLY A 1 403 ? -0.569 -4.241 -3.836 1.00 93.31 403 GLY A O 1
ATOM 3097 N N . THR A 1 404 ? -2.351 -5.069 -2.752 1.00 94.94 404 THR A N 1
ATOM 3098 C CA . THR A 1 404 ? -2.907 -3.750 -2.386 1.00 94.94 404 THR A CA 1
ATOM 3099 C C . THR A 1 404 ? -2.529 -3.304 -0.975 1.00 94.94 404 THR A C 1
ATOM 3101 O O . THR A 1 404 ? -2.730 -2.141 -0.634 1.00 94.94 404 THR A O 1
ATOM 3104 N N . VAL A 1 405 ? -1.963 -4.208 -0.175 1.00 96.19 405 VAL A N 1
ATOM 3105 C CA . VAL A 1 405 ? -1.444 -3.966 1.177 1.00 96.19 405 VAL A CA 1
ATOM 3106 C C . VAL A 1 405 ? -0.010 -4.507 1.235 1.00 96.19 405 VAL A C 1
ATOM 3108 O O . VAL A 1 405 ? 0.257 -5.538 0.605 1.00 96.19 405 VAL A O 1
ATOM 3111 N N . PRO A 1 406 ? 0.925 -3.838 1.935 1.00 95.25 406 PRO A N 1
ATOM 3112 C CA . PRO A 1 406 ? 2.240 -4.408 2.199 1.00 95.25 406 PRO A CA 1
ATOM 3113 C C . PRO A 1 406 ? 2.130 -5.746 2.946 1.00 95.25 406 PRO A C 1
ATOM 3115 O O . PRO A 1 406 ? 1.225 -5.904 3.767 1.00 95.25 406 PRO A O 1
ATOM 3118 N N . PRO A 1 407 ? 3.047 -6.699 2.717 1.00 92.44 407 PRO A N 1
ATOM 3119 C CA . PRO A 1 407 ? 3.108 -7.902 3.536 1.00 92.44 407 PRO A CA 1
ATOM 3120 C C . PRO A 1 407 ? 3.426 -7.538 4.995 1.00 92.44 407 PRO A C 1
ATOM 3122 O O . PRO A 1 407 ? 4.261 -6.671 5.259 1.00 92.44 407 PRO A O 1
ATOM 3125 N N . LEU A 1 408 ? 2.778 -8.223 5.940 1.00 91.19 408 LEU A N 1
ATOM 3126 C CA . LEU A 1 408 ? 3.090 -8.143 7.368 1.00 91.19 408 LEU A CA 1
ATOM 3127 C C . LEU A 1 408 ? 4.380 -8.926 7.653 1.00 91.19 408 LEU A C 1
ATOM 3129 O O . LEU A 1 408 ? 4.344 -10.019 8.208 1.00 91.19 408 LEU A O 1
ATOM 3133 N N . VAL A 1 409 ? 5.522 -8.394 7.224 1.00 84.56 409 VAL A N 1
ATOM 3134 C CA . VAL A 1 409 ? 6.838 -8.928 7.603 1.00 84.56 409 VAL A CA 1
ATOM 3135 C C . VAL A 1 409 ? 7.285 -8.199 8.867 1.00 84.56 409 VAL A C 1
ATOM 3137 O O . VAL A 1 409 ? 7.113 -6.982 8.953 1.00 84.56 409 VAL A O 1
ATOM 3140 N N . SER A 1 410 ? 7.791 -8.921 9.873 1.00 70.81 410 SER A N 1
ATOM 3141 C CA . SER A 1 410 ? 8.167 -8.327 11.163 1.00 70.81 410 SER A CA 1
ATOM 3142 C C . SER A 1 410 ? 9.138 -7.157 10.973 1.00 70.81 410 SER A C 1
ATOM 3144 O O . SER A 1 410 ? 10.010 -7.189 10.102 1.00 70.81 410 SER A O 1
ATOM 3146 N N . ARG A 1 411 ? 9.002 -6.113 11.800 1.00 65.69 411 ARG A N 1
ATOM 3147 C CA . ARG A 1 411 ? 9.843 -4.902 11.742 1.00 65.69 411 ARG A CA 1
ATOM 3148 C C . ARG A 1 411 ? 11.344 -5.232 11.800 1.00 65.69 411 ARG A C 1
ATOM 3150 O O . ARG A 1 411 ? 12.141 -4.565 11.144 1.00 65.69 411 ARG A O 1
ATOM 3157 N N . ASP A 1 412 ? 11.699 -6.299 12.509 1.00 67.88 412 ASP A N 1
ATOM 3158 C CA . ASP A 1 412 ? 13.080 -6.751 12.699 1.00 67.88 412 ASP A CA 1
ATOM 3159 C C . ASP A 1 412 ? 13.703 -7.304 11.411 1.00 67.88 412 ASP A C 1
ATOM 3161 O O . ASP A 1 412 ? 14.879 -7.074 11.143 1.00 67.88 412 ASP A O 1
ATOM 3165 N N . SER A 1 413 ? 12.899 -7.932 10.547 1.00 59.25 413 SER A N 1
ATOM 3166 C CA . SER A 1 413 ? 13.374 -8.426 9.248 1.00 59.25 413 SER A CA 1
ATOM 3167 C C . SER A 1 413 ? 13.709 -7.300 8.259 1.00 59.25 413 SER A C 1
ATOM 3169 O O . SER A 1 413 ? 14.569 -7.465 7.395 1.00 59.25 413 SER A O 1
ATOM 3171 N N . VAL A 1 414 ? 13.062 -6.136 8.393 1.00 56.44 414 VAL A N 1
ATOM 3172 C CA . VAL A 1 414 ? 13.232 -5.003 7.468 1.00 56.44 414 VAL A CA 1
ATOM 3173 C C . VAL A 1 414 ? 14.475 -4.182 7.816 1.00 56.44 414 VAL A C 1
ATOM 3175 O O . VAL A 1 414 ? 15.161 -3.704 6.919 1.00 56.44 414 VAL A O 1
ATOM 3178 N N . ASN A 1 415 ? 14.819 -4.062 9.102 1.00 50.81 415 ASN A N 1
ATOM 3179 C CA . ASN A 1 415 ? 15.992 -3.294 9.534 1.00 50.81 415 ASN A CA 1
ATOM 3180 C C . ASN A 1 415 ? 17.331 -4.023 9.297 1.00 50.81 415 ASN A C 1
ATOM 3182 O O . ASN A 1 415 ? 18.368 -3.365 9.225 1.00 50.81 415 ASN A O 1
ATOM 3186 N N . GLY A 1 416 ? 17.325 -5.354 9.146 1.00 45.00 416 GLY A N 1
ATOM 3187 C CA . GLY A 1 416 ? 18.519 -6.140 8.801 1.00 45.00 416 GLY A CA 1
ATOM 3188 C C . GLY A 1 416 ? 18.912 -6.065 7.318 1.00 45.00 416 GLY A C 1
ATOM 3189 O O . GLY A 1 416 ? 20.087 -6.201 6.975 1.00 45.00 416 GLY A O 1
ATOM 3190 N N . ALA A 1 417 ? 17.953 -5.781 6.432 1.00 46.25 417 ALA A N 1
ATOM 3191 C CA . ALA A 1 417 ? 18.178 -5.583 5.002 1.00 46.25 417 ALA A CA 1
ATOM 3192 C C . ALA A 1 417 ? 18.465 -4.097 4.726 1.00 46.25 417 ALA A C 1
ATOM 3194 O O . ALA A 1 417 ? 17.599 -3.335 4.306 1.00 46.25 417 ALA A O 1
ATOM 3195 N N . GLY A 1 418 ? 19.686 -3.680 5.058 1.00 35.53 418 GLY A N 1
ATOM 3196 C CA . GLY A 1 418 ? 20.104 -2.285 5.151 1.00 35.53 418 GLY A CA 1
ATOM 3197 C C . GLY A 1 418 ? 19.653 -1.342 4.027 1.00 35.53 418 GLY A C 1
ATOM 3198 O O . GLY A 1 418 ? 19.856 -1.589 2.840 1.00 35.53 418 GLY A O 1
ATOM 3199 N N . CYS A 1 419 ? 19.194 -0.161 4.446 1.00 30.70 419 CYS A N 1
ATOM 3200 C CA . CYS A 1 419 ? 19.538 1.083 3.766 1.00 30.70 419 CYS A CA 1
ATOM 3201 C C . CYS A 1 419 ? 21.072 1.220 3.764 1.00 30.70 419 CYS A C 1
ATOM 3203 O O . CYS A 1 419 ? 21.657 1.677 4.748 1.00 30.70 419 CYS A O 1
ATOM 3205 N N . ARG A 1 420 ? 21.719 0.801 2.676 1.00 33.09 420 ARG A N 1
ATOM 3206 C CA . ARG A 1 420 ? 23.055 1.263 2.285 1.00 33.09 420 ARG A CA 1
ATOM 3207 C C . ARG A 1 420 ? 22.972 1.978 0.949 1.00 33.09 420 ARG A C 1
ATOM 3209 O O . ARG A 1 420 ? 22.248 1.474 0.061 1.00 33.09 420 ARG A O 1
#